Protein 3LP8 (pdb70)

Organism: Ehrlichia chaffeensis (strain ATCC CRL-10679 / Arkansas) (NCBI:txid205920)

InterPro domains:
  IPR000115 Phosphoribosylglycinamide synthetase [MF_00138] (1-421)
  IPR000115 Phosphoribosylglycinamide synthetase [PTHR43472] (1-420)
  IPR000115 Phosphoribosylglycinamide synthetase [TIGR00877] (1-419)
  IPR011054 Rudiment single hybrid motif [SSF51246] (326-420)
  IPR011761 ATP-grasp fold [PS50975] (107-313)
  IPR013815 ATP-grasp fold, subdomain 1 [G3DSA:3.30.1490.20] (119-188)
  IPR016185 Pre-ATP-grasp domain superfamily [SSF52440] (1-101)
  IPR020559 Phosphoribosylglycinamide synthetase, conserved site [PS00184] (287-294)
  IPR020560 Phosphoribosylglycinamide synthetase, C-domain [PF02843] (328-418)
  IPR020560 Phosphoribosylglycinamide synthetase, C-domain [SM01210] (327-421)
  IPR020561 Phosphoribosylglycinamide synthetase, ATP-grasp (A) domain [PF01071] (101-293)
  IPR020562 Phosphoribosylglycinamide synthetase, N-terminal [PF02844] (1-100)
  IPR037123 Phosphoribosylglycinamide synthetase, C-domain superfamily [G3DSA:3.90.600.10] (327-421)

Secondary structure (DSSP, 8-state):
--EEEEEEE-SHHHHHHHHHHTT-TTEEEEEEEE--GGGTTTSEE----TT-HHHHHHHHHHTT--EEEE-SHHHHHTTHHHHHHHTT-EEES--HHHHHHHH-HHHHHHHHHHHT--B--EEEESSHHHHHHHHHHS-SSEEEEESS--TTTSEEEESSHHHHHHHHIIIIIS-TTGGGGSSEEEEEPPPSEEEEEEEEEESS-EEEEEEEEE--EEEGGGEEEE-S-SEEEE-TTSS-HHHHHHHIIIIIHHHHHHHHHTT---EEEEEEEEEEETTEEEEEEEESS--TTHHHHHGGGB-S-HHHHHHHHHHT--SS----B-S-EEEEEEEEETTTTSS--SS-EEBSHHHHHT-SSEEEEESSEEEETTEEEE-SSEEEEEEEEESSHHHHHHHHHHHHTT-B-TTEE--S-TT--

CATH classification: 3.40.50.20 (+3 more: 3.30.1490.20, 3.30.470.20, 3.90.600.10)

Solvent-accessible surface area: 16940 Å² total; per-residue (Å²): 69,104,16,20,0,0,0,0,2,34,16,0,21,2,14,0,0,0,57,18,0,108,135,12,119,71,8,83,35,13,14,0,0,39,8,38,105,22,0,61,82,42,8,87,59,33,138,29,77,28,100,30,41,118,61,0,24,105,16,4,120,84,68,71,13,76,0,0,0,2,0,26,17,46,4,0,68,69,8,3,4,58,24,0,87,152,80,71,18,48,12,4,7,1,32,105,41,0,1,112,2,13,15,9,29,5,53,5,5,108,13,2,98,182,79,65,4,40,13,3,150,42,10,106,26,96,59,31,114,43,0,71,145,52,0,88,98,34,168,58,40,0,11,0,10,0,12,12,24,10,84,43,70,1,20,57,68,0,124,75,66,60,39,0,57,99,9,0,29,29,1,31,86,125,99,68,63,33,83,17,0,66,13,0,1,0,7,36,78,24,107,46,95,62,3,1,0,0,0,1,0,3,1,53,50,19,18,48,2,2,10,0,32,17,23,74,10,31,21,48,106,115,137,48,81,22,4,26,4,0,0,0,23,0,68,49,131,10,17,79,148,123,8,39,111,39,0,15,84,82,0,0,86,36,1,3,46,2,0,100,118,66,136,43,60,0,74,0,0,0,14,0,12,0,4,24,116,93,107,83,1,75,0,30,50,5,30,2,26,0,1,17,0,10,0,0,0,0,1,25,11,24,88,31,48,9,0,94,6,0,5,27,0,6,87,29,129,1,57,105,63,89,27,107,54,30,80,19,2,0,0,0,0,1,0,0,1,139,42,14,29,44,100,90,48,48,88,16,93,3,68,9,0,98,92,0,88,83,57,132,74,16,34,13,3,1,10,0,2,79,70,95,71,134,52,30,3,0,54,32,6,51,0,0,1,0,6,4,75,12,163,85,24,74,41,0,47,130,36,0,29,49,1,2,116,75,25,83,14,120,38,16,67,40,9,144,20,0,9,53,183

Foldseek 3Di:
DPAEEEEEDEFQLVLLVLVQLLPDPVYDAYEYVQYAPVSVVRHHHDDDDLLDLVVVVVVCVVVVHQEYEYADLPVQCVQSVVSCVVVVHQYFFFGNLLSLLAQFVVVVVVLCVVLVFFAFDKDKDQDLVVQLVCLVVDDDFKWKAQRGPQLFQLIDTRGDSVSSSVSLCCQRPVVVRPPSSSMIMMGDDDDAAKKKWKWAALQQDTATQFIKHWDFAQEPPNDHTGHSTFKMKGAPPPDDPVLVVLCCVRHVNSSQVVCSVVVRGQFHMWMFTWGADPRHIHTHGIGRHDGPPHSLHRSVFWPDRPVVSSSCRSVSHCVVHHTDGHRKMKMKGWKFFAQPVHDGDWFFFKPQPVVLCPDPFKDKGQRAWHDDPNTIIGGDGTGIMIMGIDNDLVVRLVSSVVSCVSIDGPRIGIYSCGSPD

Sequence (421 aa):
GSMNVLVIGSGGREHSMLHHIRKSTLLNKLFIAPGREGMSGLADIIDIDINSTIEVIQVCKKEKIELVVIGPETPLMNGLSDALTEEGILVFGPSKAAARLESSKGFTKELCMRYGIPTAKYGYFVDTNSAYKFIDKHKLPLVVKADGLAQQGKGTVICHTHEEAYNAVDAMLVHHKFGEAGCAIIIEEFLEGKEISFFTLVDGSNPVILGVAQDYKTIGDNNKGPNTGGMGSYSKPNIITQEMEHIIIQKIIYYPTIKAMFNMNIQFRGLLFAGIIIKKNEPKLLEYNVRFGDPETQSSILPRLNSDFLKLLSLTAKGKLGNESVELSKKAALCVVVASRGYPGEYKKNSIINGIENIEKLPNVQLLHAGTRREGNNWVSDSGRVINVVAQGENLASAKHQAYAALDLLDWPDGIYRYDIGSC

Structure (mmCIF, N/CA/C/O backbone):
data_3LP8
#
_entry.id   3LP8
#
_cell.length_a   49.850
_cell.length_b   74.160
_cell.length_c   107.290
_cell.angle_alpha   90.00
_cell.angle_beta   90.00
_cell.angle_gamma   90.00
#
_symmetry.space_group_name_H-M   'P 21 21 21'
#
loop_
_entity.id
_entity.type
_entity.pdbx_description
1 polymer 'Phosphoribosylamine-glycine ligase'
2 non-polymer 'PHOSPHATE ION'
3 non-polymer 'UNKNOWN ATOM OR ION'
4 water water
#
loop_
_atom_site.group_PDB
_atom_site.id
_atom_site.type_symbol
_atom_site.label_atom_id
_atom_site.label_alt_id
_atom_site.label_comp_id
_atom_site.label_asym_id
_atom_site.label_entity_id
_atom_site.label_seq_id
_atom_site.pdbx_PDB_ins_code
_atom_site.Cartn_x
_atom_site.Cartn_y
_atom_site.Cartn_z
_atom_site.occupancy
_atom_site.B_iso_or_equiv
_atom_site.auth_seq_id
_atom_site.auth_comp_id
_atom_site.auth_asym_id
_atom_site.auth_atom_id
_atom_site.pdbx_PDB_model_num
ATOM 1 N N . GLY A 1 20 ? -4.913 13.274 33.952 1.00 36.78 -1 GLY A N 1
ATOM 2 C CA . GLY A 1 20 ? -5.395 12.247 32.984 1.00 36.04 -1 GLY A CA 1
ATOM 3 C C . GLY A 1 20 ? -6.014 11.014 33.624 1.00 35.63 -1 GLY A C 1
ATOM 4 O O . GLY A 1 20 ? -5.703 10.693 34.766 1.00 36.36 -1 GLY A O 1
ATOM 5 N N . SER A 1 21 ? -6.887 10.325 32.889 1.00 34.70 0 SER A N 1
ATOM 6 C CA . SER A 1 21 ? -7.532 9.100 33.402 1.00 34.83 0 SER A CA 1
ATOM 7 C C . SER A 1 21 ? -7.217 7.825 32.607 1.00 32.69 0 SER A C 1
ATOM 8 O O . SER A 1 21 ? -7.623 6.735 33.020 1.00 32.95 0 SER A O 1
ATOM 11 N N . MET A 1 22 ? -6.461 7.949 31.511 1.00 30.19 1 MET A N 1
ATOM 12 C CA . MET A 1 22 ? -6.138 6.819 30.645 1.00 28.07 1 MET A CA 1
ATOM 13 C C . MET A 1 22 ? -4.902 6.049 31.118 1.00 26.49 1 MET A C 1
ATOM 14 O O . MET A 1 22 ? -3.800 6.599 31.210 1.00 26.24 1 MET A O 1
ATOM 19 N N . ASN A 1 23 ? -5.079 4.764 31.422 1.00 24.87 2 ASN A N 1
ATOM 20 C CA . ASN A 1 23 ? -3.936 3.914 31.735 1.00 23.23 2 ASN A CA 1
ATOM 21 C C . ASN A 1 23 ? -3.526 3.240 30.445 1.00 21.03 2 ASN A C 1
ATOM 22 O O . ASN A 1 23 ? -4.371 2.735 29.713 1.00 20.30 2 ASN A O 1
ATOM 27 N N . VAL A 1 24 ? -2.228 3.278 30.174 1.00 19.15 3 VAL A N 1
ATOM 28 C CA . VAL A 1 24 ? -1.679 2.858 28.921 1.00 18.17 3 VAL A CA 1
ATOM 29 C C . VAL A 1 24 ? -0.576 1.821 29.154 1.00 18.01 3 VAL A C 1
ATOM 30 O O . VAL A 1 24 ? 0.247 1.974 30.049 1.00 17.18 3 VAL A O 1
ATOM 34 N N . LEU A 1 25 ? -0.619 0.763 28.344 1.00 17.85 4 LEU A N 1
ATOM 35 C CA . LEU A 1 25 ? 0.348 -0.331 28.344 1.00 17.49 4 LEU A CA 1
ATOM 36 C C . LEU A 1 25 ? 0.996 -0.383 26.981 1.00 16.99 4 LEU A C 1
ATOM 37 O O . LEU A 1 25 ? 0.313 -0.660 25.990 1.00 16.92 4 LEU A O 1
ATOM 42 N N . VAL A 1 26 ? 2.306 -0.104 26.926 1.00 17.83 5 VAL A N 1
ATOM 43 C CA . VAL A 1 26 ? 3.121 -0.278 25.717 1.00 16.41 5 VAL A CA 1
ATOM 44 C C . VAL A 1 26 ? 3.748 -1.677 25.713 1.00 16.82 5 VAL A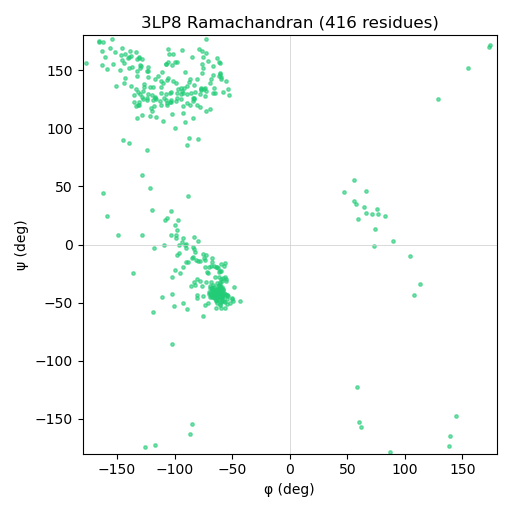 C 1
ATOM 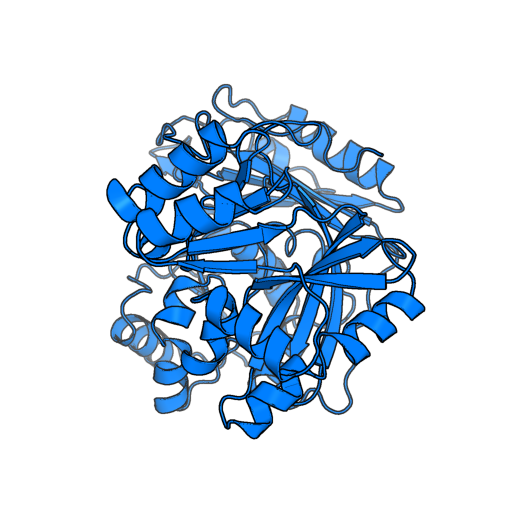45 O O . VAL A 1 26 ? 4.279 -2.142 26.742 1.00 17.97 5 VAL A O 1
ATOM 49 N N . ILE A 1 27 ? 3.677 -2.345 24.564 1.00 15.66 6 ILE A N 1
ATOM 50 C CA . ILE A 1 27 ? 4.257 -3.677 24.380 1.00 15.51 6 ILE A CA 1
ATOM 51 C C . ILE A 1 27 ? 5.569 -3.546 23.589 1.00 15.28 6 ILE A C 1
ATOM 52 O O . ILE A 1 27 ? 5.583 -2.980 22.475 1.00 14.61 6 ILE A O 1
ATOM 57 N N . GLY A 1 28 ? 6.664 -4.036 24.173 1.00 15.32 7 GLY A N 1
ATOM 58 C CA . GLY A 1 28 ? 7.962 -4.087 23.492 1.00 15.30 7 GLY A CA 1
ATOM 59 C C . GLY A 1 28 ? 9.097 -3.684 24.417 1.00 15.68 7 GLY A C 1
ATOM 60 O O . GLY A 1 28 ? 8.894 -3.452 25.610 1.00 16.04 7 GLY A O 1
ATOM 61 N N . SER A 1 29 ? 10.292 -3.561 23.868 1.00 15.65 8 SER A N 1
ATOM 62 C CA . SER A 1 29 ? 11.477 -3.375 24.728 1.00 15.91 8 SER A CA 1
ATOM 63 C C . SER A 1 29 ? 12.677 -2.761 24.058 1.00 15.58 8 SER A C 1
ATOM 64 O O . SER A 1 29 ? 13.803 -2.951 24.534 1.00 17.16 8 SER A O 1
ATOM 67 N N . GLY A 1 30 ? 12.462 -2.003 22.991 1.00 14.76 9 GLY A N 1
ATOM 68 C CA . GLY A 1 30 ? 13.564 -1.397 22.230 1.00 14.83 9 GLY A CA 1
ATOM 69 C C . GLY A 1 30 ? 13.568 0.115 22.243 1.00 15.13 9 GLY A C 1
ATOM 70 O O . GLY A 1 30 ? 12.787 0.748 22.943 1.00 15.93 9 GLY A O 1
ATOM 71 N N . GLY A 1 31 ? 14.446 0.718 21.454 1.00 15.35 10 GLY A N 1
ATOM 72 C CA . GLY A 1 31 ? 14.520 2.180 21.391 1.00 14.93 10 GLY A CA 1
ATOM 73 C C . GLY A 1 31 ? 13.245 2.869 20.932 1.00 14.66 10 GLY A C 1
ATOM 74 O O . GLY A 1 31 ? 12.900 3.934 21.433 1.00 15.26 10 GLY A O 1
ATOM 75 N N . ARG A 1 32 ? 12.549 2.279 19.967 1.00 14.01 11 ARG A N 1
ATOM 76 C CA . ARG A 1 32 ? 11.263 2.801 19.517 1.00 14.16 11 ARG A CA 1
ATOM 77 C C . ARG A 1 32 ? 10.292 2.955 20.701 1.00 13.91 11 ARG A C 1
ATOM 78 O O . ARG A 1 32 ? 9.662 3.977 20.863 1.00 12.68 11 ARG A O 1
ATOM 86 N N . GLU A 1 33 ? 10.196 1.929 21.532 1.00 13.88 12 GLU A N 1
ATOM 87 C CA . GLU A 1 33 ? 9.268 1.966 22.637 1.00 14.85 12 GLU A CA 1
ATOM 88 C C . GLU A 1 33 ? 9.695 2.970 23.694 1.00 15.14 12 GLU A C 1
ATOM 89 O O . GLU A 1 33 ? 8.844 3.615 24.307 1.00 16.25 12 GLU A O 1
ATOM 95 N N . HIS A 1 34 ? 10.995 3.093 23.942 1.00 15.03 13 HIS A N 1
ATOM 96 C CA . HIS A 1 34 ? 11.466 4.042 24.945 1.00 15.39 13 HIS A CA 1
ATOM 97 C C . HIS A 1 34 ? 11.083 5.442 24.485 1.00 15.35 13 HIS A C 1
ATOM 98 O O . HIS A 1 34 ? 10.635 6.283 25.300 1.00 15.93 13 HIS A O 1
ATOM 105 N N . SER A 1 35 ? 11.255 5.699 23.191 1.00 14.09 14 SER A N 1
ATOM 106 C CA . SER A 1 35 ? 10.822 6.960 22.615 1.00 15.38 14 SER A CA 1
ATOM 107 C C . SER A 1 35 ? 9.313 7.157 22.757 1.00 16.29 14 SER A C 1
ATOM 108 O O . SER A 1 35 ? 8.852 8.240 23.117 1.00 17.20 14 SER A O 1
ATOM 111 N N . MET A 1 36 ? 8.545 6.116 22.480 1.00 16.30 15 MET A N 1
ATOM 112 C CA . MET A 1 36 ? 7.093 6.208 22.633 1.00 17.32 15 MET A CA 1
ATOM 113 C C . MET A 1 36 ? 6.734 6.611 24.057 1.00 17.06 15 MET A C 1
ATOM 114 O O . MET A 1 36 ? 5.934 7.494 24.241 1.00 16.28 15 MET A O 1
ATOM 119 N N . LEU A 1 37 ? 7.321 5.935 25.050 1.00 17.08 16 LEU A N 1
ATOM 120 C CA . LEU A 1 37 ? 7.075 6.271 26.456 1.00 17.87 16 LEU A CA 1
ATOM 121 C C . LEU A 1 37 ? 7.358 7.735 26.724 1.00 18.23 16 LEU A C 1
ATOM 122 O O . LEU A 1 37 ? 6.548 8.440 27.318 1.00 18.79 16 LEU A O 1
ATOM 127 N N . HIS A 1 38 ? 8.535 8.188 26.314 1.00 18.92 17 HIS A N 1
ATOM 128 C CA . HIS A 1 38 ? 8.919 9.572 26.511 1.00 19.41 17 HIS A CA 1
ATOM 129 C C . HIS A 1 38 ? 7.800 10.489 25.998 1.00 19.20 17 HIS A C 1
ATOM 130 O O . HIS A 1 38 ? 7.368 11.415 26.707 1.00 19.65 17 HIS A O 1
ATOM 137 N N . HIS A 1 39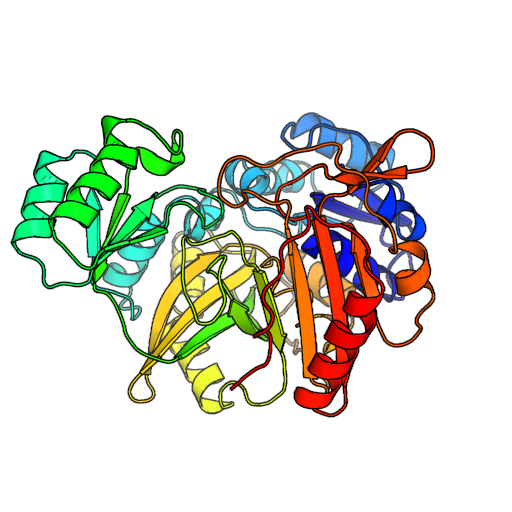 ? 7.270 10.204 24.810 1.00 17.54 18 HIS A N 1
ATOM 138 C CA . HIS A 1 39 ? 6.284 11.101 24.223 1.00 18.18 18 HIS A CA 1
ATOM 139 C C . HIS A 1 39 ? 4.855 10.903 24.707 1.00 18.56 18 HIS A C 1
ATOM 140 O O . HIS A 1 39 ? 4.089 11.859 24.746 1.00 18.58 18 HIS A O 1
ATOM 147 N N . ILE A 1 40 ? 4.484 9.666 25.038 1.00 18.49 19 ILE A N 1
ATOM 148 C CA . ILE A 1 40 ? 3.198 9.409 25.678 1.00 18.61 19 ILE A CA 1
ATOM 149 C C . ILE A 1 40 ? 3.126 10.124 27.040 1.00 20.71 19 ILE A C 1
ATOM 150 O O . ILE A 1 40 ? 2.087 10.663 27.403 1.00 20.37 19 ILE A O 1
ATOM 155 N N . ARG A 1 41 ? 4.251 10.154 27.757 1.00 21.71 20 ARG A N 1
ATOM 156 C CA . ARG A 1 41 ? 4.349 10.773 29.087 1.00 24.04 20 ARG A CA 1
ATOM 157 C C . ARG A 1 41 ? 4.010 12.281 29.071 1.00 24.19 20 ARG A C 1
ATOM 158 O O . ARG A 1 41 ? 3.616 12.828 30.083 1.00 25.38 20 ARG A O 1
ATOM 166 N N . LYS A 1 42 ? 4.131 12.933 27.918 1.00 23.65 21 LYS A N 1
ATOM 167 C CA . LYS A 1 42 ? 3.742 14.340 27.768 1.00 24.73 21 LYS A CA 1
ATOM 168 C C . LYS A 1 42 ? 2.209 14.617 27.724 1.00 24.34 21 LYS A C 1
ATOM 169 O O . LYS A 1 42 ? 1.796 15.759 27.832 1.00 24.58 21 LYS A O 1
ATOM 175 N N . SER A 1 43 ? 1.379 13.592 27.553 1.00 22.88 22 SER A N 1
ATOM 176 C CA . SER A 1 43 ? -0.064 13.814 27.349 1.00 22.54 22 SER A CA 1
ATOM 177 C C . SER A 1 43 ? -0.780 14.139 28.658 1.00 23.58 22 SER A C 1
ATOM 178 O O . SER A 1 43 ? -0.604 13.445 29.648 1.00 23.04 22 SER A O 1
ATOM 181 N N . THR A 1 44 ? -1.618 15.171 28.632 1.00 24.41 23 THR A N 1
ATOM 182 C CA . THR A 1 44 ? -2.546 15.418 29.734 1.00 25.61 23 THR A CA 1
ATOM 183 C C . THR A 1 44 ? -3.642 14.338 29.861 1.00 25.54 23 THR A C 1
ATOM 184 O O . THR A 1 44 ? -4.368 14.316 30.859 1.00 26.31 23 THR A O 1
ATOM 188 N N . LEU A 1 45 ? -3.788 13.463 28.863 1.00 24.42 24 LEU A N 1
ATOM 189 C CA . LEU A 1 45 ? -4.773 12.359 28.960 1.00 24.32 24 LEU A CA 1
ATOM 190 C C . LEU A 1 45 ? -4.289 11.158 29.763 1.00 24.11 24 LEU A C 1
ATOM 191 O O . LEU A 1 45 ? -5.102 10.287 30.110 1.00 25.03 24 LEU A O 1
ATOM 196 N N . LEU A 1 46 ? -2.988 11.090 30.044 1.00 23.33 25 LEU A N 1
ATOM 197 C CA . LEU A 1 46 ? -2.386 9.882 30.624 1.00 22.79 25 LEU A CA 1
ATOM 198 C C . LEU A 1 46 ? -2.552 9.839 32.118 1.00 23.81 25 LEU A C 1
ATOM 199 O O . LEU A 1 46 ? -2.334 10.840 32.754 1.00 23.85 25 LEU A O 1
ATOM 204 N N . ASN A 1 47 ? -2.899 8.674 32.674 1.00 24.41 26 ASN A N 1
ATOM 205 C CA . ASN A 1 47 ? -2.869 8.479 34.129 1.00 25.92 26 ASN A CA 1
ATOM 206 C C . ASN A 1 47 ? -1.606 7.689 34.476 1.00 25.90 26 ASN A C 1
ATOM 207 O O . ASN A 1 47 ? -0.572 8.298 34.726 1.00 26.65 26 ASN A O 1
ATOM 212 N N . LYS A 1 48 ? -1.675 6.357 34.408 1.00 24.96 27 LYS A N 1
ATOM 213 C CA . LYS A 1 48 ? -0.543 5.475 34.693 1.00 24.08 27 LYS A CA 1
ATOM 214 C C . LYS A 1 48 ? 0.025 4.886 33.406 1.00 21.75 27 LYS A C 1
ATOM 215 O O . LYS A 1 48 ? -0.723 4.559 32.485 1.00 20.55 27 LYS A O 1
ATOM 217 N N . LEU A 1 49 ? 1.347 4.737 33.351 1.00 20.86 28 LEU A N 1
ATOM 218 C CA . LEU A 1 49 ? 2.041 4.236 32.160 1.00 19.59 28 LEU A CA 1
ATOM 219 C C . LEU A 1 49 ? 2.874 3.013 32.482 1.00 19.40 28 LEU A C 1
ATOM 220 O O . LEU A 1 49 ? 3.719 3.046 33.400 1.00 20.22 28 LEU A O 1
ATOM 225 N N . PHE A 1 50 ? 2.685 1.969 31.666 1.00 18.32 29 PHE A N 1
ATOM 226 C CA . PHE A 1 50 ? 3.343 0.673 31.834 1.00 18.49 29 PHE A CA 1
ATOM 227 C C . PHE A 1 50 ? 4.008 0.221 30.527 1.00 17.48 29 PHE A C 1
ATOM 228 O O . PHE A 1 50 ? 3.564 0.599 29.435 1.00 17.72 29 PHE A O 1
ATOM 236 N N . ILE A 1 51 ? 5.046 -0.600 30.646 1.00 17.54 30 ILE A N 1
ATOM 237 C CA . ILE A 1 51 ? 5.644 -1.292 29.498 1.00 16.83 30 ILE A CA 1
ATOM 238 C C . ILE A 1 51 ? 5.974 -2.742 29.830 1.00 17.49 30 ILE A C 1
ATOM 239 O O . ILE A 1 51 ? 6.525 -3.049 30.893 1.00 17.84 30 ILE A O 1
ATOM 244 N N . ALA A 1 52 ? 5.641 -3.620 28.891 1.00 17.40 31 ALA A N 1
ATOM 245 C CA . ALA A 1 52 ? 5.947 -5.043 28.975 1.00 18.41 31 ALA A CA 1
ATOM 246 C C . ALA A 1 52 ? 6.661 -5.487 27.713 1.00 18.02 31 ALA A C 1
ATOM 247 O O . ALA A 1 52 ? 6.143 -5.264 26.622 1.00 17.00 31 ALA A O 1
ATOM 249 N N . PRO A 1 53 ? 7.845 -6.107 27.857 1.00 18.37 32 PRO A N 1
ATOM 250 C CA . PRO A 1 53 ? 8.551 -6.266 29.127 1.00 19.34 32 PRO A CA 1
ATOM 251 C C . PRO A 1 53 ? 9.387 -5.032 29.445 1.00 19.50 32 PRO A C 1
ATOM 252 O O . PRO A 1 53 ? 9.859 -4.886 30.556 1.00 21.04 32 PRO A O 1
ATOM 256 N N . GLY A 1 54 ? 9.554 -4.133 28.481 1.00 19.14 33 GLY A N 1
ATOM 257 C CA . GLY A 1 54 ? 10.372 -2.948 28.696 1.00 19.37 33 GLY A CA 1
ATOM 258 C C . GLY A 1 54 ? 11.820 -3.308 28.990 1.00 20.08 33 GLY A C 1
ATOM 259 O O . GLY A 1 54 ? 12.289 -4.390 28.621 1.00 20.16 33 GLY A O 1
ATOM 260 N N . ARG A 1 55 ? 12.507 -2.384 29.654 1.00 20.68 34 ARG A N 1
ATOM 261 C CA . ARG A 1 55 ? 13.892 -2.538 30.098 1.00 21.75 34 ARG A CA 1
ATOM 262 C C . ARG A 1 55 ? 14.068 -1.646 31.316 1.00 22.87 34 ARG A C 1
ATOM 263 O O . ARG A 1 55 ? 13.352 -0.641 31.473 1.00 22.35 34 ARG A O 1
ATOM 271 N N . GLU A 1 56 ? 15.033 -1.995 32.162 1.00 23.96 35 GLU A N 1
ATOM 272 C CA . GLU A 1 56 ? 15.244 -1.285 33.420 1.00 25.07 35 GLU A CA 1
ATOM 273 C C . GLU A 1 56 ? 15.557 0.196 33.139 1.00 24.31 35 GLU A C 1
ATOM 274 O O . GLU A 1 56 ? 15.039 1.090 33.819 1.00 24.47 35 GLU A O 1
ATOM 280 N N . GLY A 1 57 ? 16.366 0.459 32.123 1.00 23.35 36 GLY A N 1
ATOM 281 C CA . GLY A 1 57 ? 16.667 1.844 31.710 1.00 23.24 36 GLY A CA 1
ATOM 282 C C . GLY A 1 57 ? 15.469 2.732 31.356 1.00 22.88 36 GLY A C 1
ATOM 283 O O . GLY A 1 57 ? 15.597 3.966 31.328 1.00 22.43 36 GLY A O 1
ATOM 284 N N . MET A 1 58 ? 14.292 2.119 31.134 1.00 22.36 37 MET A N 1
ATOM 285 C CA . MET A 1 58 ? 13.070 2.870 30.871 1.00 21.70 37 MET A CA 1
ATOM 286 C C . MET A 1 58 ? 12.227 3.079 32.124 1.00 22.35 37 MET A C 1
ATOM 287 O O . MET A 1 58 ? 11.160 3.695 32.055 1.00 22.04 37 MET A O 1
ATOM 292 N N . SER A 1 59 ? 12.681 2.566 33.258 1.00 23.51 38 SER A N 1
ATOM 293 C CA . SER A 1 59 ? 11.851 2.543 34.453 1.00 24.61 38 SER A CA 1
ATOM 294 C C . SER A 1 59 ? 11.511 3.920 35.038 1.00 24.93 38 SER A C 1
ATOM 295 O O . SER A 1 59 ? 10.556 4.035 35.811 1.00 25.06 38 SER A O 1
ATOM 298 N N . GLY A 1 60 ? 12.273 4.952 34.663 1.00 24.60 39 GLY A N 1
ATOM 299 C CA . GLY A 1 60 ? 11.942 6.336 35.016 1.00 25.19 39 GLY A CA 1
ATOM 300 C C . GLY A 1 60 ? 10.596 6.809 34.455 1.00 25.20 39 GLY A C 1
ATOM 301 O O . GLY A 1 60 ? 9.925 7.673 35.067 1.00 25.52 39 GLY A O 1
ATOM 302 N N . LEU A 1 61 ? 10.192 6.228 33.320 1.00 23.82 40 LEU A N 1
ATOM 303 C CA . LEU A 1 61 ? 9.024 6.690 32.566 1.00 24.22 40 LEU A CA 1
ATOM 304 C C . LEU A 1 61 ? 7.786 5.836 32.832 1.00 24.55 40 LEU A C 1
ATOM 305 O O . LEU A 1 61 ? 6.666 6.271 32.625 1.00 24.73 40 LEU A O 1
ATOM 310 N N . ALA A 1 62 ? 7.990 4.611 33.299 1.00 24.83 41 ALA A N 1
ATOM 311 C CA . ALA A 1 62 ? 6.924 3.659 33.322 1.00 23.95 41 ALA A CA 1
ATOM 312 C C . ALA A 1 62 ? 7.238 2.503 34.235 1.00 24.18 41 ALA A C 1
ATOM 313 O O . ALA A 1 62 ? 8.387 2.202 34.487 1.00 24.35 41 ALA A O 1
ATOM 315 N N . ASP A 1 63 ? 6.192 1.862 34.742 1.00 24.70 42 ASP A N 1
ATOM 316 C CA . ASP A 1 63 ? 6.361 0.617 35.441 1.00 25.73 42 ASP A CA 1
ATOM 317 C C . ASP A 1 63 ? 6.663 -0.490 34.436 1.00 25.64 42 ASP A C 1
ATOM 318 O O . ASP A 1 63 ? 5.937 -0.669 33.446 1.00 23.79 42 ASP A O 1
ATOM 323 N N . ILE A 1 64 ? 7.751 -1.205 34.707 1.00 26.60 43 ILE A N 1
ATOM 324 C CA . ILE A 1 64 ? 8.208 -2.319 33.906 1.00 27.22 43 ILE A CA 1
ATOM 325 C C . ILE A 1 64 ? 7.454 -3.577 34.326 1.00 27.60 43 ILE A C 1
ATOM 326 O O . ILE A 1 64 ? 7.447 -3.903 35.504 1.00 27.95 43 ILE A O 1
ATOM 331 N N . ILE A 1 65 ? 6.819 -4.273 33.375 1.00 26.94 44 ILE A N 1
ATOM 332 C CA . ILE A 1 65 ? 6.100 -5.511 33.674 1.00 27.42 44 ILE A CA 1
ATOM 333 C C . ILE A 1 65 ? 6.813 -6.714 33.050 1.00 27.69 44 ILE A C 1
ATOM 334 O O . ILE A 1 65 ? 6.951 -6.813 31.829 1.00 26.06 44 ILE A O 1
ATOM 339 N N . ASP A 1 66 ? 7.227 -7.650 33.891 1.00 29.39 45 ASP A N 1
ATOM 340 C CA . ASP A 1 66 ? 7.936 -8.830 33.418 1.00 30.56 45 ASP A CA 1
ATOM 341 C C . ASP A 1 66 ? 6.944 -9.945 33.035 1.00 30.34 45 ASP A C 1
ATOM 342 O O . ASP A 1 66 ? 6.538 -10.754 33.871 1.00 31.40 45 ASP A O 1
ATOM 347 N N . ILE A 1 67 ? 6.555 -9.968 31.767 1.00 29.08 46 ILE A N 1
ATOM 348 C CA . ILE A 1 67 ? 5.726 -11.038 31.234 1.00 29.11 46 ILE A CA 1
ATOM 349 C C . ILE A 1 67 ? 6.234 -11.442 29.861 1.00 28.78 46 ILE A C 1
ATOM 350 O O . ILE A 1 67 ? 6.966 -10.698 29.199 1.00 28.83 46 ILE A O 1
ATOM 355 N N . ASP A 1 68 ? 5.823 -12.619 29.431 1.00 29.44 47 ASP A N 1
ATOM 356 C CA . ASP A 1 68 ? 6.079 -13.081 28.078 1.00 29.26 47 ASP A CA 1
ATOM 357 C C . ASP A 1 68 ? 4.993 -12.504 27.176 1.00 28.28 47 ASP A C 1
ATOM 358 O O . ASP A 1 68 ? 3.830 -12.924 27.243 1.00 28.67 47 ASP A O 1
ATOM 363 N N . ILE A 1 69 ? 5.374 -11.546 26.329 1.00 27.11 48 ILE A N 1
ATOM 364 C CA . ILE A 1 69 ? 4.401 -10.841 25.494 1.00 26.24 48 ILE A CA 1
ATOM 365 C C . ILE A 1 69 ? 3.900 -11.716 24.333 1.00 26.97 48 ILE A C 1
ATOM 366 O O . ILE A 1 69 ? 2.909 -11.373 23.674 1.00 26.42 48 ILE A O 1
ATOM 371 N N . ASN A 1 70 ? 4.567 -12.852 24.106 1.00 27.75 49 ASN A N 1
ATOM 372 C CA . ASN A 1 70 ? 4.074 -13.855 23.155 1.00 28.59 49 ASN A CA 1
ATOM 373 C C . ASN A 1 70 ? 2.901 -14.646 23.733 1.00 29.14 49 ASN A C 1
ATOM 374 O O . ASN A 1 70 ? 2.300 -15.445 23.020 1.00 30.08 49 ASN A O 1
ATOM 379 N N . SER A 1 71 ? 2.604 -14.447 25.018 1.00 28.80 50 SER A N 1
ATOM 380 C CA . SER A 1 71 ? 1.426 -15.033 25.621 1.00 29.39 50 SER A CA 1
ATOM 381 C C . SER A 1 71 ? 0.284 -14.015 25.708 1.00 29.47 50 SER A C 1
ATOM 382 O O . SER A 1 71 ? 0.247 -13.146 26.593 1.00 28.98 50 SER A O 1
ATOM 385 N N . THR A 1 72 ? -0.634 -14.131 24.754 1.00 29.16 51 THR A N 1
ATOM 386 C CA . THR A 1 72 ? -1.865 -13.384 24.760 1.00 29.37 51 THR A CA 1
ATOM 387 C C . THR A 1 72 ? -2.478 -13.361 26.144 1.00 28.83 51 THR A C 1
ATOM 388 O O . THR A 1 72 ? -2.850 -12.299 26.652 1.00 28.64 51 THR A O 1
ATOM 392 N N . ILE A 1 73 ? -2.572 -14.535 26.758 1.00 29.04 52 ILE A N 1
ATOM 393 C CA . ILE A 1 73 ? -3.218 -14.666 28.071 1.00 28.98 52 ILE A CA 1
ATOM 394 C C . ILE A 1 73 ? -2.498 -13.802 29.129 1.00 27.91 52 ILE A C 1
ATOM 395 O O . ILE A 1 73 ? -3.135 -13.106 29.901 1.00 27.51 52 ILE A O 1
ATOM 400 N N . GLU A 1 74 ? -1.170 -13.825 29.162 1.00 26.90 53 GLU A N 1
ATOM 401 C CA . GLU A 1 74 ? -0.458 -12.977 30.132 1.00 27.25 53 GLU A CA 1
ATOM 402 C C . GLU A 1 74 ? -0.691 -11.488 29.881 1.00 25.13 53 GLU A C 1
ATOM 403 O O . GLU A 1 74 ? -0.868 -10.729 30.811 1.00 24.29 53 GLU A O 1
ATOM 409 N N . VAL A 1 75 ? -0.726 -11.082 28.618 1.00 23.67 54 VAL A N 1
ATOM 410 C CA . VAL A 1 75 ? -0.964 -9.670 28.316 1.00 22.42 54 VAL A CA 1
ATOM 411 C C . VAL A 1 75 ? -2.363 -9.257 28.820 1.00 22.71 54 VAL A C 1
ATOM 412 O O . VAL A 1 75 ? -2.492 -8.275 29.550 1.00 22.84 54 VAL A O 1
ATOM 416 N N . ILE A 1 76 ? -3.384 -10.062 28.503 1.00 22.26 55 ILE A N 1
ATOM 417 C CA . ILE A 1 76 ? -4.754 -9.808 28.953 1.00 22.21 55 ILE A CA 1
ATOM 418 C C . ILE A 1 76 ? -4.856 -9.728 30.492 1.00 23.30 55 ILE A C 1
ATOM 419 O O . ILE A 1 76 ? -5.586 -8.889 31.025 1.00 22.47 55 ILE A O 1
ATOM 424 N N . GLN A 1 77 ? -4.121 -10.591 31.195 1.00 24.01 56 GLN A N 1
ATOM 425 C CA . GLN A 1 77 ? -4.123 -10.598 32.676 1.00 25.61 56 GLN A CA 1
ATOM 426 C C . GLN A 1 77 ? -3.540 -9.296 33.236 1.00 25.10 56 GLN A C 1
ATOM 427 O O . GLN A 1 77 ? -4.070 -8.726 34.181 1.00 25.63 56 GLN A O 1
ATOM 433 N N . VAL A 1 78 ? -2.447 -8.821 32.646 1.00 24.70 57 VAL A N 1
ATOM 434 C CA . VAL A 1 78 ? -1.914 -7.502 33.009 1.00 24.44 57 VAL A CA 1
ATOM 435 C C . VAL A 1 78 ? -2.928 -6.367 32.766 1.00 24.15 57 VAL A C 1
ATOM 436 O O . VAL A 1 78 ? -3.087 -5.481 33.604 1.00 23.92 57 VAL A O 1
ATOM 440 N N . CYS A 1 79 ? -3.639 -6.409 31.640 1.00 23.91 58 CYS A N 1
ATOM 441 C CA . CYS A 1 79 ? -4.650 -5.391 31.343 1.00 23.93 58 CYS A CA 1
ATOM 442 C C . CYS A 1 79 ? -5.796 -5.367 32.340 1.00 25.95 58 CYS A C 1
ATOM 443 O O . CYS A 1 79 ? -6.287 -4.301 32.696 1.00 26.37 58 CYS A O 1
ATOM 446 N N . LYS A 1 80 ? -6.244 -6.540 32.791 1.00 27.77 59 LYS A N 1
ATOM 447 C CA . LYS A 1 80 ? -7.312 -6.597 33.807 1.00 29.42 59 LYS A CA 1
ATOM 448 C C . LYS A 1 80 ? -6.779 -6.138 35.167 1.00 29.61 59 LYS A C 1
ATOM 449 O O . LYS A 1 80 ? -7.384 -5.285 35.809 1.00 30.01 59 LYS A O 1
ATOM 455 N N . LYS A 1 81 ? -5.648 -6.705 35.599 1.00 29.30 60 LYS A N 1
ATOM 456 C CA . LYS A 1 81 ? -5.017 -6.301 36.864 1.00 29.46 60 LYS A CA 1
ATOM 457 C C . LYS A 1 81 ? -4.816 -4.778 36.952 1.00 28.60 60 LYS A C 1
ATOM 458 O O . LYS A 1 81 ? -5.222 -4.153 37.924 1.00 29.04 60 LYS A O 1
ATOM 46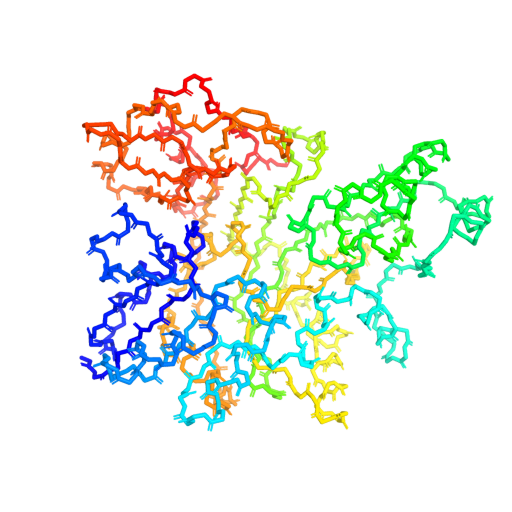0 N N . GLU A 1 82 ? -4.225 -4.178 35.922 1.00 27.09 61 GLU A N 1
ATOM 461 C CA . GLU A 1 82 ? -3.880 -2.750 35.965 1.00 26.65 61 GLU A CA 1
ATOM 462 C C . GLU A 1 82 ? -4.929 -1.778 35.399 1.00 26.07 61 GLU A C 1
ATOM 463 O O . GLU A 1 82 ? -4.657 -0.587 35.296 1.00 25.92 61 GLU A O 1
ATOM 469 N N . LYS A 1 83 ? -6.105 -2.263 35.012 1.00 26.45 62 LYS A N 1
ATOM 470 C CA . LYS A 1 83 ? -7.143 -1.379 34.468 1.00 26.33 62 LYS A CA 1
ATOM 471 C C . LYS A 1 83 ? -6.588 -0.599 33.278 1.00 25.30 62 LYS A C 1
ATOM 472 O O . LYS A 1 83 ? -6.590 0.638 33.271 1.00 26.11 62 LYS A O 1
ATOM 474 N N . ILE A 1 84 ? -6.070 -1.327 32.289 1.00 23.91 63 ILE A N 1
ATOM 475 C CA . ILE A 1 84 ? -5.471 -0.718 31.114 1.00 22.45 63 ILE A CA 1
ATOM 476 C C . ILE A 1 84 ? -6.562 -0.348 30.141 1.00 22.54 63 ILE A C 1
ATOM 477 O O . ILE A 1 84 ? -7.420 -1.163 29.860 1.00 22.81 63 ILE A O 1
ATOM 482 N N . GLU A 1 85 ? -6.552 0.873 29.626 1.00 22.35 64 GLU A N 1
ATOM 483 C CA . GLU A 1 85 ? -7.577 1.269 28.665 1.00 23.80 64 GLU A CA 1
ATOM 484 C C . GLU A 1 85 ? -7.082 1.260 27.213 1.00 22.24 64 GLU A C 1
ATOM 485 O O . GLU A 1 85 ? -7.872 1.050 26.280 1.00 23.48 64 GLU A O 1
ATOM 491 N N . LEU A 1 86 ? -5.791 1.480 27.009 1.00 20.20 65 LEU A N 1
ATOM 492 C CA . LEU A 1 86 ? -5.208 1.406 25.684 1.00 18.01 65 LEU A CA 1
ATOM 493 C C . LEU A 1 86 ? -3.892 0.627 25.700 1.00 16.53 65 LEU A C 1
ATOM 494 O O . LEU A 1 86 ? -2.986 0.941 26.477 1.00 16.16 65 LEU A O 1
ATOM 499 N N . VAL A 1 87 ? -3.789 -0.358 24.802 1.00 15.63 66 VAL A N 1
ATOM 500 C CA . VAL A 1 87 ? -2.553 -1.084 24.557 1.00 15.33 66 VAL A CA 1
ATOM 501 C C . VAL A 1 87 ? -1.931 -0.562 23.240 1.00 15.14 66 VAL A C 1
ATOM 502 O O . VAL A 1 87 ? -2.650 -0.405 22.242 1.00 16.22 66 VAL A O 1
ATOM 506 N N . VAL A 1 88 ? -0.637 -0.241 23.277 1.00 14.33 67 VAL A N 1
ATOM 507 C CA . VAL A 1 88 ? 0.126 0.261 22.139 1.00 13.96 67 VAL A CA 1
ATOM 508 C C . VAL A 1 88 ? 1.206 -0.783 21.817 1.00 14.16 67 VAL A C 1
ATOM 509 O O . VAL A 1 88 ? 2.127 -1.007 22.594 1.00 13.78 67 VAL A O 1
ATOM 513 N N . ILE A 1 89 ? 1.058 -1.477 20.700 1.00 14.24 68 ILE A N 1
ATOM 514 C CA . ILE A 1 89 ? 1.954 -2.568 20.380 1.00 14.98 68 ILE A CA 1
ATOM 515 C C . ILE A 1 89 ? 3.106 -2.032 19.532 1.00 15.11 68 ILE A C 1
ATOM 516 O O . ILE A 1 89 ? 2.880 -1.493 18.454 1.00 15.19 68 ILE A O 1
ATOM 521 N N . GLY A 1 90 ? 4.332 -2.169 20.046 1.00 15.52 69 GLY A N 1
ATOM 522 C CA . GLY A 1 90 ? 5.535 -1.685 19.371 1.00 14.78 69 GLY A CA 1
ATOM 523 C C . GLY A 1 90 ? 5.960 -2.554 18.203 1.00 14.81 69 GLY A C 1
ATOM 524 O O . GLY A 1 90 ? 6.019 -2.080 17.051 1.00 13.75 69 GLY A O 1
ATOM 525 N N . PRO A 1 91 ? 6.287 -3.832 18.486 1.00 15.48 70 PRO A N 1
ATOM 526 C CA . PRO A 1 91 ? 6.881 -4.704 17.465 1.00 15.49 70 PRO A CA 1
ATOM 527 C C . PRO A 1 91 ? 5.889 -5.563 16.682 1.00 15.44 70 PRO A C 1
ATOM 528 O O . PRO A 1 91 ? 4.756 -5.762 17.095 1.00 15.96 70 PRO A O 1
ATOM 532 N N . GLU A 1 92 ? 6.387 -6.142 15.594 1.00 15.45 71 GLU A N 1
ATOM 533 C CA . GLU A 1 92 ? 5.594 -6.867 14.621 1.00 15.14 71 GLU A CA 1
ATOM 534 C C . GLU A 1 92 ? 5.148 -8.283 15.037 1.00 15.81 71 GLU A C 1
ATOM 535 O O . GLU A 1 92 ? 4.048 -8.715 14.681 1.00 15.09 71 GLU A O 1
ATOM 541 N N . THR A 1 93 ? 5.982 -9.021 15.762 1.00 16.36 72 THR A N 1
ATOM 542 C CA . THR A 1 93 ? 5.658 -10.432 16.054 1.00 16.79 72 THR A CA 1
ATOM 543 C C . THR A 1 93 ? 4.323 -10.635 16.806 1.00 17.20 72 THR A C 1
ATOM 544 O O . THR A 1 93 ? 3.526 -11.498 16.419 1.00 17.01 72 THR A O 1
ATOM 548 N N . PRO A 1 94 ? 4.057 -9.843 17.862 1.00 16.48 73 PRO A N 1
ATOM 549 C CA . PRO A 1 94 ? 2.752 -10.031 18.506 1.00 16.91 73 PRO A CA 1
ATOM 550 C C . PRO A 1 94 ? 1.590 -9.662 17.569 1.00 16.73 73 PRO A C 1
ATOM 551 O O . PRO A 1 94 ? 0.498 -10.205 17.694 1.00 16.85 73 PRO A O 1
ATOM 555 N N . LEU A 1 95 ? 1.813 -8.754 16.636 1.00 16.57 74 LEU A N 1
ATOM 556 C CA . LEU A 1 95 ? 0.740 -8.426 15.686 1.00 17.38 74 LEU A CA 1
ATOM 557 C C . LEU A 1 95 ? 0.439 -9.640 14.795 1.00 18.44 74 LEU A C 1
ATOM 558 O O . LEU A 1 95 ? -0.725 -9.988 14.542 1.00 18.16 74 LEU A O 1
ATOM 563 N N . MET A 1 96 ? 1.515 -10.253 14.312 1.00 18.72 75 MET A N 1
ATOM 564 C CA . MET A 1 96 ? 1.441 -11.453 13.515 1.00 20.18 75 MET A CA 1
ATOM 565 C C . MET A 1 96 ? 0.779 -12.567 14.319 1.00 20.76 75 MET A C 1
ATOM 566 O O . MET A 1 96 ? 0.047 -13.383 13.752 1.00 20.85 75 MET A O 1
ATOM 571 N N . ASN A 1 97 ? 1.033 -12.617 15.624 1.00 20.41 76 ASN A N 1
ATOM 572 C CA . ASN A 1 97 ? 0.412 -13.639 16.467 1.00 21.92 76 ASN A CA 1
ATOM 573 C C . ASN A 1 97 ? -1.014 -13.301 16.937 1.00 21.34 76 ASN A C 1
ATOM 574 O O . ASN A 1 97 ? -1.587 -14.038 17.703 1.00 21.34 76 ASN A O 1
ATOM 579 N N . GLY A 1 98 ? -1.590 -12.210 16.447 1.00 19.76 77 GLY A N 1
ATOM 580 C CA . GLY A 1 98 ? -2.977 -11.891 16.761 1.00 19.79 77 GLY A CA 1
ATOM 581 C C . GLY A 1 98 ? -3.239 -11.314 18.148 1.00 18.98 77 GLY A C 1
ATOM 582 O O . GLY A 1 98 ? -4.357 -11.423 18.649 1.00 18.06 77 GLY A O 1
ATOM 583 N N . LEU A 1 99 ? -2.237 -10.657 18.745 1.00 18.41 78 LEU A N 1
ATOM 584 C CA . LEU A 1 99 ? -2.423 -10.040 20.065 1.00 18.62 78 LEU A CA 1
ATOM 585 C C . LEU A 1 99 ? -3.535 -8.992 20.003 1.00 19.34 78 LEU A C 1
ATOM 586 O O . LEU A 1 99 ? -4.369 -8.875 20.903 1.00 19.11 78 LEU A O 1
ATOM 591 N N . SER A 1 100 ? -3.572 -8.270 18.896 1.00 20.00 79 SER A N 1
ATOM 592 C CA . SER A 1 100 ? -4.552 -7.225 18.727 1.00 20.49 79 SER A CA 1
ATOM 593 C C . SER A 1 100 ? -5.971 -7.805 18.725 1.00 20.74 79 SER A C 1
ATOM 594 O O . SER A 1 100 ? -6.861 -7.284 19.410 1.00 20.43 79 SER A O 1
ATOM 597 N N . ASP A 1 101 ? -6.170 -8.895 17.986 1.00 21.14 80 ASP A N 1
ATOM 598 C CA . ASP A 1 101 ? -7.472 -9.593 17.966 1.00 21.75 80 ASP A CA 1
ATOM 599 C C . ASP A 1 101 ? -7.871 -10.098 19.339 1.00 21.50 80 ASP A C 1
ATOM 600 O O . ASP A 1 101 ? -9.026 -9.956 19.729 1.00 21.27 80 ASP A O 1
ATOM 605 N N . ALA A 1 102 ? -6.917 -10.665 20.081 1.00 21.03 81 ALA A N 1
ATOM 606 C CA . ALA A 1 102 ? -7.209 -11.205 21.421 1.00 21.26 81 ALA A CA 1
ATOM 607 C C . ALA A 1 102 ? -7.641 -10.098 22.400 1.00 21.08 81 ALA A C 1
ATOM 608 O O . ALA A 1 102 ? -8.534 -10.293 23.205 1.00 21.00 81 ALA A O 1
ATOM 610 N N . LEU A 1 103 ? -6.997 -8.938 22.324 1.00 21.10 82 LEU A N 1
ATOM 611 C CA . LEU A 1 103 ? -7.374 -7.779 23.135 1.00 21.53 82 LEU A CA 1
ATOM 612 C C . LEU A 1 103 ? -8.762 -7.214 22.785 1.00 22.19 82 LEU A C 1
ATOM 613 O O . LEU A 1 103 ? -9.557 -6.925 23.661 1.00 22.80 82 LEU A O 1
ATOM 618 N N . THR A 1 104 ? -9.021 -7.058 21.494 1.00 23.06 83 THR A N 1
ATOM 619 C CA . THR A 1 104 ? -10.312 -6.586 20.988 1.00 24.33 83 THR A CA 1
ATOM 620 C C . THR A 1 104 ? -11.447 -7.521 21.408 1.00 25.66 83 THR A C 1
ATOM 621 O O . THR A 1 104 ? -12.501 -7.068 21.858 1.00 25.75 83 THR A O 1
ATOM 625 N N . GLU A 1 105 ? -11.222 -8.826 21.284 1.00 26.40 84 GLU A N 1
ATOM 626 C CA . GLU A 1 105 ? -12.197 -9.794 21.782 1.00 27.96 84 GLU A CA 1
ATOM 627 C C . GLU A 1 105 ? -12.518 -9.614 23.268 1.00 27.60 84 GLU A C 1
ATOM 628 O O . GLU A 1 105 ? -13.563 -10.015 23.696 1.00 28.16 84 GLU A O 1
ATOM 634 N N . GLU A 1 106 ? -11.588 -9.086 24.055 1.00 27.22 85 GLU A N 1
ATOM 635 C CA . GLU A 1 106 ? -11.832 -8.817 25.474 1.00 27.68 85 GLU A CA 1
ATOM 636 C C . GLU A 1 106 ? -12.384 -7.420 25.742 1.00 26.69 85 GLU A C 1
ATOM 637 O O . GLU A 1 106 ? -12.615 -7.077 26.887 1.00 27.33 85 GLU A O 1
ATOM 643 N N . GLY A 1 107 ? -12.592 -6.616 24.703 1.00 25.43 86 GLY A N 1
ATOM 644 C CA . GLY A 1 107 ? -13.091 -5.260 24.880 1.00 25.33 86 GLY A CA 1
ATOM 645 C C . GLY A 1 107 ? -12.050 -4.285 25.398 1.00 24.79 86 GLY A C 1
ATOM 646 O O . GLY A 1 107 ? -12.382 -3.328 26.086 1.00 25.86 86 GLY A O 1
ATOM 647 N N . ILE A 1 108 ? -10.785 -4.525 25.051 1.00 23.74 87 ILE A N 1
ATOM 648 C CA . ILE A 1 108 ? -9.682 -3.659 25.412 1.00 22.70 87 ILE A CA 1
ATOM 649 C C . ILE A 1 108 ? -9.257 -2.943 24.139 1.00 21.75 87 ILE A C 1
ATOM 650 O O . ILE A 1 108 ? -8.943 -3.571 23.127 1.00 22.42 87 ILE A O 1
ATOM 655 N N . LEU A 1 109 ? -9.251 -1.628 24.183 1.00 21.22 88 LEU A N 1
ATOM 656 C CA . LEU A 1 109 ? -8.716 -0.809 23.084 1.00 20.36 88 LEU A CA 1
ATOM 657 C C . LEU A 1 109 ? -7.235 -1.116 22.764 1.00 18.67 88 LEU A C 1
ATOM 658 O O . LEU A 1 109 ? -6.390 -1.162 23.664 1.00 16.71 88 LEU A O 1
ATOM 663 N N . VAL A 1 110 ? -6.937 -1.322 21.487 1.00 17.53 89 VAL A N 1
ATOM 664 C CA . VAL A 1 110 ? -5.574 -1.637 21.062 1.00 17.82 89 VAL A CA 1
ATOM 665 C C . VAL A 1 110 ? -5.140 -0.769 19.890 1.00 17.19 89 VAL A C 1
ATOM 666 O O . VAL A 1 110 ? -5.877 -0.620 18.947 1.00 17.83 89 VAL A O 1
ATOM 670 N N . PHE A 1 111 ? -3.959 -0.170 19.968 1.00 17.17 90 PHE A N 1
ATOM 671 C CA . PHE A 1 111 ? -3.357 0.458 18.796 1.00 16.52 90 PHE A CA 1
ATOM 672 C C . PHE A 1 111 ? -2.476 -0.586 18.100 1.00 16.33 90 PHE A C 1
ATOM 673 O O . PHE A 1 111 ? -1.384 -0.893 18.561 1.00 15.69 90 PHE A O 1
ATOM 681 N N . GLY A 1 112 ? -2.958 -1.104 16.980 1.00 16.58 91 GLY A N 1
ATOM 682 C CA . GLY A 1 112 ? -2.201 -2.058 16.153 1.00 16.42 91 GLY A CA 1
ATOM 683 C C . GLY A 1 112 ? -3.184 -2.899 15.367 1.00 16.47 91 GLY A C 1
ATOM 684 O O . GLY A 1 112 ? -4.317 -3.112 15.816 1.00 16.11 91 GLY A O 1
ATOM 685 N N . PRO A 1 113 ? -2.772 -3.378 14.195 1.00 16.45 92 PRO A N 1
ATOM 686 C CA . PRO A 1 113 ? -3.727 -4.077 13.322 1.00 17.38 92 PRO A CA 1
ATOM 687 C C . PRO A 1 113 ? -4.100 -5.499 13.754 1.00 17.76 92 PRO A C 1
ATOM 688 O O . PRO A 1 113 ? -3.398 -6.132 14.545 1.00 18.49 92 PRO A O 1
ATOM 692 N N . SER A 1 114 ? -5.212 -5.976 13.213 1.00 17.55 93 SER A N 1
ATOM 693 C CA . SER A 1 114 ? -5.579 -7.370 13.283 1.00 18.10 93 SER A CA 1
ATOM 694 C C . SER A 1 114 ? -4.542 -8.231 12.552 1.00 18.40 93 SER A C 1
ATOM 695 O O . SER A 1 114 ? -3.761 -7.734 11.711 1.00 17.71 93 SER A O 1
ATOM 698 N N . LYS A 1 115 ? -4.534 -9.520 12.883 1.00 18.21 94 LYS A N 1
ATOM 699 C CA . LYS A 1 115 ? -3.605 -10.468 12.288 1.00 18.81 94 LYS A CA 1
ATOM 700 C C . LYS A 1 115 ? -3.724 -10.457 10.776 1.00 18.74 94 LYS A C 1
ATOM 701 O O . LYS A 1 115 ? -2.713 -10.466 10.049 1.00 18.56 94 LYS A O 1
ATOM 707 N N . ALA A 1 116 ? -4.977 -10.409 10.328 1.00 18.70 95 ALA A N 1
ATOM 708 C CA . ALA A 1 116 ? -5.318 -10.442 8.917 1.00 18.98 95 ALA A CA 1
ATOM 709 C C . ALA A 1 116 ? -4.782 -9.199 8.212 1.00 17.21 95 ALA A C 1
ATOM 710 O O . ALA A 1 116 ? -4.239 -9.283 7.114 1.00 17.28 95 ALA A O 1
ATOM 712 N N . ALA A 1 117 ? -4.896 -8.051 8.871 1.00 17.15 96 ALA A N 1
ATOM 713 C CA . ALA A 1 117 ? -4.360 -6.789 8.328 1.00 16.24 96 ALA A CA 1
ATOM 714 C C . ALA A 1 117 ? -2.831 -6.769 8.400 1.00 15.26 96 ALA A C 1
ATOM 715 O O . ALA A 1 117 ? -2.188 -6.219 7.520 1.00 15.95 96 ALA A O 1
ATOM 717 N N . ALA A 1 118 ? -2.265 -7.420 9.420 1.00 15.04 97 ALA A N 1
ATOM 718 C CA . ALA A 1 118 ? -0.817 -7.483 9.651 1.00 14.39 97 ALA A CA 1
ATOM 719 C C . ALA A 1 118 ? -0.095 -8.285 8.559 1.00 14.58 97 ALA A C 1
ATOM 720 O O . ALA A 1 118 ? 1.099 -8.179 8.434 1.00 14.11 97 ALA A O 1
ATOM 722 N N . ARG A 1 119 ? -0.836 -9.054 7.753 1.00 15.52 98 ARG A N 1
ATOM 723 C CA . ARG A 1 119 ? -0.247 -9.755 6.607 1.00 15.94 98 ARG A CA 1
ATOM 724 C C . ARG A 1 119 ? 0.446 -8.812 5.623 1.00 15.10 98 ARG A C 1
ATOM 725 O O . ARG A 1 119 ? 1.240 -9.250 4.829 1.00 15.93 98 ARG A O 1
ATOM 733 N N . LEU A 1 120 ? 0.151 -7.522 5.652 1.00 15.65 99 LEU A N 1
ATOM 734 C CA . LEU A 1 120 ? 0.853 -6.587 4.762 1.00 14.61 99 LEU A CA 1
ATOM 735 C C . LEU A 1 120 ? 2.340 -6.633 5.016 1.00 14.44 99 LEU A C 1
ATOM 736 O O . LEU A 1 120 ? 3.117 -6.400 4.096 1.00 14.20 99 LEU A O 1
ATOM 741 N N . GLU A 1 121 ? 2.721 -6.900 6.276 1.00 14.14 100 GLU A N 1
ATOM 742 C CA . GLU A 1 121 ? 4.106 -7.083 6.659 1.00 13.60 100 GLU A CA 1
ATOM 743 C C . GLU A 1 121 ? 4.459 -8.557 6.845 1.00 13.99 100 GLU A C 1
ATOM 744 O O . GLU A 1 121 ? 5.518 -8.967 6.405 1.00 13.98 100 GLU A O 1
ATOM 750 N N . SER A 1 122 ? 3.604 -9.363 7.487 1.00 14.10 101 SER A N 1
ATOM 751 C CA . SER A 1 122 ? 4.029 -10.756 7.801 1.00 14.62 101 SER A CA 1
ATOM 752 C C . SER A 1 122 ? 4.179 -11.628 6.556 1.00 14.60 101 SER A C 1
ATOM 753 O O . SER A 1 122 ? 4.882 -12.608 6.598 1.00 15.28 101 SER A O 1
ATOM 756 N N . SER A 1 123 ? 3.588 -11.218 5.437 1.00 15.55 102 SER A N 1
ATOM 757 C CA . SER A 1 123 ? 3.917 -11.795 4.128 1.00 16.39 102 SER A CA 1
ATOM 758 C C . SER A 1 123 ? 4.156 -10.684 3.085 1.00 16.51 102 SER A C 1
ATOM 759 O O . SER A 1 123 ? 3.219 -10.034 2.615 1.00 15.28 102 SER A O 1
ATOM 762 N N . LYS A 1 124 ? 5.412 -10.511 2.694 1.00 15.97 103 LYS A N 1
ATOM 763 C CA . LYS A 1 124 ? 5.749 -9.531 1.690 1.00 16.46 103 LYS A CA 1
ATOM 764 C C . LYS A 1 124 ? 5.059 -9.875 0.380 1.00 16.95 103 LYS A C 1
ATOM 765 O O . LYS A 1 124 ? 4.668 -8.993 -0.341 1.00 17.91 103 LYS A O 1
ATOM 771 N N . GLY A 1 125 ? 4.909 -11.159 0.080 1.00 17.57 104 GLY A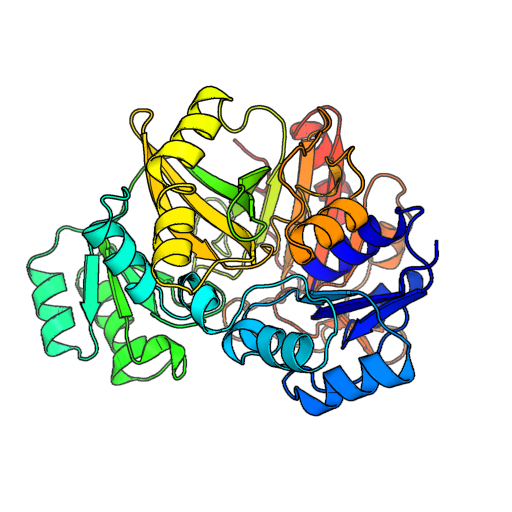 N 1
ATOM 772 C CA . GLY A 1 125 ? 4.121 -11.600 -1.065 1.00 18.11 104 GLY A CA 1
ATOM 773 C C . GLY A 1 125 ? 2.653 -11.207 -1.042 1.00 18.65 104 GLY A C 1
ATOM 774 O O . GLY A 1 125 ? 2.067 -10.967 -2.100 1.00 19.27 104 GLY A O 1
ATOM 775 N N . PHE A 1 126 ? 2.048 -11.157 0.153 1.00 18.28 105 PHE A N 1
ATOM 776 C CA . PHE A 1 126 ? 0.677 -10.649 0.311 1.00 18.01 105 PHE A CA 1
ATOM 777 C C . PHE A 1 126 ? 0.609 -9.227 -0.249 1.00 17.48 105 PHE A C 1
ATOM 778 O O . PHE A 1 126 ? -0.241 -8.901 -1.051 1.00 18.08 105 PHE A O 1
ATOM 786 N N . THR A 1 127 ? 1.539 -8.388 0.160 1.00 16.88 106 THR A N 1
ATOM 787 C CA . THR A 1 127 ? 1.542 -7.016 -0.280 1.00 16.29 106 THR A CA 1
ATOM 788 C C . THR A 1 127 ? 1.758 -6.940 -1.785 1.00 17.82 106 THR A C 1
ATOM 789 O O . THR A 1 127 ? 1.049 -6.202 -2.449 1.00 17.65 106 THR A O 1
ATOM 793 N N . LYS A 1 128 ? 2.686 -7.736 -2.326 1.00 19.45 107 LYS A N 1
ATOM 794 C CA . LYS A 1 128 ? 3.002 -7.648 -3.765 1.00 20.80 107 LYS A CA 1
ATOM 795 C C . LYS A 1 128 ? 1.783 -7.994 -4.617 1.00 22.59 107 LYS A C 1
ATOM 796 O O . LYS A 1 128 ? 1.475 -7.288 -5.565 1.00 23.10 107 LYS A O 1
ATOM 802 N N . GLU A 1 129 ? 1.063 -9.051 -4.246 1.00 23.75 108 GLU A N 1
ATOM 803 C CA . GLU A 1 129 ? -0.168 -9.436 -4.948 1.00 25.51 108 GLU A CA 1
ATOM 804 C C . GLU A 1 129 ? -1.218 -8.354 -4.908 1.00 25.61 108 GLU A C 1
ATOM 805 O O . GLU A 1 129 ? -1.856 -8.054 -5.917 1.00 27.16 108 GLU A O 1
ATOM 811 N N . LEU A 1 130 ? -1.404 -7.763 -3.736 1.00 25.16 109 LEU A N 1
ATOM 812 C CA . LEU A 1 130 ? -2.354 -6.661 -3.577 1.00 25.20 109 LEU A CA 1
ATOM 813 C C . LEU A 1 130 ? -1.979 -5.517 -4.513 1.00 25.32 109 LEU A C 1
ATOM 814 O O . LEU A 1 130 ? -2.850 -4.929 -5.182 1.00 25.34 109 LEU A O 1
ATOM 819 N N . CYS A 1 131 ? -0.677 -5.215 -4.579 1.00 24.45 110 CYS A N 1
ATOM 820 C CA . CYS A 1 131 ? -0.197 -4.156 -5.467 1.00 24.81 110 CYS A CA 1
ATOM 821 C C . CYS A 1 131 ? -0.514 -4.473 -6.946 1.00 26.58 110 CYS A C 1
ATOM 822 O O . CYS A 1 131 ? -0.992 -3.607 -7.714 1.00 26.76 110 CYS A O 1
ATOM 825 N N . MET A 1 132 ? -0.290 -5.719 -7.325 1.00 27.89 111 MET A N 1
ATOM 826 C CA . MET A 1 132 ? -0.555 -6.144 -8.687 1.00 30.73 111 MET A CA 1
ATOM 827 C C . MET A 1 132 ? -2.066 -6.026 -8.991 1.00 31.85 111 MET A C 1
ATOM 828 O O . MET A 1 132 ? -2.453 -5.447 -9.994 1.00 32.42 111 MET A O 1
ATOM 833 N N . ARG A 1 133 ? -2.900 -6.540 -8.091 1.00 32.03 112 ARG A N 1
ATOM 834 C CA . ARG A 1 133 ? -4.338 -6.583 -8.301 1.00 32.61 112 ARG A CA 1
ATOM 835 C C . ARG A 1 133 ? -4.968 -5.204 -8.298 1.00 31.70 112 ARG A C 1
ATOM 836 O O . ARG A 1 133 ? -5.899 -4.967 -9.070 1.00 32.63 112 ARG A O 1
ATOM 844 N N . TYR A 1 134 ? -4.477 -4.299 -7.439 1.00 29.09 113 TYR A N 1
ATOM 845 C CA . TYR A 1 134 ? -5.086 -2.977 -7.278 1.00 27.59 113 TYR A CA 1
ATOM 846 C C . TYR A 1 134 ? -4.317 -1.864 -7.966 1.00 26.99 113 TYR A C 1
ATOM 847 O O . TYR A 1 134 ? -4.633 -0.715 -7.758 1.00 27.71 113 TYR A O 1
ATOM 856 N N . GLY A 1 135 ? -3.303 -2.192 -8.766 1.00 26.41 114 GLY A N 1
ATOM 857 C CA . GLY A 1 135 ? -2.529 -1.195 -9.525 1.00 25.99 114 GLY A CA 1
ATOM 858 C C . GLY A 1 135 ? -1.697 -0.219 -8.690 1.00 25.37 114 GLY A C 1
ATOM 859 O O . GLY A 1 135 ? -1.723 0.994 -8.939 1.00 25.19 114 GLY A O 1
ATOM 860 N N . ILE A 1 136 ? -0.965 -0.738 -7.695 1.00 24.10 115 ILE A N 1
ATOM 861 C CA . ILE A 1 136 ? -0.175 0.096 -6.797 1.00 22.69 115 ILE A CA 1
ATOM 862 C C . ILE A 1 136 ? 1.294 -0.027 -7.242 1.00 22.97 115 ILE A C 1
ATOM 863 O O . ILE A 1 136 ? 1.821 -1.143 -7.331 1.00 21.92 115 ILE A O 1
ATOM 868 N N . PRO A 1 137 ? 1.959 1.110 -7.534 1.00 22.81 116 PRO A N 1
ATOM 869 C CA . PRO A 1 137 ? 3.318 1.023 -8.076 1.00 22.76 116 PRO A CA 1
ATOM 870 C C . PRO A 1 137 ? 4.320 0.424 -7.076 1.00 21.12 116 PRO A C 1
ATOM 871 O O . PRO A 1 137 ? 4.358 0.834 -5.916 1.00 20.30 116 PRO A O 1
ATOM 875 N N . THR A 1 138 ? 5.088 -0.555 -7.540 1.00 20.45 117 THR A N 1
ATOM 876 C CA . THR A 1 138 ? 6.035 -1.322 -6.728 1.00 19.20 117 THR A CA 1
ATOM 877 C C . THR A 1 138 ? 7.031 -2.028 -7.660 1.00 19.32 117 THR A C 1
ATOM 878 O O . THR A 1 138 ? 6.881 -1.973 -8.889 1.00 19.28 117 THR A O 1
ATOM 882 N N . ALA A 1 139 ? 8.042 -2.691 -7.098 1.00 18.64 118 ALA A N 1
ATOM 883 C CA . ALA A 1 139 ? 9.035 -3.423 -7.917 1.00 19.55 118 ALA A CA 1
ATOM 884 C C . ALA A 1 139 ? 8.432 -4.665 -8.581 1.00 20.17 118 ALA A C 1
ATOM 885 O O . ALA A 1 139 ? 7.668 -5.401 -7.953 1.00 20.15 118 ALA A O 1
ATOM 887 N N . LYS A 1 140 ? 8.778 -4.918 -9.838 1.00 21.25 119 LYS A N 1
ATOM 888 C CA . LYS A 1 140 ? 8.416 -6.199 -10.450 1.00 22.88 119 LYS A CA 1
ATOM 889 C C . LYS A 1 140 ? 9.090 -7.259 -9.614 1.00 21.71 119 LYS A C 1
ATOM 890 O O . LYS A 1 140 ? 10.167 -7.024 -9.062 1.00 20.15 119 LYS A O 1
ATOM 896 N N . TYR A 1 141 ? 8.445 -8.411 -9.522 1.00 21.61 120 TYR A N 1
ATOM 897 C CA . TYR A 1 141 ? 8.844 -9.424 -8.576 1.00 21.62 120 TYR A CA 1
ATOM 898 C C . TYR A 1 141 ? 8.409 -10.832 -8.997 1.00 23.02 120 TYR A C 1
ATOM 899 O O . TYR A 1 141 ? 7.615 -11.020 -9.942 1.00 23.26 120 TYR A O 1
ATOM 908 N N . GLY A 1 142 ? 8.941 -11.812 -8.276 1.00 22.98 121 GLY A N 1
ATOM 909 C CA . GLY A 1 142 ? 8.386 -13.153 -8.257 1.00 23.79 121 GLY A CA 1
ATOM 910 C C . GLY A 1 142 ? 8.374 -13.672 -6.836 1.00 23.26 121 GLY A C 1
ATOM 911 O O . GLY A 1 142 ? 9.188 -13.260 -6.006 1.00 21.51 121 GLY A O 1
ATOM 912 N N . TYR A 1 143 ? 7.444 -14.579 -6.569 1.00 24.46 122 TYR A N 1
ATOM 913 C CA . TYR A 1 143 ? 7.302 -15.250 -5.263 1.00 25.01 122 TYR A CA 1
ATOM 914 C C . TYR A 1 143 ? 7.671 -16.736 -5.405 1.00 26.02 122 TYR A C 1
ATOM 915 O O . TYR A 1 143 ? 7.180 -17.400 -6.301 1.00 25.44 122 TYR A O 1
ATOM 924 N N . PHE A 1 144 ? 8.538 -17.247 -4.525 1.00 27.26 123 PHE A N 1
ATOM 925 C CA . PHE A 1 144 ? 9.022 -18.638 -4.629 1.00 28.69 123 PHE A CA 1
ATOM 926 C C . PHE A 1 144 ? 9.141 -19.401 -3.303 1.00 29.55 123 PHE A C 1
ATOM 927 O O . PHE A 1 144 ? 9.381 -18.824 -2.242 1.00 29.20 123 PHE A O 1
ATOM 935 N N . VAL A 1 145 ? 8.988 -20.722 -3.416 1.00 31.41 124 VAL A N 1
ATOM 936 C CA . VAL A 1 145 ? 9.089 -21.669 -2.311 1.00 31.56 124 VAL A CA 1
ATOM 937 C C . VAL A 1 145 ? 10.065 -22.830 -2.616 1.00 33.05 124 VAL A C 1
ATOM 938 O O . VAL A 1 145 ? 10.135 -23.778 -1.842 1.00 34.53 124 VAL A O 1
ATOM 942 N N . ASP A 1 146 ? 10.814 -22.764 -3.723 1.00 33.05 125 ASP A N 1
ATOM 943 C CA . ASP A 1 146 ? 11.822 -23.783 -4.050 1.00 33.72 125 ASP A CA 1
ATOM 944 C C . ASP A 1 146 ? 12.855 -23.232 -5.024 1.00 32.91 125 ASP A C 1
ATOM 945 O O . ASP A 1 146 ? 12.518 -22.390 -5.881 1.00 32.06 125 ASP A O 1
ATOM 950 N N . THR A 1 147 ? 14.083 -23.765 -4.952 1.00 32.04 126 THR A N 1
ATOM 951 C CA . THR A 1 147 ? 15.208 -23.153 -5.667 1.00 31.13 126 THR A CA 1
ATOM 952 C C . THR A 1 147 ? 15.166 -23.376 -7.163 1.00 31.52 126 THR A C 1
ATOM 953 O O . THR A 1 147 ? 15.830 -22.657 -7.908 1.00 31.17 126 THR A O 1
ATOM 957 N N . ASN A 1 148 ? 14.406 -24.367 -7.607 1.00 32.23 127 ASN A N 1
ATOM 958 C CA . ASN A 1 148 ? 14.265 -24.619 -9.046 1.00 33.44 127 ASN A CA 1
ATOM 959 C C . ASN A 1 148 ? 13.583 -23.442 -9.764 1.00 32.28 127 ASN A C 1
ATOM 960 O O . ASN A 1 148 ? 14.109 -22.917 -10.742 1.00 31.95 127 ASN A O 1
ATOM 965 N N . SER A 1 149 ? 12.404 -23.068 -9.271 1.00 31.46 128 SER A N 1
ATOM 966 C CA . SER A 1 149 ? 11.661 -21.891 -9.746 1.00 31.18 128 SER A CA 1
ATOM 967 C C . SER A 1 149 ? 12.429 -20.587 -9.499 1.00 29.34 128 SER A C 1
ATOM 968 O O . SER A 1 149 ? 12.502 -19.727 -10.379 1.00 29.35 128 SER A O 1
ATOM 971 N N . ALA A 1 150 ? 13.015 -20.455 -8.312 1.00 28.06 129 ALA A N 1
ATOM 972 C CA . ALA A 1 150 ? 13.800 -19.258 -7.986 1.00 27.19 129 ALA A CA 1
ATOM 973 C C . ALA A 1 150 ? 14.987 -19.038 -8.955 1.00 27.48 129 ALA A C 1
ATOM 974 O O . ALA A 1 150 ? 15.152 -17.921 -9.468 1.00 26.46 129 ALA A O 1
ATOM 976 N N . TYR A 1 151 ? 15.773 -20.096 -9.219 1.00 27.76 130 TYR A N 1
ATOM 977 C CA . TYR A 1 151 ? 16.954 -20.030 -10.115 1.00 28.02 130 TYR A CA 1
ATOM 978 C C . TYR A 1 151 ? 16.558 -19.694 -11.547 1.00 29.06 130 TYR A C 1
ATOM 979 O O . TYR A 1 151 ? 17.271 -18.972 -12.239 1.00 28.80 130 TYR A O 1
ATOM 988 N N . LYS A 1 152 ? 15.447 -20.265 -12.003 1.00 30.24 131 LYS A N 1
ATOM 989 C CA . LYS A 1 152 ? 14.951 -20.004 -13.356 1.00 31.87 131 LYS A CA 1
ATOM 990 C C . LYS A 1 152 ? 14.491 -18.535 -13.508 1.00 30.39 131 LYS A C 1
ATOM 991 O O . LYS A 1 152 ? 14.677 -17.938 -14.544 1.00 30.64 131 LYS A O 1
ATOM 997 N N . PHE A 1 153 ? 13.932 -17.956 -12.454 1.00 29.11 132 PHE A N 1
ATOM 998 C CA . PHE A 1 153 ? 13.623 -16.511 -12.421 1.00 28.30 132 PHE A CA 1
ATOM 999 C C . PHE A 1 153 ? 14.895 -15.658 -12.414 1.00 27.22 132 PHE A C 1
ATOM 1000 O O . PHE A 1 153 ? 15.016 -14.683 -13.166 1.00 27.18 132 PHE A O 1
ATOM 1008 N N . ILE A 1 154 ? 15.850 -16.053 -11.583 1.00 25.84 133 ILE A N 1
ATOM 1009 C CA . ILE A 1 154 ? 17.137 -15.371 -11.510 1.00 25.52 133 ILE A CA 1
ATOM 1010 C C . ILE A 1 154 ? 17.800 -15.326 -12.888 1.00 26.61 133 ILE A C 1
ATOM 1011 O O . ILE A 1 154 ? 18.291 -14.296 -13.313 1.00 25.58 133 ILE A O 1
ATOM 1016 N N . ASP A 1 155 ? 17.764 -16.440 -13.598 1.00 28.39 134 ASP A N 1
ATOM 1017 C CA . ASP A 1 155 ? 18.446 -16.559 -14.869 1.00 30.94 134 ASP A CA 1
ATOM 1018 C C . ASP A 1 155 ? 17.809 -15.765 -16.030 1.00 32.27 134 ASP A C 1
ATOM 1019 O O . ASP A 1 155 ? 18.492 -15.403 -16.989 1.00 32.70 134 ASP A O 1
ATOM 1024 N N . LYS A 1 156 ? 16.522 -15.464 -15.938 1.00 33.58 135 LYS A N 1
ATOM 1025 C CA . LYS A 1 156 ? 15.869 -14.642 -16.966 1.00 35.48 135 LYS A CA 1
ATOM 1026 C C . LYS A 1 156 ? 15.956 -13.151 -16.598 1.00 36.01 135 LYS A C 1
ATOM 1027 O O . LYS A 1 156 ? 15.775 -12.275 -17.451 1.00 36.38 135 LYS A O 1
ATOM 1029 N N . HIS A 1 157 ? 16.286 -12.882 -15.334 1.00 36.16 136 HIS A N 1
ATOM 1030 C CA . HIS A 1 157 ? 16.146 -11.562 -14.733 1.00 36.51 136 HIS A CA 1
ATOM 1031 C C . HIS A 1 157 ? 17.404 -10.746 -14.899 1.00 35.83 136 HIS A C 1
ATOM 1032 O O . HIS A 1 157 ? 18.514 -11.268 -14.902 1.00 36.03 136 HIS A O 1
ATOM 1039 N N . LYS A 1 158 ? 17.196 -9.444 -15.012 1.00 34.71 137 LYS A N 1
ATOM 1040 C CA . LYS A 1 158 ? 18.246 -8.461 -15.091 1.00 34.29 137 LYS A CA 1
ATOM 1041 C C . LYS A 1 158 ? 18.858 -8.258 -13.704 1.00 33.30 137 LYS A C 1
ATOM 1042 O O . LYS A 1 158 ? 18.189 -8.435 -12.688 1.00 33.34 137 LYS A O 1
ATOM 1048 N N . LEU A 1 159 ? 20.121 -7.869 -13.653 1.00 32.85 138 LEU A N 1
ATOM 1049 C CA . LEU A 1 159 ? 20.785 -7.592 -12.393 1.00 31.91 138 LEU A CA 1
ATOM 1050 C C . LEU A 1 159 ? 20.993 -6.083 -12.238 1.00 31.59 138 LEU A C 1
ATOM 1051 O O . LEU A 1 159 ? 21.075 -5.368 -13.222 1.00 32.69 138 LEU A O 1
ATOM 1056 N N . PRO A 1 160 ? 21.110 -5.593 -10.992 1.00 30.54 139 PRO A N 1
ATOM 1057 C CA . PRO A 1 160 ? 20.983 -6.369 -9.761 1.00 29.30 139 PRO A CA 1
ATOM 1058 C C . PRO A 1 160 ? 19.534 -6.690 -9.442 1.00 28.27 139 PRO A C 1
ATOM 1059 O O . PRO A 1 160 ? 18.615 -6.150 -10.063 1.00 27.79 139 PRO A O 1
ATOM 1063 N N . LEU A 1 161 ? 19.361 -7.616 -8.507 1.00 27.29 140 LEU A N 1
ATOM 1064 C CA . LEU A 1 161 ? 18.055 -7.961 -7.981 1.00 27.01 140 LEU A CA 1
ATOM 1065 C C . LEU A 1 161 ? 18.128 -8.174 -6.470 1.00 25.18 140 LEU A C 1
ATOM 1066 O O . LEU A 1 161 ? 19.207 -8.397 -5.907 1.00 25.27 140 LEU A O 1
ATOM 1071 N N . VAL A 1 162 ? 16.969 -8.108 -5.837 1.00 23.09 141 VAL A N 1
ATOM 1072 C CA . VAL A 1 162 ? 16.871 -8.126 -4.403 1.00 21.61 141 VAL A CA 1
ATOM 1073 C C . VAL A 1 162 ? 16.128 -9.378 -3.974 1.00 21.10 141 VAL A C 1
ATOM 1074 O O . VAL A 1 162 ? 15.013 -9.628 -4.422 1.00 20.44 141 VAL A O 1
ATOM 1078 N N . VAL A 1 163 ? 16.757 -10.147 -3.091 1.00 20.81 142 VAL A N 1
ATOM 1079 C CA . VAL A 1 163 ? 16.168 -11.361 -2.537 1.00 20.76 142 VAL A CA 1
ATOM 1080 C C . VAL A 1 163 ? 15.714 -11.025 -1.129 1.00 20.28 142 VAL A C 1
ATOM 1081 O O . VAL A 1 163 ? 16.474 -10.464 -0.337 1.00 19.91 142 VAL A O 1
ATOM 1085 N N . LYS A 1 164 ? 14.472 -11.362 -0.814 1.00 20.43 143 LYS A N 1
ATOM 1086 C CA . LYS A 1 164 ? 13.910 -11.067 0.504 1.00 20.29 143 LYS A CA 1
ATOM 1087 C C . LYS A 1 164 ? 13.189 -12.298 1.080 1.00 20.24 143 LYS A C 1
ATOM 1088 O O . LYS A 1 164 ? 12.386 -12.927 0.381 1.00 19.79 143 LYS A O 1
ATOM 1094 N N . ALA A 1 165 ? 13.446 -12.598 2.357 1.00 19.38 144 ALA A N 1
ATOM 1095 C CA . ALA A 1 165 ? 12.555 -13.477 3.126 1.00 20.24 144 ALA A CA 1
ATOM 1096 C C . ALA A 1 165 ? 11.113 -12.948 3.067 1.00 19.78 144 ALA A C 1
ATOM 1097 O O . ALA A 1 165 ? 10.862 -11.735 3.207 1.00 19.34 144 ALA A O 1
ATOM 1099 N N . ASP A 1 166 ? 10.179 -13.840 2.820 1.00 19.77 145 ASP A N 1
ATOM 1100 C CA . ASP A 1 166 ? 8.784 -13.451 2.809 1.00 20.92 145 ASP A CA 1
ATOM 1101 C C . ASP A 1 166 ? 8.263 -13.036 4.201 1.00 20.87 145 ASP A C 1
ATOM 1102 O O . ASP A 1 166 ? 7.480 -12.110 4.288 1.00 21.16 145 ASP A O 1
ATOM 1107 N N . GLY A 1 167 ? 8.703 -13.721 5.257 1.00 21.62 146 GLY A N 1
ATOM 1108 C CA . GLY A 1 167 ? 8.243 -13.484 6.634 1.00 21.74 146 GLY A CA 1
ATOM 1109 C C . GLY A 1 167 ? 8.980 -12.398 7.420 1.00 21.23 146 GLY A C 1
ATOM 1110 O O . GLY A 1 167 ? 9.695 -11.583 6.853 1.00 21.41 146 GLY A O 1
ATOM 1111 N N . LEU A 1 168 ? 8.822 -12.414 8.744 1.00 20.84 147 LEU A N 1
ATOM 1112 C CA . LEU A 1 168 ? 9.400 -11.402 9.630 1.00 20.51 147 LEU A CA 1
ATOM 1113 C C . LEU A 1 168 ? 10.897 -11.659 9.908 1.00 21.38 147 LEU A C 1
ATOM 1114 O O . LEU A 1 168 ? 11.254 -12.372 10.844 1.00 23.63 147 LEU A O 1
ATOM 1119 N N . ALA A 1 169 ? 11.776 -11.101 9.092 1.00 21.23 148 ALA A N 1
ATOM 1120 C CA . ALA A 1 169 ? 13.209 -11.362 9.241 1.00 22.13 148 ALA A CA 1
ATOM 1121 C C . ALA A 1 169 ? 13.947 -10.148 9.821 1.00 22.04 148 ALA A C 1
ATOM 1122 O O . ALA A 1 169 ? 15.146 -9.986 9.596 1.00 21.76 148 ALA A O 1
ATOM 1124 N N . GLN A 1 170 ? 13.199 -9.291 10.515 1.00 22.01 149 GLN A N 1
ATOM 1125 C CA A GLN A 1 170 ? 13.711 -8.136 11.243 0.50 22.61 149 GLN A CA 1
ATOM 1126 C CA B GLN A 1 170 ? 13.798 -8.167 11.257 0.50 22.54 149 GLN A CA 1
ATOM 1127 C C . GLN A 1 170 ? 14.576 -7.211 10.343 1.00 22.71 149 GLN A C 1
ATOM 1128 O O . GLN A 1 170 ? 15.519 -6.557 10.787 1.00 22.31 149 GLN A O 1
ATOM 1139 N N . GLY A 1 171 ? 14.201 -7.140 9.061 1.00 22.99 150 GLY A N 1
ATOM 1140 C CA . GLY A 1 171 ? 14.963 -6.370 8.072 1.00 23.84 150 GLY A CA 1
ATOM 1141 C C . GLY A 1 171 ? 16.290 -6.981 7.647 1.00 24.06 150 GLY A C 1
ATOM 1142 O O . GLY A 1 171 ? 16.974 -6.435 6.789 1.00 24.81 150 GLY A O 1
ATOM 1143 N N . LYS A 1 172 ? 16.653 -8.128 8.207 1.00 25.15 151 LYS A N 1
ATOM 1144 C CA . LYS A 1 172 ? 17.966 -8.739 7.923 1.00 26.01 151 LYS A CA 1
ATOM 1145 C C . LYS A 1 172 ? 17.896 -9.740 6.776 1.00 26.65 151 LYS A C 1
ATOM 1146 O O . LYS A 1 172 ? 18.914 -10.088 6.170 1.00 26.70 151 LYS A O 1
ATOM 1152 N N . GLY A 1 173 ? 16.691 -10.213 6.478 1.00 26.83 152 GLY A N 1
ATOM 1153 C CA . GLY A 1 173 ? 16.509 -11.177 5.409 1.00 27.42 152 GLY A CA 1
ATOM 1154 C C . GLY A 1 173 ? 16.291 -10.477 4.077 1.00 27.22 152 GLY A C 1
ATOM 1155 O O . GLY A 1 173 ? 15.443 -10.901 3.304 1.00 28.14 152 GLY A O 1
ATOM 1156 N N . THR A 1 174 ? 17.055 -9.416 3.811 1.00 26.53 153 THR A N 1
ATOM 1157 C CA . THR A 1 174 ? 16.983 -8.670 2.555 1.00 25.81 153 THR A CA 1
ATOM 1158 C C . THR A 1 174 ? 18.409 -8.481 2.044 1.00 25.87 153 THR A C 1
ATOM 1159 O O . THR A 1 174 ? 19.266 -7.918 2.759 1.00 25.48 153 THR A O 1
ATOM 1163 N N . VAL A 1 175 ? 18.666 -9.010 0.838 1.00 25.66 154 VAL A N 1
ATOM 1164 C CA . VAL A 1 175 ? 20.013 -9.064 0.240 1.00 25.30 154 VAL A CA 1
ATOM 1165 C C . VAL A 1 175 ? 19.989 -8.544 -1.202 1.00 25.55 154 VAL A C 1
ATOM 1166 O O . VAL A 1 175 ? 19.244 -9.051 -2.054 1.00 25.66 154 VAL A O 1
ATOM 1170 N N . ILE A 1 176 ? 20.791 -7.515 -1.477 1.00 24.94 155 ILE A N 1
ATOM 1171 C CA . ILE A 1 176 ? 20.939 -6.989 -2.823 1.00 25.18 155 ILE A CA 1
ATOM 1172 C C . ILE A 1 176 ? 21.974 -7.854 -3.510 1.00 24.81 155 ILE A C 1
ATOM 1173 O O . ILE A 1 176 ? 23.062 -8.015 -2.993 1.00 25.49 155 ILE A O 1
ATOM 1178 N N . CYS A 1 177 ? 21.652 -8.402 -4.666 1.00 24.88 156 CYS A N 1
ATOM 1179 C CA . CYS A 1 177 ? 22.554 -9.339 -5.333 1.00 25.81 156 CYS A CA 1
ATOM 1180 C C . CYS A 1 177 ? 22.973 -8.750 -6.667 1.00 26.95 156 CYS A C 1
ATOM 1181 O O . CYS A 1 177 ? 22.123 -8.480 -7.525 1.00 27.35 156 CYS A O 1
ATOM 1184 N N . HIS A 1 178 ? 24.281 -8.540 -6.821 1.00 27.55 157 HIS A N 1
ATOM 1185 C CA . HIS A 1 178 ? 24.854 -7.940 -8.022 1.00 28.48 157 HIS A CA 1
ATOM 1186 C C . HIS A 1 178 ? 25.397 -8.979 -8.990 1.00 28.92 157 HIS A C 1
ATOM 1187 O O . HIS A 1 178 ? 25.807 -8.623 -10.096 1.00 30.12 157 HIS A O 1
ATOM 1194 N N . THR A 1 179 ? 25.457 -10.243 -8.564 1.00 28.68 158 THR A N 1
ATOM 1195 C CA . THR A 1 179 ? 25.785 -11.384 -9.456 1.00 29.10 158 THR A CA 1
ATOM 1196 C C . THR A 1 179 ? 24.754 -12.499 -9.302 1.00 29.44 158 THR A C 1
ATOM 1197 O O . THR A 1 179 ? 24.107 -12.623 -8.266 1.00 28.46 158 THR A O 1
ATOM 1201 N N . HIS A 1 180 ? 24.596 -13.311 -10.337 1.00 30.47 159 HIS A N 1
ATOM 1202 C CA . HIS A 1 180 ? 23.667 -14.430 -10.263 1.00 30.92 159 HIS A CA 1
ATOM 1203 C C . HIS A 1 180 ? 24.094 -15.372 -9.121 1.00 30.06 159 HIS A C 1
ATOM 1204 O O . HIS A 1 180 ? 23.240 -15.889 -8.399 1.00 29.36 159 HIS A O 1
ATOM 1211 N N . GLU A 1 181 ? 25.404 -15.557 -8.937 1.00 29.73 160 GLU A N 1
ATOM 1212 C CA . GLU A 1 181 ? 25.921 -16.452 -7.890 1.00 29.43 160 GLU A CA 1
ATOM 1213 C C . GLU A 1 181 ? 25.554 -15.964 -6.492 1.00 27.73 160 GLU A C 1
ATOM 1214 O O . GLU A 1 181 ? 25.153 -16.754 -5.656 1.00 28.06 160 GLU A O 1
ATOM 1216 N N . GLU A 1 182 ? 25.646 -14.660 -6.247 1.00 26.27 161 GLU A N 1
ATOM 1217 C CA . GLU A 1 182 ? 25.170 -14.091 -4.992 1.00 24.91 161 GLU A CA 1
ATOM 1218 C C . GLU A 1 182 ? 23.648 -14.346 -4.791 1.00 23.47 161 GLU A C 1
ATOM 1219 O O . GLU A 1 182 ? 23.200 -14.643 -3.685 1.00 21.55 161 GLU A O 1
ATOM 1221 N N . ALA A 1 183 ? 22.874 -14.284 -5.869 1.00 22.87 162 ALA A N 1
ATOM 1222 C CA . ALA A 1 183 ? 21.429 -14.562 -5.781 1.00 22.91 162 ALA A CA 1
ATOM 1223 C C . ALA A 1 183 ? 21.149 -16.052 -5.421 1.00 23.12 162 ALA A C 1
ATOM 1224 O O . ALA A 1 183 ? 20.267 -16.367 -4.607 1.00 22.08 162 ALA A O 1
ATOM 1226 N N . TYR A 1 184 ? 21.918 -16.961 -6.013 1.00 23.84 163 TYR A N 1
ATOM 1227 C CA . TYR A 1 184 ? 21.746 -18.390 -5.720 1.00 24.39 163 TYR A CA 1
ATOM 1228 C C . TYR A 1 184 ? 22.020 -18.653 -4.248 1.00 23.88 163 TYR A C 1
ATOM 1229 O O . TYR A 1 184 ? 21.270 -19.361 -3.602 1.00 23.00 163 TYR A O 1
ATOM 1238 N N . ASN A 1 185 ? 23.102 -18.066 -3.742 1.00 24.18 164 ASN A N 1
ATOM 1239 C CA . ASN A 1 185 ? 23.454 -18.153 -2.331 1.00 24.68 164 ASN A CA 1
ATOM 1240 C C . ASN A 1 185 ? 22.396 -17.562 -1.448 1.00 23.85 164 ASN A C 1
ATOM 1241 O O . ASN A 1 185 ? 22.071 -18.149 -0.442 1.00 25.47 164 ASN A O 1
ATOM 1246 N N . ALA A 1 186 ? 21.833 -16.412 -1.804 1.00 23.00 165 ALA A N 1
ATOM 1247 C CA . ALA A 1 186 ? 20.793 -15.830 -0.950 1.00 22.17 165 ALA A CA 1
ATOM 1248 C C . ALA A 1 186 ? 19.542 -16.722 -0.919 1.00 22.14 165 ALA A C 1
ATOM 1249 O O . ALA A 1 186 ? 18.941 -16.946 0.146 1.00 21.10 165 ALA A O 1
ATOM 1251 N N . VAL A 1 187 ? 19.154 -17.232 -2.082 1.00 22.47 166 VAL A N 1
ATOM 1252 C CA . VAL A 1 187 ? 17.996 -18.099 -2.157 1.00 23.68 166 VAL A CA 1
ATOM 1253 C C . VAL A 1 187 ? 18.223 -19.452 -1.441 1.00 24.13 166 VAL A C 1
ATOM 1254 O O . VAL A 1 187 ? 17.315 -19.932 -0.774 1.00 24.39 166 VAL A O 1
ATOM 1258 N N . ASP A 1 188 ? 19.427 -20.027 -1.522 1.00 24.79 167 ASP A N 1
ATOM 1259 C CA . ASP A 1 188 ? 19.711 -21.281 -0.797 1.00 25.33 167 ASP A CA 1
ATOM 1260 C C . ASP A 1 188 ? 19.601 -21.040 0.710 1.00 25.35 167 ASP A C 1
ATOM 1261 O O . ASP A 1 188 ? 18.901 -21.768 1.417 1.00 24.90 167 ASP A O 1
ATOM 1266 N N . ALA A 1 189 ? 20.273 -19.995 1.183 1.00 25.74 168 ALA A N 1
ATOM 1267 C CA . ALA A 1 189 ? 20.276 -19.639 2.605 1.00 26.82 168 ALA A CA 1
ATOM 1268 C C . ALA A 1 189 ? 18.872 -19.598 3.218 1.00 27.59 168 ALA A C 1
ATOM 1269 O O . ALA A 1 189 ? 18.694 -19.958 4.366 1.00 27.91 168 ALA A O 1
ATOM 1271 N N . MET A 1 190 ? 17.889 -19.143 2.448 1.00 28.68 169 MET A N 1
ATOM 1272 C CA . MET A 1 190 ? 16.521 -19.019 2.929 1.00 29.68 169 MET A CA 1
ATOM 1273 C C . MET A 1 190 ? 15.696 -20.287 2.708 1.00 30.97 169 MET A C 1
ATOM 1274 O O . MET A 1 190 ? 15.114 -20.824 3.642 1.00 32.46 169 MET A O 1
ATOM 1279 N N . LEU A 1 191 ? 15.631 -20.752 1.468 1.00 31.97 170 LEU A N 1
ATOM 1280 C CA . LEU A 1 191 ? 14.729 -21.841 1.110 1.00 32.94 170 LEU A CA 1
ATOM 1281 C C . LEU A 1 191 ? 15.279 -23.230 1.434 1.00 34.39 170 LEU A C 1
ATOM 1282 O O . LEU A 1 191 ? 14.511 -24.129 1.782 1.00 35.31 170 LEU A O 1
ATOM 1287 N N . VAL A 1 192 ? 16.589 -23.409 1.294 1.00 34.87 171 VAL A N 1
ATOM 1288 C CA . VAL A 1 192 ? 17.199 -24.721 1.426 1.00 36.18 171 VAL A CA 1
ATOM 1289 C C . VAL A 1 192 ? 17.844 -24.874 2.806 1.00 37.43 171 VAL A C 1
ATOM 1290 O O . VAL A 1 192 ? 17.545 -25.828 3.504 1.00 38.41 171 VAL A O 1
ATOM 1294 N N . HIS A 1 193 ? 18.712 -23.939 3.196 1.00 37.62 172 HIS A N 1
ATOM 1295 C CA . HIS A 1 193 ? 19.452 -24.038 4.458 1.00 38.66 172 HIS A CA 1
ATOM 1296 C C . HIS A 1 193 ? 18.750 -23.377 5.648 1.00 39.37 172 HIS A C 1
ATOM 1297 O O . HIS A 1 193 ? 19.299 -23.370 6.754 1.00 39.02 172 HIS A O 1
ATOM 1304 N N . HIS A 1 194 ? 17.574 -22.778 5.419 1.00 40.46 173 HIS A N 1
ATOM 1305 C CA . HIS A 1 194 ? 16.698 -22.363 6.511 1.00 41.02 173 HIS A CA 1
ATOM 1306 C C . HIS A 1 194 ? 17.409 -21.404 7.472 1.00 40.53 173 HIS A C 1
ATOM 1307 O O . HIS A 1 194 ? 17.153 -21.431 8.672 1.00 40.86 173 HIS A O 1
ATOM 1314 N N . LYS A 1 195 ? 18.287 -20.546 6.949 1.00 40.30 174 LYS A N 1
ATOM 1315 C CA . LYS A 1 195 ? 19.076 -19.629 7.787 1.00 39.92 174 LYS A CA 1
ATOM 1316 C C . LYS A 1 195 ? 18.247 -18.585 8.546 1.00 39.38 174 LYS A C 1
ATOM 1317 O O . LYS A 1 195 ? 18.742 -18.000 9.512 1.00 39.41 174 LYS A O 1
ATOM 1319 N N . PHE A 1 196 ? 17.013 -18.338 8.102 1.00 39.02 175 PHE A N 1
ATOM 1320 C CA . PHE A 1 196 ? 16.137 -17.321 8.720 1.00 38.73 175 PHE A CA 1
ATOM 1321 C C . PHE A 1 196 ? 14.843 -17.913 9.281 1.00 38.67 175 PHE A C 1
ATOM 1322 O O . PHE A 1 196 ? 13.822 -17.230 9.327 1.00 39.01 175 PHE A O 1
ATOM 1330 N N . GLY A 1 197 ? 14.888 -19.171 9.714 1.00 39.11 176 GLY A N 1
ATOM 1331 C CA . GLY A 1 197 ? 13.712 -19.843 10.266 1.00 38.99 176 GLY A CA 1
ATOM 1332 C C . GLY A 1 197 ? 12.577 -19.913 9.266 1.00 38.30 176 GLY A C 1
ATOM 1333 O O . GLY A 1 197 ? 12.818 -19.906 8.063 1.00 38.88 176 GLY A O 1
ATOM 1334 N N . GLU A 1 198 ? 11.343 -19.964 9.768 1.00 37.50 177 GLU A N 1
ATOM 1335 C CA . GLU A 1 198 ? 10.132 -19.975 8.919 1.00 36.80 177 GLU A CA 1
ATOM 1336 C C . GLU A 1 198 ? 10.000 -18.738 8.016 1.00 34.80 177 GLU A C 1
ATOM 1337 O O . GLU A 1 198 ? 9.426 -18.825 6.930 1.00 34.20 177 GLU A O 1
ATOM 1339 N N . ALA A 1 199 ? 10.536 -17.600 8.464 1.00 33.20 178 ALA A N 1
ATOM 1340 C CA . ALA A 1 199 ? 10.455 -16.366 7.690 1.00 31.60 178 ALA A CA 1
ATOM 1341 C C . ALA A 1 199 ? 11.029 -16.555 6.275 1.00 31.10 178 ALA A C 1
ATOM 1342 O O . ALA A 1 199 ? 10.541 -15.928 5.340 1.00 29.31 178 ALA A O 1
ATOM 1344 N N . GLY A 1 200 ? 12.038 -17.436 6.136 1.00 31.05 179 GLY A N 1
ATOM 1345 C CA . GLY A 1 200 ? 12.669 -17.764 4.833 1.00 31.19 179 GLY A CA 1
ATOM 1346 C C . GLY A 1 200 ? 12.074 -18.925 4.041 1.00 31.50 179 GLY A C 1
ATOM 1347 O O . GLY A 1 200 ? 12.508 -19.232 2.935 1.00 31.90 179 GLY A O 1
ATOM 1348 N N . CYS A 1 201 ? 11.081 -19.593 4.599 1.00 31.85 180 CYS A N 1
ATOM 1349 C CA . CYS A 1 201 ? 10.389 -20.691 3.888 1.00 32.58 180 CYS A CA 1
ATOM 1350 C C . CYS A 1 201 ? 9.717 -20.287 2.578 1.00 29.96 180 CYS A C 1
ATOM 1351 O O . CYS A 1 201 ? 9.371 -21.131 1.770 1.00 30.56 180 CYS A O 1
ATOM 1354 N N . ALA A 1 202 ? 9.511 -18.994 2.381 1.00 26.68 181 ALA A N 1
ATOM 1355 C CA . ALA A 1 202 ? 9.169 -18.466 1.074 1.00 25.18 181 ALA A CA 1
ATOM 1356 C C . ALA A 1 202 ? 9.928 -17.153 0.911 1.00 23.41 181 ALA A C 1
ATOM 1357 O O . ALA A 1 202 ? 10.399 -16.556 1.900 1.00 21.60 181 ALA A O 1
ATOM 1359 N N . ILE A 1 203 ? 10.070 -16.729 -0.337 1.00 22.76 182 ILE A N 1
ATOM 1360 C CA . ILE A 1 203 ? 10.862 -15.538 -0.653 1.00 22.25 182 ILE A CA 1
ATOM 1361 C C . ILE A 1 203 ? 10.193 -14.790 -1.789 1.00 21.73 182 ILE A C 1
ATOM 1362 O O . ILE A 1 203 ? 9.317 -15.330 -2.472 1.00 22.95 182 ILE A O 1
ATOM 1367 N N . ILE A 1 204 ? 10.587 -13.539 -1.963 1.00 20.44 183 ILE A N 1
ATOM 1368 C CA . ILE A 1 204 ? 10.260 -12.813 -3.164 1.00 20.50 183 ILE A CA 1
ATOM 1369 C C . ILE A 1 204 ? 11.593 -12.343 -3.719 1.00 20.06 183 ILE A C 1
ATOM 1370 O O . ILE A 1 204 ? 12.565 -12.145 -2.971 1.00 18.15 183 ILE A O 1
ATOM 1375 N N . ILE A 1 205 ? 11.657 -12.225 -5.037 1.00 20.51 184 ILE A N 1
ATOM 1376 C CA . ILE A 1 205 ? 12.847 -11.701 -5.708 1.00 20.87 184 ILE A CA 1
ATOM 1377 C C . ILE A 1 205 ? 12.352 -10.547 -6.532 1.00 21.52 184 ILE A C 1
ATOM 1378 O O . ILE A 1 205 ? 11.417 -10.703 -7.311 1.00 22.88 184 ILE A O 1
ATOM 1383 N N . GLU A 1 206 ? 12.935 -9.378 -6.334 1.00 21.70 185 GLU A N 1
ATOM 1384 C CA . GLU A 1 206 ? 12.411 -8.158 -6.944 1.00 22.52 185 GLU A CA 1
ATOM 1385 C C . GLU A 1 206 ? 13.489 -7.497 -7.785 1.00 22.40 185 GLU A C 1
ATOM 1386 O O . GLU A 1 206 ? 14.683 -7.609 -7.482 1.00 21.66 185 GLU A O 1
ATOM 1392 N N . GLU A 1 207 ? 13.046 -6.764 -8.794 1.00 22.53 186 GLU A N 1
ATOM 1393 C CA . GLU A 1 207 ? 13.908 -5.859 -9.525 1.00 23.79 186 GLU A CA 1
ATOM 1394 C C . GLU A 1 207 ? 14.480 -4.823 -8.546 1.00 22.94 186 GLU A C 1
ATOM 1395 O O . GLU A 1 207 ? 13.821 -4.430 -7.573 1.00 22.17 186 GLU A O 1
ATOM 1401 N N . PHE A 1 208 ? 15.727 -4.435 -8.788 1.00 23.89 187 PHE A N 1
ATOM 1402 C CA . PHE A 1 208 ? 16.417 -3.414 -7.991 1.00 24.18 187 PHE A CA 1
ATOM 1403 C C . PHE A 1 208 ? 15.949 -2.045 -8.497 1.00 24.25 187 PHE A C 1
ATOM 1404 O O . PHE A 1 208 ? 16.104 -1.737 -9.663 1.00 24.47 187 PHE A O 1
ATOM 1412 N N . LEU A 1 209 ? 15.339 -1.244 -7.632 1.00 23.68 188 LEU A N 1
ATOM 1413 C CA . LEU A 1 209 ? 14.911 0.086 -8.011 1.00 23.89 188 LEU A CA 1
ATOM 1414 C C . LEU A 1 209 ? 15.914 1.124 -7.550 1.00 24.37 188 LEU A C 1
ATOM 1415 O O . LEU A 1 209 ? 16.407 1.061 -6.425 1.00 23.41 188 LEU A O 1
ATOM 1420 N N . GLU A 1 210 ? 16.177 2.108 -8.400 1.00 26.15 189 GLU A N 1
ATOM 1421 C CA . GLU A 1 210 ? 16.971 3.265 -8.012 1.00 27.46 189 GLU A CA 1
ATOM 1422 C C . GLU A 1 210 ? 16.089 4.458 -7.630 1.00 26.56 189 GLU A C 1
ATOM 1423 O O . GLU A 1 210 ? 14.919 4.569 -8.050 1.00 26.45 189 GLU A O 1
ATOM 1429 N N . GLY A 1 211 ? 16.674 5.344 -6.831 1.00 25.65 190 GLY A N 1
ATOM 1430 C CA . GLY A 1 211 ? 16.064 6.605 -6.451 1.00 25.32 190 GLY A CA 1
ATOM 1431 C C . GLY A 1 211 ? 16.281 6.961 -4.996 1.00 24.14 190 GLY A C 1
ATOM 1432 O O . GLY A 1 211 ? 17.110 6.372 -4.321 1.00 22.56 190 GLY A O 1
ATOM 1433 N N . LYS A 1 212 ? 15.498 7.917 -4.517 1.00 24.24 191 LYS A N 1
ATOM 1434 C CA . LYS A 1 212 ? 15.550 8.361 -3.124 1.00 24.36 191 LYS A CA 1
ATOM 1435 C C . LYS A 1 212 ? 14.589 7.515 -2.257 1.00 22.78 191 LYS A C 1
ATOM 1436 O O . LYS A 1 212 ? 13.368 7.458 -2.517 1.00 21.50 191 LYS A O 1
ATOM 1442 N N . GLU A 1 213 ? 15.157 6.871 -1.232 1.00 22.04 192 GLU A N 1
ATOM 1443 C CA . GLU A 1 213 ? 14.402 6.009 -0.328 1.00 21.79 192 GLU A CA 1
ATOM 1444 C C . GLU A 1 213 ? 14.058 6.783 0.908 1.00 20.49 192 GLU A C 1
ATOM 1445 O O . GLU A 1 213 ? 14.939 7.386 1.526 1.00 20.91 192 GLU A O 1
ATOM 1451 N N . ILE A 1 214 ? 12.782 6.731 1.278 1.00 19.16 193 ILE A N 1
ATOM 1452 C CA . ILE A 1 214 ? 12.307 7.383 2.493 1.00 18.27 193 ILE A CA 1
ATOM 1453 C C . ILE A 1 214 ? 11.399 6.422 3.279 1.00 17.42 193 ILE A C 1
ATOM 1454 O O . ILE A 1 214 ? 10.977 5.367 2.768 1.00 17.16 193 ILE A O 1
ATOM 1459 N N . SER A 1 215 ? 11.147 6.776 4.530 1.00 16.14 194 SER A N 1
ATOM 1460 C CA . SER A 1 215 ? 10.205 6.078 5.381 1.00 15.42 194 SER A CA 1
ATOM 1461 C C . SER A 1 215 ? 9.024 6.974 5.572 1.00 14.62 194 SER A C 1
ATOM 1462 O O . SER A 1 215 ? 9.170 8.104 6.003 1.00 15.60 194 SER A O 1
ATOM 1465 N N . PHE A 1 216 ? 7.841 6.462 5.272 1.00 14.38 195 PHE A N 1
ATOM 1466 C CA . PHE A 1 216 ? 6.640 7.268 5.231 1.00 13.85 195 PHE A CA 1
ATOM 1467 C C . PHE A 1 216 ? 5.616 6.691 6.223 1.00 13.65 195 PHE A C 1
ATOM 1468 O O . PHE A 1 216 ? 5.071 5.593 5.982 1.00 12.68 195 PHE A O 1
ATOM 1476 N N . PHE A 1 217 ? 5.357 7.437 7.315 1.00 13.46 196 PHE A N 1
ATOM 1477 C CA . PHE A 1 217 ? 4.457 7.010 8.414 1.00 13.53 196 PHE A CA 1
ATOM 1478 C C . PHE A 1 217 ? 3.060 7.633 8.274 1.00 14.09 196 PHE A C 1
ATOM 1479 O O . PHE A 1 217 ? 2.932 8.880 8.241 1.00 13.30 196 PHE A O 1
ATOM 1487 N N . THR A 1 218 ? 2.029 6.788 8.230 1.00 14.36 197 THR A N 1
ATOM 1488 C CA . THR A 1 218 ? 0.617 7.217 8.160 1.00 14.55 197 THR A CA 1
ATOM 1489 C C . THR A 1 218 ? -0.171 6.522 9.264 1.00 14.91 197 THR A C 1
ATOM 1490 O O . THR A 1 218 ? -0.141 5.285 9.394 1.00 14.84 197 THR A O 1
ATOM 1494 N N . LEU A 1 219 ? -0.880 7.300 10.062 1.00 14.75 198 LEU A N 1
ATOM 1495 C CA . LEU A 1 219 ? -1.887 6.765 10.963 1.00 15.05 198 LEU A CA 1
ATOM 1496 C C . LEU A 1 219 ? -3.137 6.420 10.171 1.00 15.50 198 LEU A C 1
ATOM 1497 O O . LEU A 1 219 ? -3.570 7.204 9.331 1.00 16.44 198 LEU A O 1
ATOM 1502 N N . VAL A 1 220 ? -3.708 5.246 10.425 1.00 15.86 199 VAL A N 1
ATOM 1503 C CA . VAL A 1 220 ? -4.858 4.771 9.686 1.00 16.53 199 VAL A CA 1
ATOM 1504 C C . VAL A 1 220 ? -5.866 4.192 10.679 1.00 18.08 199 VAL A C 1
ATOM 1505 O O . VAL A 1 220 ? -5.515 3.322 11.456 1.00 17.90 199 VAL A O 1
ATOM 1509 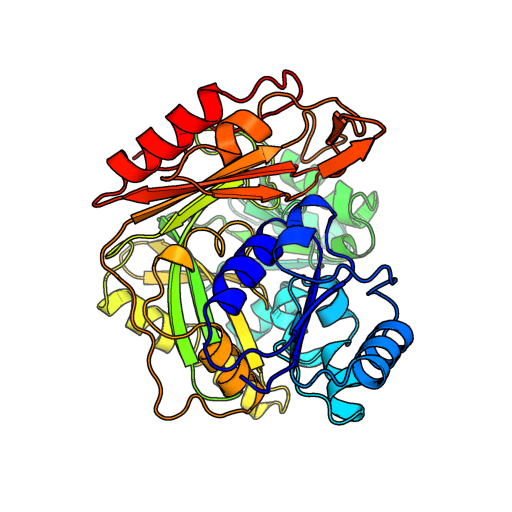N N . ASP A 1 221 ? -7.091 4.727 10.680 1.00 19.96 200 ASP A N 1
ATOM 1510 C CA . ASP A 1 221 ? -8.111 4.342 11.644 1.00 21.42 200 ASP A CA 1
ATOM 1511 C C . ASP A 1 221 ? -9.083 3.287 11.076 1.00 22.33 200 ASP A C 1
ATOM 1512 O O . ASP A 1 221 ? -10.200 3.135 11.577 1.00 22.99 200 ASP A O 1
ATOM 1517 N N . GLY A 1 222 ? -8.660 2.568 10.039 1.00 22.56 201 GLY A N 1
ATOM 1518 C CA . GLY A 1 222 ? -9.564 1.666 9.333 1.00 22.93 201 GLY A CA 1
ATOM 1519 C C . GLY A 1 222 ? -9.938 2.190 7.970 1.00 23.01 201 GLY A C 1
ATOM 1520 O O . GLY A 1 222 ? -9.966 1.427 7.028 1.00 24.04 201 GLY A O 1
ATOM 1521 N N . SER A 1 223 ? -10.243 3.483 7.851 1.00 23.46 202 SER A N 1
ATOM 1522 C CA . SER A 1 223 ? -10.586 4.067 6.544 1.00 23.89 202 SER A CA 1
ATOM 1523 C C . SER A 1 223 ? -9.955 5.428 6.217 1.00 23.91 202 SER A C 1
ATOM 1524 O O . SER A 1 223 ? -9.844 5.770 5.034 1.00 24.39 202 SER A O 1
ATOM 1527 N N . ASN A 1 224 ? -9.580 6.206 7.234 1.00 22.19 203 ASN A N 1
ATOM 1528 C CA . ASN A 1 224 ? -9.016 7.532 7.012 1.00 22.12 203 ASN A CA 1
ATOM 1529 C C . ASN A 1 224 ? -7.515 7.504 7.293 1.00 20.32 203 ASN A C 1
ATOM 1530 O O . ASN A 1 224 ? -7.111 7.134 8.403 1.00 18.72 203 ASN A O 1
ATOM 1535 N N . PRO A 1 225 ? -6.695 7.858 6.289 1.00 19.93 204 PRO A N 1
ATOM 1536 C CA . PRO A 1 225 ? -5.245 7.994 6.481 1.00 19.01 204 PRO A CA 1
ATOM 1537 C C . PRO A 1 225 ? -4.890 9.394 6.912 1.00 19.32 204 PRO A C 1
ATOM 1538 O O . PRO A 1 225 ? -5.433 10.350 6.370 1.00 20.52 204 PRO A O 1
ATOM 1542 N N . VAL A 1 226 ? -4.007 9.512 7.890 1.00 18.36 205 VAL A N 1
ATOM 1543 C CA . VAL A 1 226 ? -3.503 10.809 8.322 1.00 18.58 205 VAL A CA 1
ATOM 1544 C C . VAL A 1 226 ? -1.975 10.701 8.381 1.00 17.93 205 VAL A C 1
ATOM 1545 O O . VAL A 1 226 ? -1.448 9.851 9.092 1.00 17.15 205 VAL A O 1
ATOM 1549 N N . ILE A 1 227 ? -1.273 11.533 7.608 1.00 18.04 206 ILE A N 1
ATOM 1550 C CA . ILE A 1 227 ? 0.188 11.464 7.553 1.00 17.81 206 ILE A CA 1
ATOM 1551 C C . ILE A 1 227 ? 0.727 11.882 8.925 1.00 17.63 206 ILE A C 1
ATOM 1552 O O . ILE A 1 227 ? 0.296 12.895 9.493 1.00 17.98 206 ILE A O 1
ATOM 1557 N N . LEU A 1 228 ? 1.630 11.079 9.474 1.00 16.79 207 LEU A N 1
ATOM 1558 C CA . LEU A 1 228 ? 2.337 11.430 10.705 1.00 16.44 207 LEU A CA 1
ATOM 1559 C C . LEU A 1 228 ? 3.665 12.141 10.417 1.00 16.45 207 LEU A C 1
ATOM 1560 O O . LEU A 1 228 ? 3.971 13.191 10.987 1.00 17.38 207 LEU A O 1
ATOM 1565 N N . GLY A 1 229 ? 4.472 11.563 9.543 1.00 16.25 208 GLY A N 1
ATOM 1566 C CA . GLY A 1 229 ? 5.741 12.167 9.204 1.00 16.37 208 GLY A CA 1
ATOM 1567 C C . GLY A 1 229 ? 6.609 11.303 8.334 1.00 15.67 208 GLY A C 1
ATOM 1568 O O . GLY A 1 229 ? 6.301 10.148 8.103 1.00 15.55 208 GLY A O 1
ATOM 1569 N N . VAL A 1 230 ? 7.684 11.914 7.847 1.00 15.44 209 VAL A N 1
ATOM 1570 C CA . VAL A 1 230 ? 8.638 11.307 6.935 1.00 15.07 209 VAL A CA 1
ATOM 1571 C C . VAL A 1 230 ? 10.025 11.363 7.545 1.00 14.96 209 VAL A C 1
ATOM 1572 O O . VAL A 1 230 ? 10.368 12.316 8.244 1.00 14.83 209 VAL A O 1
ATOM 1576 N N . ALA A 1 231 ? 10.807 10.329 7.297 1.00 14.74 210 ALA A N 1
ATOM 1577 C CA . ALA A 1 231 ? 12.150 10.202 7.855 1.00 15.19 210 ALA A CA 1
ATOM 1578 C C . ALA A 1 231 ? 13.023 9.547 6.825 1.00 15.91 210 ALA A C 1
ATOM 1579 O O . ALA A 1 231 ? 12.539 8.825 5.955 1.00 16.40 210 ALA A O 1
ATOM 1581 N N . GLN A 1 232 ? 14.312 9.792 6.951 1.00 17.10 211 GLN A N 1
ATOM 1582 C CA . GLN A 1 232 ? 15.321 9.109 6.177 1.00 17.98 211 GLN A CA 1
ATOM 1583 C C . GLN A 1 232 ? 15.835 7.989 7.049 1.00 17.42 211 GLN A C 1
ATOM 1584 O O . GLN A 1 232 ? 16.115 8.196 8.238 1.00 17.07 211 GLN A O 1
ATOM 1590 N N . ASP A 1 233 ? 15.950 6.803 6.466 1.00 17.31 212 ASP A N 1
ATOM 1591 C CA . ASP A 1 233 ? 16.478 5.634 7.165 1.00 17.97 212 ASP A CA 1
ATOM 1592 C C . ASP A 1 233 ? 17.881 5.267 6.727 1.00 17.38 212 ASP A C 1
ATOM 1593 O O . ASP A 1 233 ? 18.367 5.785 5.741 1.00 16.81 212 ASP A O 1
ATOM 1598 N N . TYR A 1 234 ? 18.505 4.371 7.506 1.00 17.60 213 TYR A N 1
ATOM 1599 C CA . TYR A 1 234 ? 19.868 3.893 7.317 1.00 18.34 213 TYR A CA 1
ATOM 1600 C C . TYR A 1 234 ? 19.947 2.387 7.599 1.00 18.68 213 TYR A C 1
ATOM 1601 O O . TYR A 1 234 ? 20.235 1.969 8.718 1.00 20.03 213 TYR A O 1
ATOM 1610 N N . LYS A 1 235 ? 19.693 1.585 6.575 1.00 18.54 214 LYS A N 1
ATOM 1611 C CA . LYS A 1 235 ? 19.495 0.145 6.728 1.00 18.73 214 LYS A CA 1
ATOM 1612 C C . LYS A 1 235 ? 20.779 -0.647 6.972 1.00 18.51 214 LYS A C 1
ATOM 1613 O O . LYS A 1 235 ? 20.812 -1.516 7.838 1.00 19.12 214 LYS A O 1
ATOM 1619 N N . THR A 1 236 ? 21.832 -0.339 6.222 1.00 18.68 215 THR A N 1
ATOM 1620 C CA . THR A 1 236 ? 23.064 -1.140 6.247 1.00 18.93 215 THR A CA 1
ATOM 1621 C C . THR A 1 236 ? 23.874 -0.861 7.505 1.00 18.60 215 THR A C 1
ATOM 1622 O O . THR A 1 236 ? 23.745 0.201 8.106 1.00 18.52 215 THR A O 1
ATOM 1626 N N . ILE A 1 237 ? 24.691 -1.840 7.893 1.00 19.22 216 ILE A N 1
ATOM 1627 C CA . ILE A 1 237 ? 25.515 -1.774 9.102 1.00 19.27 216 ILE A CA 1
ATOM 1628 C C . ILE A 1 237 ? 26.620 -0.736 8.946 1.00 20.44 216 ILE A C 1
ATOM 1629 O O . ILE A 1 237 ? 26.983 -0.033 9.915 1.00 20.23 216 ILE A O 1
ATOM 1634 N N . GLY A 1 238 ? 27.137 -0.627 7.722 1.00 20.86 217 GLY A N 1
ATOM 1635 C CA . GLY A 1 238 ? 28.269 0.250 7.443 1.00 22.18 217 GLY A CA 1
ATOM 1636 C C . GLY A 1 238 ? 27.876 1.589 6.833 1.00 22.08 217 GLY A C 1
ATOM 1637 O O . GLY A 1 238 ? 26.829 1.713 6.194 1.00 20.95 217 GLY A O 1
ATOM 1638 N N . ASP A 1 239 ? 28.757 2.567 7.002 1.00 23.31 218 ASP A N 1
ATOM 1639 C CA . ASP A 1 239 ? 28.605 3.894 6.400 1.00 25.05 218 ASP A CA 1
ATOM 1640 C C . ASP A 1 239 ? 28.565 3.787 4.889 1.00 25.59 218 ASP A C 1
ATOM 1641 O O . ASP A 1 239 ? 29.090 2.817 4.302 1.00 25.61 218 ASP A O 1
ATOM 1646 N N . ASN A 1 240 ? 27.953 4.795 4.275 1.00 25.75 219 ASN A N 1
ATOM 1647 C CA . ASN A 1 240 ? 27.840 4.883 2.836 1.00 27.02 219 ASN A CA 1
ATOM 1648 C C . ASN A 1 240 ? 27.186 3.642 2.258 1.00 26.73 219 ASN A C 1
ATOM 1649 O O . ASN A 1 240 ? 27.567 3.172 1.194 1.00 25.40 219 ASN A O 1
ATOM 1654 N N . ASN A 1 241 ? 26.205 3.105 2.972 1.00 26.81 220 ASN A N 1
ATOM 1655 C CA . ASN A 1 241 ? 25.380 2.037 2.414 1.00 27.37 220 ASN A CA 1
ATOM 1656 C C . ASN A 1 241 ? 26.170 0.758 2.140 1.00 27.01 220 ASN A C 1
ATOM 1657 O O . ASN A 1 241 ? 25.867 0.019 1.222 1.00 27.22 220 ASN A O 1
ATOM 1662 N N . LYS A 1 242 ? 27.185 0.479 2.947 1.00 27.27 221 LYS A N 1
ATOM 1663 C CA . LYS A 1 242 ? 27.943 -0.764 2.790 1.00 27.73 221 LYS A CA 1
ATOM 1664 C C . LYS A 1 242 ? 27.527 -1.772 3.841 1.00 25.83 221 LYS A C 1
ATOM 1665 O O . LYS A 1 242 ? 27.134 -1.396 4.948 1.00 25.15 221 LYS A O 1
ATOM 1671 N N . GLY A 1 243 ? 27.719 -3.042 3.493 1.00 24.87 222 GLY A N 1
ATOM 1672 C CA . GLY A 1 243 ? 27.566 -4.171 4.390 1.00 23.93 222 GLY A CA 1
ATOM 1673 C C . GLY A 1 243 ? 26.142 -4.680 4.425 1.00 22.85 222 GLY A C 1
ATOM 1674 O O . GLY A 1 243 ? 25.257 -4.143 3.738 1.00 22.33 222 GLY A O 1
ATOM 1675 N N . PRO A 1 244 ? 25.896 -5.713 5.248 1.00 22.17 223 PRO A N 1
ATOM 1676 C CA . PRO A 1 244 ? 24.573 -6.305 5.288 1.00 21.45 223 PRO A CA 1
ATOM 1677 C C . PRO A 1 244 ? 23.501 -5.366 5.856 1.00 20.74 223 PRO A C 1
ATOM 1678 O O . PRO A 1 244 ? 23.805 -4.491 6.649 1.00 20.08 223 PRO A O 1
ATOM 1682 N N . ASN A 1 245 ? 22.264 -5.596 5.435 1.00 20.51 224 ASN A N 1
ATOM 1683 C CA . ASN A 1 245 ? 21.097 -4.929 5.962 1.00 20.49 224 ASN A CA 1
ATOM 1684 C C . ASN A 1 245 ? 20.810 -5.283 7.412 1.00 19.43 224 ASN A C 1
ATOM 1685 O O . ASN A 1 245 ? 21.041 -6.405 7.852 1.00 19.00 224 ASN A O 1
ATOM 1690 N N . THR A 1 246 ? 20.299 -4.299 8.153 1.00 18.63 225 THR A N 1
ATOM 1691 C CA . THR A 1 246 ? 20.041 -4.453 9.593 1.00 17.28 225 THR A CA 1
ATOM 1692 C C . THR A 1 246 ? 18.608 -4.097 9.861 1.00 17.04 225 THR A C 1
ATOM 1693 O O . THR A 1 246 ? 17.881 -3.817 8.944 1.00 17.46 225 THR A O 1
ATOM 1697 N N . GLY A 1 247 ? 18.196 -4.058 11.120 1.00 17.26 226 GLY A N 1
ATOM 1698 C CA . GLY A 1 247 ? 16.875 -3.516 11.451 1.00 16.18 226 GLY A CA 1
ATOM 1699 C C . GLY A 1 247 ? 16.787 -2.008 11.330 1.00 15.71 226 GLY A C 1
ATOM 1700 O O . GLY A 1 247 ? 15.686 -1.422 11.411 1.00 16.22 226 GLY A O 1
ATOM 1701 N N . GLY A 1 248 ? 17.931 -1.361 11.136 1.00 14.97 227 GLY A N 1
ATOM 1702 C CA . GLY A 1 248 ? 17.990 0.073 11.038 1.00 14.22 227 GLY A CA 1
ATOM 1703 C C . GLY A 1 248 ? 19.037 0.667 11.990 1.00 14.18 227 GLY A C 1
ATOM 1704 O O . GLY A 1 248 ? 18.980 0.422 13.184 1.00 14.22 227 GLY A O 1
ATOM 1705 N N . MET A 1 249 ? 19.977 1.457 11.451 1.00 14.04 228 MET A N 1
ATOM 1706 C CA . MET A 1 249 ? 21.132 1.936 12.214 1.00 14.95 228 MET A CA 1
ATOM 1707 C C . MET A 1 249 ? 21.094 3.441 12.534 1.00 15.19 228 MET A C 1
ATOM 1708 O O . MET A 1 249 ? 21.962 3.954 13.211 1.00 15.43 228 MET A O 1
ATOM 1713 N N . GLY A 1 250 ? 20.040 4.127 12.091 1.00 15.18 229 GLY A N 1
ATOM 1714 C CA . GLY A 1 250 ? 19.880 5.537 12.321 1.00 15.39 229 GLY A CA 1
ATOM 1715 C C . GLY A 1 250 ? 18.667 6.091 11.573 1.00 15.22 229 GLY A C 1
ATOM 1716 O O . GLY A 1 250 ? 18.025 5.397 10.768 1.00 14.42 229 GLY A O 1
ATOM 1717 N N . SER A 1 251 ? 18.347 7.346 11.860 1.00 14.87 230 SER A N 1
ATOM 1718 C CA . SER A 1 251 ? 17.296 8.032 11.174 1.00 14.81 230 SER A CA 1
ATOM 1719 C C . SER A 1 251 ? 17.430 9.533 11.326 1.00 15.35 230 SER A C 1
ATOM 1720 O O . SER A 1 251 ? 18.137 10.004 12.210 1.00 15.97 230 SER A O 1
ATOM 1723 N N . TYR A 1 252 ? 16.766 10.274 10.450 1.00 15.15 231 TYR A N 1
ATOM 1724 C CA . TYR A 1 252 ? 16.422 11.660 10.744 1.00 16.37 231 TYR A CA 1
ATOM 1725 C C . TYR A 1 252 ? 15.084 12.075 10.121 1.00 15.83 231 TYR A C 1
ATOM 1726 O O . TYR A 1 252 ? 14.579 11.429 9.201 1.00 14.87 231 TYR A O 1
ATOM 1735 N N . SER A 1 253 ? 14.551 13.182 10.631 1.00 16.18 232 SER A N 1
ATOM 1736 C CA . SER A 1 253 ? 13.299 13.767 10.140 1.00 16.05 232 SER A CA 1
ATOM 1737 C C . SER A 1 253 ? 13.436 15.279 10.220 1.00 17.71 232 SER A C 1
ATOM 1738 O O . SER A 1 253 ? 14.018 15.821 11.170 1.00 17.36 232 SER A O 1
ATOM 1741 N N . LYS A 1 254 ? 12.944 15.947 9.190 1.00 18.77 233 LYS A N 1
ATOM 1742 C CA . LYS A 1 254 ? 12.958 17.409 9.126 1.00 21.05 233 LYS A CA 1
ATOM 1743 C C . LYS A 1 254 ? 11.963 17.806 8.059 1.00 21.22 233 LYS A C 1
ATOM 1744 O O . LYS A 1 254 ? 11.553 16.946 7.268 1.00 20.65 233 LYS A O 1
ATOM 1750 N N . PRO A 1 255 ? 11.595 19.097 8.010 1.00 22.56 234 PRO A N 1
ATOM 1751 C CA . PRO A 1 255 ? 10.697 19.515 6.942 1.00 23.43 234 PRO A CA 1
ATOM 1752 C C . PRO A 1 255 ? 11.296 19.304 5.547 1.00 23.81 234 PRO A C 1
ATOM 1753 O O . PRO A 1 255 ? 12.505 19.467 5.345 1.00 23.56 234 PRO A O 1
ATOM 1757 N N . ASN A 1 256 ? 10.431 18.950 4.601 1.00 24.47 235 ASN A N 1
ATOM 1758 C CA . ASN A 1 256 ? 10.755 19.005 3.176 1.00 25.60 235 ASN A CA 1
ATOM 1759 C C . ASN A 1 256 ? 11.753 17.924 2.701 1.00 24.99 235 ASN A C 1
ATOM 1760 O O . ASN A 1 256 ? 12.439 18.087 1.699 1.00 25.97 235 ASN A O 1
ATOM 1765 N N . ILE A 1 257 ? 11.794 16.798 3.391 1.00 22.83 236 ILE A N 1
ATOM 1766 C CA . ILE A 1 257 ? 12.473 15.626 2.847 1.00 22.25 236 ILE A CA 1
ATOM 1767 C C . ILE A 1 257 ? 11.849 15.308 1.483 1.00 22.06 236 ILE A C 1
ATOM 1768 O O . ILE A 1 257 ? 12.542 14.977 0.544 1.00 21.75 236 ILE A O 1
ATOM 1773 N N . ILE A 1 258 ? 10.519 15.386 1.409 1.00 22.42 237 ILE A N 1
ATOM 1774 C CA . ILE A 1 258 ? 9.791 15.392 0.141 1.00 21.92 237 ILE A CA 1
ATOM 1775 C C . ILE A 1 258 ? 8.797 16.556 0.189 1.00 23.05 237 ILE A C 1
ATOM 1776 O O . ILE A 1 258 ? 8.480 17.074 1.276 1.00 22.23 237 ILE A O 1
ATOM 1781 N N . THR A 1 259 ? 8.316 16.969 -0.981 1.00 23.43 238 THR A N 1
ATOM 1782 C CA . THR A 1 259 ? 7.380 18.056 -1.077 1.00 24.44 238 THR A CA 1
ATOM 1783 C C . THR A 1 259 ? 6.013 17.608 -0.583 1.00 25.26 238 THR A C 1
ATOM 1784 O O . THR A 1 259 ? 5.724 16.425 -0.448 1.00 23.07 238 THR A O 1
ATOM 1788 N N . GLN A 1 260 ? 5.161 18.595 -0.338 1.00 27.30 239 GLN A N 1
ATOM 1789 C CA . GLN A 1 260 ? 3.790 18.349 0.017 1.00 27.76 239 GLN A CA 1
ATOM 1790 C C . GLN A 1 260 ? 3.052 17.650 -1.129 1.00 27.19 239 GLN A C 1
ATOM 1791 O O . GLN A 1 260 ? 2.144 16.854 -0.893 1.00 25.68 239 GLN A O 1
ATOM 1797 N N . GLU A 1 261 ? 3.434 17.968 -2.361 1.00 27.63 240 GLU A N 1
ATOM 1798 C CA . GLU A 1 261 ? 2.827 17.335 -3.531 1.00 28.21 240 GLU A CA 1
ATOM 1799 C C . GLU A 1 261 ? 3.108 15.846 -3.554 1.00 26.32 240 GLU A C 1
ATOM 1800 O O . GLU A 1 261 ? 2.223 15.037 -3.847 1.00 26.16 240 GLU A O 1
ATOM 1806 N N . MET A 1 262 ? 4.363 15.495 -3.294 1.00 25.04 241 MET A N 1
ATOM 1807 C CA . MET A 1 262 ? 4.768 14.093 -3.269 1.00 23.18 241 MET A CA 1
ATOM 1808 C C . MET A 1 262 ? 4.056 13.329 -2.141 1.00 21.37 241 MET A C 1
ATOM 1809 O O . MET A 1 262 ? 3.635 12.194 -2.335 1.00 18.85 241 MET A O 1
ATOM 1814 N N . GLU A 1 263 ? 3.948 13.956 -0.978 1.00 20.53 242 GLU A N 1
ATOM 1815 C CA . GLU A 1 263 ? 3.140 13.406 0.107 1.00 21.16 242 GLU A CA 1
ATOM 1816 C C . GLU A 1 263 ? 1.763 13.027 -0.393 1.00 21.34 242 GLU A C 1
ATOM 1817 O O . GLU A 1 263 ? 1.296 11.943 -0.108 1.00 20.07 242 GLU A O 1
ATOM 1823 N N . HIS A 1 264 ? 1.136 13.926 -1.157 1.00 22.64 243 HIS A N 1
ATOM 1824 C CA . HIS A 1 264 ? -0.216 13.707 -1.694 1.00 24.30 243 HIS A CA 1
ATOM 1825 C C . HIS A 1 264 ? -0.253 12.535 -2.703 1.00 24.39 243 HIS A C 1
ATOM 1826 O O . HIS A 1 264 ? -1.158 11.688 -2.644 1.00 23.82 243 HIS A O 1
ATOM 1833 N N . ILE A 1 265 ? 0.745 12.465 -3.586 1.00 24.27 244 ILE A N 1
ATOM 1834 C CA . ILE A 1 265 ? 0.823 11.407 -4.587 1.00 24.50 244 ILE A CA 1
ATOM 1835 C C . ILE A 1 265 ? 0.993 10.047 -3.904 1.00 23.02 244 ILE A C 1
ATOM 1836 O O . ILE A 1 265 ? 0.404 9.042 -4.320 1.00 22.69 244 ILE A O 1
ATOM 1841 N N . ILE A 1 266 ? 1.802 10.025 -2.856 1.00 21.29 245 ILE A N 1
ATOM 1842 C CA . ILE A 1 266 ? 2.011 8.803 -2.116 1.00 19.79 245 ILE A CA 1
ATOM 1843 C C . ILE A 1 266 ? 0.684 8.328 -1.493 1.00 19.87 245 ILE A C 1
ATOM 1844 O O . ILE A 1 266 ? 0.353 7.157 -1.612 1.00 20.09 245 ILE A O 1
ATOM 1849 N N . ILE A 1 267 ? -0.061 9.222 -0.844 1.00 20.28 246 ILE A N 1
ATOM 1850 C CA . ILE A 1 267 ? -1.376 8.880 -0.299 1.00 20.65 246 ILE A CA 1
ATOM 1851 C C . ILE A 1 267 ? -2.345 8.397 -1.414 1.00 21.60 246 ILE A C 1
ATOM 1852 O O . ILE A 1 267 ? -2.973 7.342 -1.290 1.00 21.80 246 ILE A O 1
ATOM 1857 N N . GLN A 1 268 ? -2.450 9.144 -2.515 1.00 22.58 247 GLN A N 1
ATOM 1858 C CA . GLN A 1 268 ? -3.409 8.796 -3.582 1.00 23.65 247 GLN A CA 1
ATOM 1859 C C . GLN A 1 268 ? -3.105 7.507 -4.346 1.00 22.21 247 GLN A C 1
ATOM 1860 O O . GLN A 1 268 ? -4.009 6.743 -4.676 1.00 22.17 247 GLN A O 1
ATOM 1866 N N . LYS A 1 269 ? -1.840 7.265 -4.621 1.00 21.37 248 LYS A N 1
ATOM 1867 C CA . LYS A 1 269 ? -1.447 6.157 -5.462 1.00 21.24 248 LYS A CA 1
ATOM 1868 C C . LYS A 1 269 ? -1.066 4.898 -4.681 1.00 19.71 248 LYS A C 1
ATOM 1869 O O . LYS A 1 269 ? -1.141 3.794 -5.213 1.00 19.38 248 LYS A O 1
ATOM 1875 N N . ILE A 1 270 ? -0.643 5.056 -3.432 1.00 18.00 249 ILE A N 1
ATOM 1876 C CA . ILE A 1 270 ? -0.133 3.921 -2.677 1.00 16.96 249 ILE A CA 1
ATOM 1877 C C . ILE A 1 270 ? -0.948 3.642 -1.436 1.00 16.78 249 ILE A C 1
ATOM 1878 O O . ILE A 1 270 ? -1.524 2.546 -1.290 1.00 16.16 249 ILE A O 1
ATOM 1883 N N . ILE A 1 271 ? -1.059 4.632 -0.557 1.00 17.43 250 ILE A N 1
ATOM 1884 C CA . ILE A 1 271 ? -1.682 4.388 0.754 1.00 17.16 250 ILE A CA 1
ATOM 1885 C C . ILE A 1 271 ? -3.185 4.231 0.707 1.00 17.59 250 ILE A C 1
ATOM 1886 O O . ILE A 1 271 ? -3.723 3.250 1.259 1.00 16.88 250 ILE A O 1
ATOM 1891 N N . TYR A 1 272 ? -3.910 5.173 0.091 1.00 18.88 251 TYR A N 1
ATOM 1892 C CA A TYR A 1 272 ? -5.386 5.076 0.016 0.50 19.21 251 TYR A CA 1
ATOM 1893 C CA B TYR A 1 272 ? -5.383 5.039 0.064 0.50 19.42 251 TYR A CA 1
ATOM 1894 C C . TYR A 1 272 ? -5.844 3.804 -0.700 1.00 19.39 251 TYR A C 1
ATOM 1895 O O . TYR A 1 272 ? -6.773 3.109 -0.242 1.00 19.44 251 TYR A O 1
ATOM 1912 N N . PRO A 1 273 ? -5.229 3.508 -1.855 1.00 19.39 252 PRO A N 1
ATOM 1913 C CA . PRO A 1 273 ? -5.675 2.260 -2.513 1.00 19.90 252 PRO A CA 1
ATOM 1914 C C . PRO A 1 273 ? -5.409 1.034 -1.660 1.00 19.24 252 PRO A C 1
ATOM 1915 O O . PRO A 1 273 ? -6.228 0.113 -1.659 1.00 19.28 252 PRO A O 1
ATOM 1919 N N . THR A 1 274 ? -4.294 1.019 -0.923 1.00 18.33 253 THR A N 1
ATOM 1920 C CA . THR A 1 274 ? -4.072 -0.051 0.058 1.00 18.09 253 THR A CA 1
ATOM 1921 C C . THR A 1 274 ? -5.183 -0.088 1.120 1.00 18.59 253 THR A C 1
ATOM 1922 O O . THR A 1 274 ? -5.811 -1.102 1.289 1.00 19.13 253 THR A O 1
ATOM 1926 N N . ILE A 1 275 ? -5.439 1.025 1.797 1.00 19.62 254 ILE A N 1
ATOM 1927 C CA . ILE A 1 275 ? -6.485 1.108 2.834 1.00 20.72 254 ILE A CA 1
ATOM 1928 C C . ILE A 1 275 ? -7.863 0.672 2.326 1.00 21.49 254 ILE A C 1
ATOM 1929 O O . ILE A 1 275 ? -8.590 -0.046 3.028 1.00 20.70 254 ILE A O 1
ATOM 1934 N N . LYS A 1 276 ? -8.220 1.118 1.121 1.00 22.37 255 LYS A N 1
ATOM 1935 C CA . LYS A 1 276 ? -9.529 0.828 0.565 1.00 23.65 255 LYS A CA 1
ATOM 1936 C C . LYS A 1 276 ? -9.645 -0.646 0.201 1.00 24.11 255 LYS A C 1
ATOM 1937 O O . LYS A 1 276 ? -10.685 -1.269 0.460 1.00 25.25 255 LYS A O 1
ATOM 1939 N N . ALA A 1 277 ? -8.600 -1.211 -0.395 1.00 23.71 256 ALA A N 1
ATOM 1940 C CA . ALA A 1 277 ? -8.602 -2.645 -0.727 1.00 23.76 256 ALA A CA 1
ATOM 1941 C C . ALA A 1 277 ? -8.798 -3.514 0.536 1.00 23.28 256 ALA A C 1
ATOM 1942 O O . ALA A 1 277 ? -9.667 -4.387 0.583 1.00 23.50 256 ALA A O 1
ATOM 1944 N N . MET A 1 278 ? -8.021 -3.230 1.577 1.00 22.14 257 MET A N 1
ATOM 1945 C CA . MET A 1 278 ? -8.138 -3.977 2.820 1.00 21.66 257 MET A CA 1
ATOM 1946 C C . MET A 1 278 ? -9.556 -3.831 3.428 1.00 22.60 257 MET A C 1
ATOM 1947 O O . MET A 1 278 ? -10.147 -4.793 3.941 1.00 21.24 257 MET A O 1
ATOM 1952 N N . PHE A 1 279 ? -10.086 -2.613 3.360 1.00 23.41 258 PHE A N 1
ATOM 1953 C CA . PHE A 1 279 ? -11.385 -2.301 3.944 1.00 24.40 258 PHE A CA 1
ATOM 1954 C C . PHE A 1 279 ? -12.451 -3.082 3.229 1.00 25.17 258 PHE A C 1
ATOM 1955 O O . PHE A 1 279 ? -13.307 -3.659 3.871 1.00 26.13 258 PHE A O 1
ATOM 1963 N N . ASN A 1 280 ? -12.382 -3.103 1.901 1.00 26.14 259 ASN A N 1
ATOM 1964 C CA . ASN A 1 280 ? -13.371 -3.794 1.083 1.00 27.67 259 ASN A CA 1
ATOM 1965 C C . ASN A 1 280 ? -13.323 -5.316 1.174 1.00 27.66 259 ASN A C 1
ATOM 1966 O O . ASN A 1 280 ? -14.300 -5.967 0.849 1.00 28.93 259 ASN A O 1
ATOM 1971 N N . MET A 1 281 ? -12.205 -5.884 1.623 1.00 27.22 260 MET A N 1
ATOM 1972 C CA . MET A 1 281 ? -12.088 -7.348 1.801 1.00 27.15 260 MET A CA 1
ATOM 1973 C C . MET A 1 281 ? -12.337 -7.709 3.251 1.00 26.86 260 MET A C 1
ATOM 1974 O O . MET A 1 281 ? -12.024 -8.822 3.701 1.00 26.83 260 MET A O 1
ATOM 1979 N N . ASN A 1 282 ? -12.849 -6.729 3.990 1.00 26.26 261 ASN A N 1
ATOM 1980 C CA . ASN A 1 282 ? -13.230 -6.896 5.366 1.00 26.48 261 ASN A CA 1
ATOM 1981 C C . ASN A 1 282 ? -12.088 -7.173 6.319 1.00 24.58 261 ASN A C 1
ATOM 1982 O O . ASN A 1 282 ? -12.290 -7.745 7.378 1.00 24.16 261 ASN A O 1
ATOM 1987 N N . ILE A 1 283 ? -10.898 -6.711 5.965 1.00 23.39 262 ILE A N 1
ATOM 1988 C CA . ILE A 1 283 ? -9.734 -6.857 6.818 1.00 22.96 262 ILE A CA 1
ATOM 1989 C C . ILE A 1 283 ? -9.100 -5.486 6.964 1.00 22.21 262 ILE A C 1
ATOM 1990 O O . ILE A 1 283 ? -7.939 -5.265 6.616 1.00 20.79 262 ILE A O 1
ATOM 1995 N N . GLN A 1 284 ? -9.883 -4.554 7.503 1.00 22.39 263 GLN A N 1
ATOM 1996 C CA . GLN A 1 284 ? -9.427 -3.179 7.575 1.00 22.25 263 GLN A CA 1
ATOM 1997 C C . GLN A 1 284 ? -8.145 -3.043 8.401 1.00 21.05 263 GLN A C 1
ATOM 1998 O O . GLN A 1 284 ? -7.923 -3.789 9.370 1.00 20.74 263 GLN A O 1
ATOM 2004 N N . PHE A 1 285 ? -7.306 -2.089 7.985 1.00 20.04 264 PHE A N 1
ATOM 2005 C CA . PHE A 1 285 ? -6.065 -1.770 8.671 1.00 18.16 264 PHE A CA 1
ATOM 2006 C C . PHE A 1 285 ? -6.263 -0.635 9.651 1.00 17.74 264 PHE A C 1
ATOM 2007 O O . PHE A 1 285 ? -6.723 0.455 9.277 1.00 17.87 264 PHE A O 1
ATOM 2015 N N . ARG A 1 286 ? -5.898 -0.881 10.899 1.00 16.86 265 ARG A N 1
ATOM 2016 C CA . ARG A 1 286 ? -5.972 0.137 11.932 1.00 16.84 265 ARG A CA 1
ATOM 2017 C C . ARG A 1 286 ? -4.684 0.182 12.758 1.00 16.00 265 ARG A C 1
ATOM 2018 O O . ARG A 1 286 ? -4.272 -0.813 13.349 1.00 16.23 265 ARG A O 1
ATOM 2026 N N . GLY A 1 287 ? -4.016 1.329 12.745 1.00 14.75 266 GLY A N 1
ATOM 2027 C CA . GLY A 1 287 ? -2.752 1.471 13.427 1.00 14.01 266 GLY A CA 1
ATOM 2028 C C . GLY A 1 287 ? -1.789 2.380 12.686 1.00 13.16 266 GLY A C 1
ATOM 2029 O O . GLY A 1 287 ? -2.222 3.350 12.046 1.00 13.76 266 GLY A O 1
ATOM 2030 N N . LEU A 1 288 ? -0.499 2.089 12.804 1.00 12.39 267 LEU A N 1
ATOM 2031 C CA . LEU A 1 288 ? 0.547 2.836 12.074 1.00 12.35 267 LEU A CA 1
ATOM 2032 C C . LEU A 1 288 ? 1.001 2.007 10.874 1.00 12.95 267 LEU A C 1
ATOM 2033 O O . LEU A 1 288 ? 1.574 0.920 11.039 1.00 12.96 267 LEU A O 1
ATOM 2038 N N . LEU A 1 289 ? 0.675 2.508 9.686 1.00 13.29 268 LEU A N 1
ATOM 2039 C CA . LEU A 1 289 ? 1.154 1.963 8.413 1.00 13.51 268 LEU A CA 1
ATOM 2040 C C . LEU A 1 289 ? 2.419 2.672 7.974 1.00 13.48 268 LEU A C 1
ATOM 2041 O O . LEU A 1 289 ? 2.409 3.868 7.680 1.00 12.52 268 LEU A O 1
ATOM 2046 N N . PHE A 1 290 ? 3.515 1.923 7.967 1.00 13.38 269 PHE A N 1
ATOM 2047 C CA . PHE A 1 290 ? 4.815 2.460 7.675 1.00 14.13 269 PHE A CA 1
ATOM 2048 C C . PHE A 1 290 ? 5.238 1.903 6.304 1.00 14.17 269 PHE A C 1
ATOM 2049 O O . PHE A 1 290 ? 5.559 0.731 6.172 1.00 15.19 269 PHE A O 1
ATOM 2057 N N . ALA A 1 291 ? 5.198 2.761 5.291 1.00 13.65 270 ALA A N 1
ATOM 2058 C CA . ALA A 1 291 ? 5.646 2.431 3.950 1.00 13.90 270 ALA A CA 1
ATOM 2059 C C . ALA A 1 291 ? 7.117 2.809 3.745 1.00 13.39 270 ALA A C 1
ATOM 2060 O O . ALA A 1 291 ? 7.531 3.933 4.036 1.00 13.39 270 ALA A O 1
ATOM 2062 N N . GLY A 1 292 ? 7.893 1.862 3.228 1.00 13.39 271 GLY A N 1
ATOM 2063 C CA . GLY A 1 292 ? 9.158 2.165 2.590 1.00 12.79 271 GLY A CA 1
ATOM 2064 C C . GLY A 1 292 ? 8.821 2.555 1.164 1.00 13.07 271 GLY A C 1
ATOM 2065 O O . GLY A 1 292 ? 8.157 1.789 0.450 1.00 12.73 271 GLY A O 1
ATOM 2066 N N . ILE A 1 293 ? 9.270 3.741 0.765 1.00 13.17 272 ILE A N 1
ATOM 2067 C CA . ILE A 1 293 ? 8.973 4.338 -0.530 1.00 15.15 272 ILE A CA 1
ATOM 2068 C C . ILE A 1 293 ? 10.267 4.744 -1.249 1.00 15.79 272 ILE A C 1
ATOM 2069 O O . ILE A 1 293 ? 11.196 5.278 -0.633 1.00 17.35 272 ILE A O 1
ATOM 2074 N N . ILE A 1 294 ? 10.333 4.480 -2.547 1.00 16.81 273 ILE A N 1
ATOM 2075 C CA . ILE A 1 294 ? 11.433 4.946 -3.364 1.00 16.90 273 ILE A CA 1
ATOM 2076 C C . ILE A 1 294 ? 10.874 5.861 -4.445 1.00 18.12 273 ILE A C 1
ATOM 2077 O O . ILE A 1 294 ? 9.853 5.546 -5.068 1.00 19.06 273 ILE A O 1
ATOM 2082 N N . ILE A 1 295 ? 11.558 6.984 -4.651 1.00 18.78 274 ILE A N 1
ATOM 2083 C CA . ILE A 1 295 ? 11.159 8.025 -5.568 1.00 20.55 274 ILE A CA 1
ATOM 2084 C C . ILE A 1 295 ? 12.206 8.231 -6.682 1.00 22.82 274 ILE A C 1
ATOM 2085 O O . ILE A 1 295 ? 13.397 8.488 -6.420 1.00 22.93 274 ILE A O 1
ATOM 2090 N N . LYS A 1 296 ? 11.742 8.121 -7.924 1.00 24.51 275 LYS A N 1
ATOM 2091 C CA . LYS A 1 296 ? 12.569 8.349 -9.099 1.00 26.39 275 LYS A CA 1
ATOM 2092 C C . LYS A 1 296 ? 11.720 9.038 -10.150 1.00 27.50 275 LYS A C 1
ATOM 2093 O O . LYS A 1 296 ? 10.533 8.732 -10.287 1.00 27.51 275 LYS A O 1
ATOM 2099 N N . LYS A 1 297 ? 12.326 9.963 -10.895 1.00 29.49 276 LYS A N 1
ATOM 2100 C CA . LYS A 1 297 ? 11.605 10.741 -11.920 1.00 30.82 276 LYS A CA 1
ATOM 2101 C C . LYS A 1 297 ? 10.286 11.271 -11.347 1.00 30.91 276 LYS A C 1
ATOM 2102 O O . LYS A 1 297 ? 9.223 11.163 -11.972 1.00 32.02 276 LYS A O 1
ATOM 2104 N N . ASN A 1 298 ? 10.357 11.802 -10.133 1.00 30.33 277 ASN A N 1
ATOM 2105 C CA . ASN A 1 298 ? 9.185 12.354 -9.463 1.00 30.87 277 ASN A CA 1
ATOM 2106 C C . ASN A 1 298 ? 8.012 11.382 -9.229 1.00 29.72 277 ASN A C 1
ATOM 2107 O O . ASN A 1 298 ? 6.866 11.819 -9.044 1.00 30.12 277 ASN A O 1
ATOM 2112 N N . GLU A 1 299 ? 8.278 10.074 -9.217 1.00 28.58 278 GLU A N 1
ATOM 2113 C CA . GLU A 1 299 ? 7.212 9.086 -9.037 1.00 27.54 278 GLU A CA 1
ATOM 2114 C C . GLU A 1 299 ? 7.578 8.073 -7.935 1.00 25.80 278 GLU A C 1
ATOM 2115 O O . GLU A 1 299 ? 8.667 7.481 -7.967 1.00 24.61 278 GLU A O 1
ATOM 2121 N N . PRO A 1 300 ? 6.654 7.856 -6.973 1.00 24.42 279 PRO A N 1
ATOM 2122 C CA . PRO A 1 300 ? 6.894 6.944 -5.858 1.00 23.08 279 PRO A CA 1
ATOM 2123 C C . PRO A 1 300 ? 6.521 5.488 -6.168 1.00 22.20 279 PRO A C 1
ATOM 2124 O O . PRO A 1 300 ? 5.493 5.226 -6.808 1.00 21.87 279 PRO A O 1
ATOM 2128 N N . LYS A 1 301 ? 7.358 4.557 -5.704 1.00 20.84 280 LYS A N 1
ATOM 2129 C CA . LYS A 1 301 ? 7.014 3.135 -5.720 1.00 19.97 280 LYS A CA 1
ATOM 2130 C C . LYS A 1 301 ? 7.116 2.604 -4.310 1.00 18.49 280 LYS A C 1
ATOM 2131 O O . LYS A 1 301 ? 7.938 3.087 -3.531 1.00 17.52 280 LYS A O 1
ATOM 2137 N N . LEU A 1 302 ? 6.302 1.603 -3.986 1.00 17.87 281 LEU A N 1
ATOM 2138 C CA . LEU A 1 302 ? 6.309 1.007 -2.652 1.00 16.97 281 LEU A CA 1
ATOM 2139 C C . LEU A 1 302 ? 7.410 -0.069 -2.551 1.00 17.43 281 LEU A C 1
ATOM 2140 O O . LEU A 1 302 ? 7.432 -1.023 -3.329 1.00 18.41 281 LEU A O 1
ATOM 2145 N N . LEU A 1 303 ? 8.309 0.078 -1.591 1.00 17.05 282 LEU A N 1
ATOM 2146 C CA . LEU A 1 303 ? 9.339 -0.938 -1.357 1.00 17.35 282 LEU A CA 1
ATOM 2147 C C . LEU A 1 303 ? 8.774 -2.087 -0.557 1.00 16.97 282 LEU A C 1
ATOM 2148 O O . LEU A 1 303 ? 9.030 -3.223 -0.896 1.00 16.78 282 LEU A O 1
ATOM 2153 N N . GLU A 1 304 ? 7.997 -1.758 0.484 1.00 16.56 283 GLU A N 1
ATOM 2154 C CA . GLU A 1 304 ? 7.573 -2.692 1.519 1.00 17.07 283 GLU A CA 1
ATOM 2155 C C . GLU A 1 304 ? 6.639 -1.999 2.510 1.00 15.50 283 GLU A C 1
ATOM 2156 O O . GLU A 1 304 ? 6.773 -0.805 2.739 1.00 15.44 283 GLU A O 1
ATOM 2162 N N . TYR A 1 305 ? 5.815 -2.785 3.192 1.00 14.27 284 TYR A N 1
ATOM 2163 C CA . TYR A 1 305 ? 5.032 -2.296 4.302 1.00 14.33 284 TYR A CA 1
ATOM 2164 C C . TYR A 1 305 ? 5.488 -2.893 5.637 1.00 14.45 284 TYR A C 1
ATOM 2165 O O . TYR A 1 305 ? 5.729 -4.093 5.761 1.00 15.24 284 TYR A O 1
ATOM 2174 N N . ASN A 1 306 ? 5.588 -2.034 6.637 1.00 14.36 285 ASN A N 1
ATOM 2175 C CA . ASN A 1 306 ? 5.619 -2.459 8.029 1.00 14.71 285 ASN A CA 1
ATOM 2176 C C . ASN A 1 306 ? 4.316 -1.987 8.683 1.00 13.53 285 ASN A C 1
ATOM 2177 O O . ASN A 1 306 ? 3.817 -0.894 8.394 1.00 13.23 285 ASN A O 1
ATOM 2182 N N . VAL A 1 307 ? 3.750 -2.813 9.548 1.00 13.16 286 VAL A N 1
ATOM 2183 C CA . VAL A 1 307 ? 2.385 -2.568 10.050 1.00 12.77 286 VAL A CA 1
ATOM 2184 C C . VAL A 1 307 ? 2.391 -1.994 11.459 1.00 12.64 286 VAL A C 1
ATOM 2185 O O . VAL A 1 307 ? 1.447 -2.149 12.234 1.00 12.85 286 VAL A O 1
ATOM 2189 N N . ARG A 1 308 ? 3.454 -1.273 11.760 1.00 12.73 287 ARG A N 1
ATOM 2190 C CA . ARG A 1 308 ? 3.674 -0.745 13.109 1.00 12.99 287 ARG A CA 1
ATOM 2191 C C . ARG A 1 308 ? 4.770 0.321 13.002 1.00 12.44 287 ARG A C 1
ATOM 2192 O O . ARG A 1 308 ? 5.325 0.523 11.925 1.00 12.81 287 ARG A O 1
ATOM 2200 N N . PHE A 1 309 ? 5.040 1.012 14.097 1.00 11.92 288 PHE A N 1
ATOM 2201 C CA . PHE A 1 309 ? 6.075 2.043 14.119 1.00 12.38 288 PHE A CA 1
ATOM 2202 C C . PHE A 1 309 ? 7.441 1.435 13.761 1.00 12.62 288 PHE A C 1
ATOM 2203 O O . PHE A 1 309 ? 7.730 0.287 14.101 1.00 12.97 288 PHE A O 1
ATOM 2211 N N . GLY A 1 310 ? 8.240 2.191 13.021 1.00 12.15 289 GLY A N 1
ATOM 2212 C CA . GLY A 1 310 ? 9.588 1.791 12.663 1.00 12.91 289 GLY A CA 1
ATOM 2213 C C . GLY A 1 310 ? 10.625 2.170 13.697 1.00 13.08 289 GLY A C 1
ATOM 2214 O O . GLY A 1 310 ? 10.532 3.205 14.296 1.00 14.54 289 GLY A O 1
ATOM 2215 N N . ASP A 1 311 ? 11.608 1.305 13.900 1.00 13.02 290 ASP A N 1
ATOM 2216 C CA . ASP A 1 311 ? 12.701 1.544 14.810 1.00 13.07 290 ASP A CA 1
ATOM 2217 C C . ASP A 1 311 ? 13.926 1.458 13.905 1.00 13.47 290 ASP A C 1
ATOM 2218 O O . ASP A 1 311 ? 14.214 0.383 13.387 1.00 13.48 290 ASP A O 1
ATOM 2223 N N . PRO A 1 312 ? 14.683 2.552 13.769 1.00 13.68 291 PRO A N 1
ATOM 2224 C CA . PRO A 1 312 ? 14.706 3.748 14.599 1.00 13.79 291 PRO A CA 1
ATOM 2225 C C . PRO A 1 312 ? 14.120 5.033 14.016 1.00 14.44 291 PRO A C 1
ATOM 2226 O O . PRO A 1 312 ? 14.413 6.133 14.537 1.00 15.37 291 PRO A O 1
ATOM 2230 N N . GLU A 1 313 ? 13.268 4.926 13.007 1.00 13.74 292 GLU A N 1
ATOM 2231 C CA . GLU A 1 313 ? 12.654 6.114 12.400 1.00 13.44 292 GLU A CA 1
ATOM 2232 C C . GLU A 1 313 ? 11.725 6.829 13.377 1.00 13.67 292 GLU A C 1
ATOM 2233 O O . GLU A 1 313 ? 11.665 8.038 13.385 1.00 12.78 292 GLU A O 1
ATOM 2239 N N . THR A 1 314 ? 11.011 6.076 14.213 1.00 13.83 293 THR A N 1
ATOM 2240 C CA . THR A 1 314 ? 10.109 6.671 15.187 1.00 13.34 293 THR A CA 1
ATOM 2241 C C . THR A 1 314 ? 10.820 7.718 16.051 1.00 14.45 293 THR A C 1
ATOM 2242 O O . THR A 1 314 ? 10.299 8.833 16.269 1.00 15.64 293 THR A O 1
ATOM 2246 N N . GLN A 1 315 ? 12.012 7.365 16.492 1.00 13.60 294 GLN A N 1
ATOM 2247 C CA . GLN A 1 315 ? 12.846 8.183 17.379 1.00 14.20 294 GLN A CA 1
ATOM 2248 C C . GLN A 1 315 ? 13.114 9.569 16.825 1.00 14.94 294 GLN A C 1
ATOM 2249 O O . GLN A 1 315 ? 13.308 10.502 17.590 1.00 15.72 294 GLN A O 1
ATOM 2255 N N . SER A 1 316 ? 13.142 9.723 15.501 1.00 15.35 295 SER A N 1
ATOM 2256 C CA A SER A 1 316 ? 13.398 11.049 14.921 0.50 15.99 295 SER A CA 1
ATOM 2257 C CA B SER A 1 316 ? 13.393 11.031 14.870 0.50 15.51 295 SER A CA 1
ATOM 2258 C C . SER A 1 316 ? 12.121 11.789 14.549 1.00 15.75 295 SER A C 1
ATOM 2259 O O . SER A 1 316 ? 12.127 13.014 14.515 1.00 17.56 295 SER A O 1
ATOM 2264 N N . ILE A 1 317 ? 11.032 11.064 14.321 1.00 14.97 296 ILE A N 1
ATOM 2265 C CA . ILE A 1 317 ? 9.760 11.698 13.943 1.00 15.76 296 ILE A CA 1
ATOM 2266 C C . ILE A 1 317 ? 9.031 12.246 15.157 1.00 15.32 296 ILE A C 1
ATOM 2267 O O . ILE A 1 317 ? 8.598 13.371 15.130 1.00 15.77 296 ILE A O 1
ATOM 2272 N N . LEU A 1 318 ? 8.942 11.478 16.236 1.00 15.26 297 LEU A N 1
ATOM 2273 C CA . LEU A 1 318 ? 8.185 11.919 17.413 1.00 16.43 297 LEU A CA 1
ATOM 2274 C C . LEU A 1 318 ? 8.654 13.241 18.052 1.00 17.71 297 LEU A C 1
ATOM 2275 O O . LEU A 1 318 ? 7.803 13.996 18.523 1.00 19.49 297 LEU A O 1
ATOM 2280 N N . PRO A 1 319 ? 9.982 13.522 18.083 1.00 18.19 298 PRO A N 1
ATOM 2281 C CA . PRO A 1 319 ? 10.397 14.807 18.613 1.00 19.41 298 PRO A CA 1
ATOM 2282 C C . PRO A 1 319 ? 9.779 15.983 17.880 1.00 19.02 298 PRO A C 1
ATOM 2283 O O . PRO A 1 319 ? 9.537 16.978 18.492 1.00 19.42 298 PRO A O 1
ATOM 2287 N N . ARG A 1 320 ? 9.469 15.833 16.602 1.00 19.07 299 ARG A N 1
ATOM 2288 C CA . ARG A 1 320 ? 8.917 16.926 15.810 1.00 19.46 299 ARG A CA 1
ATOM 2289 C C . ARG A 1 320 ? 7.408 17.119 15.985 1.00 19.77 299 ARG A C 1
ATOM 2290 O O . ARG A 1 320 ? 6.845 18.077 15.465 1.00 19.97 299 ARG A O 1
ATOM 2298 N N . LEU A 1 321 ? 6.750 16.224 16.718 1.00 19.59 300 LEU A N 1
ATOM 2299 C CA . LEU A 1 321 ? 5.273 16.255 16.814 1.00 20.27 300 LEU A CA 1
ATOM 2300 C C . LEU A 1 321 ? 4.812 17.348 17.768 1.00 21.06 300 LEU A C 1
ATOM 2301 O O . LEU A 1 321 ? 5.170 17.337 18.941 1.00 21.02 300 LEU A O 1
ATOM 2306 N N . ASN A 1 322 ? 4.045 18.316 17.255 1.00 21.09 301 ASN A N 1
ATOM 2307 C CA . ASN A 1 322 ? 3.406 19.300 18.093 1.00 21.20 301 ASN A CA 1
ATOM 2308 C C . ASN A 1 322 ? 2.065 18.796 18.625 1.00 20.65 301 ASN A C 1
ATOM 2309 O O . ASN A 1 322 ? 1.704 19.089 19.762 1.00 20.38 301 ASN A O 1
ATOM 2314 N N . SER A 1 323 ? 1.335 18.037 17.813 1.00 19.74 302 SER A N 1
ATOM 2315 C CA . SER A 1 323 ? 0.099 17.397 18.266 1.00 19.69 302 SER A CA 1
ATOM 2316 C C . SER A 1 323 ? 0.365 16.407 19.414 1.00 19.18 302 SER A C 1
ATOM 2317 O O . SER A 1 323 ? 1.477 15.919 19.585 1.00 18.93 302 SER A O 1
ATOM 2320 N N . ASP A 1 324 ? -0.670 16.130 20.198 1.00 19.05 303 ASP A N 1
ATOM 2321 C CA . ASP A 1 324 ? -0.597 15.189 21.328 1.00 19.35 303 ASP A CA 1
ATOM 2322 C C . ASP A 1 324 ? -0.518 13.738 20.812 1.00 17.66 303 ASP A C 1
ATOM 2323 O O . ASP A 1 324 ? -1.470 13.242 20.232 1.00 17.44 303 ASP A O 1
ATOM 2328 N N . PHE A 1 325 ? 0.601 13.066 21.060 1.00 17.02 304 PHE A N 1
ATOM 2329 C CA . PHE A 1 325 ? 0.857 11.703 20.543 1.00 16.04 304 PHE A CA 1
ATOM 2330 C C . PHE A 1 325 ? -0.128 10.687 21.099 1.00 15.86 304 PHE A C 1
ATOM 2331 O O . PHE A 1 325 ? -0.687 9.909 20.340 1.00 16.21 304 PHE A O 1
ATOM 2339 N N . LEU A 1 326 ? -0.341 10.672 22.413 1.00 15.80 305 LEU A N 1
ATOM 2340 C CA . LEU A 1 326 ? -1.285 9.704 23.016 1.00 15.47 305 LEU A CA 1
ATOM 2341 C C . LEU A 1 326 ? -2.724 9.890 22.463 1.00 16.13 305 LEU A C 1
ATOM 2342 O O . LEU A 1 326 ? -3.404 8.916 22.132 1.00 16.05 305 LEU A O 1
ATOM 2347 N N . LYS A 1 327 ? -3.163 11.135 22.323 1.00 17.09 306 LYS A N 1
ATOM 2348 C CA . LYS A 1 327 ? -4.486 11.406 21.754 1.00 17.91 306 LYS A CA 1
ATOM 2349 C C . LYS A 1 327 ? -4.594 10.822 20.357 1.00 17.24 306 LYS A C 1
ATOM 2350 O O . LYS A 1 327 ? -5.581 10.206 20.025 1.00 16.86 306 LYS A O 1
ATOM 2356 N N . LEU A 1 328 ? -3.566 11.022 19.546 1.00 17.56 307 LEU A N 1
ATOM 2357 C CA . LEU A 1 328 ? -3.547 10.479 18.205 1.00 17.39 307 LEU A CA 1
ATOM 2358 C C . LEU A 1 328 ? -3.626 8.975 18.209 1.00 16.53 307 LEU A C 1
ATOM 2359 O O . LEU A 1 328 ? -4.382 8.419 17.435 1.00 16.44 307 LEU A O 1
ATOM 2364 N N . LEU A 1 329 ? -2.850 8.311 19.068 1.00 16.60 308 LEU A N 1
ATOM 2365 C CA . LEU A 1 329 ? -2.928 6.838 19.187 1.00 16.22 308 LEU A CA 1
ATOM 2366 C C . LEU A 1 329 ? -4.327 6.366 19.590 1.00 16.92 308 LEU A C 1
ATOM 2367 O O . LEU A 1 329 ? -4.832 5.361 19.065 1.00 16.67 308 LEU A O 1
ATOM 2372 N N . SER A 1 330 ? -4.942 7.076 20.531 1.00 17.08 309 SER A N 1
ATOM 2373 C CA . SER A 1 330 ? -6.247 6.671 21.044 1.00 17.62 309 SER A CA 1
ATOM 2374 C C . SER A 1 330 ? -7.296 6.850 19.938 1.00 17.45 309 SER A C 1
ATOM 2375 O O . SER A 1 330 ? -8.123 5.970 19.698 1.00 16.90 309 SER A O 1
ATOM 2378 N N . LEU A 1 331 ? -7.246 7.979 19.246 1.00 17.07 310 LEU A N 1
ATOM 2379 C CA . LEU A 1 331 ? -8.240 8.258 18.206 1.00 17.76 310 LEU A CA 1
ATOM 2380 C C . LEU A 1 331 ? -8.133 7.242 17.066 1.00 17.65 310 LEU A C 1
ATOM 2381 O O . LEU A 1 331 ? -9.149 6.809 16.514 1.00 18.06 310 LEU A O 1
ATOM 2386 N N . THR A 1 332 ? -6.903 6.860 16.729 1.00 16.97 311 THR A N 1
ATOM 2387 C CA . THR A 1 332 ? -6.681 5.861 15.713 1.00 16.83 311 THR A CA 1
ATOM 2388 C C . THR A 1 332 ? -7.333 4.560 16.133 1.00 17.32 311 THR A C 1
ATOM 2389 O O . THR A 1 332 ? -8.106 3.971 15.385 1.00 18.21 311 THR A O 1
ATOM 2393 N N . ALA A 1 333 ? -7.034 4.133 17.347 1.00 17.63 312 ALA A N 1
ATOM 2394 C CA . ALA A 1 333 ? -7.500 2.864 17.862 1.00 17.98 312 ALA A CA 1
ATOM 2395 C C . ALA A 1 333 ? -9.033 2.856 17.893 1.00 19.49 312 ALA A C 1
ATOM 2396 O O . ALA A 1 333 ? -9.645 1.803 17.732 1.00 19.78 312 ALA A O 1
ATOM 2398 N N . LYS A 1 334 ? -9.636 4.026 18.118 1.00 20.23 313 LYS A N 1
ATOM 2399 C CA . LYS A 1 334 ? -11.081 4.142 18.237 1.00 21.90 313 LYS A CA 1
ATOM 2400 C C . LYS A 1 334 ? -11.781 4.258 16.891 1.00 23.32 313 LYS A C 1
ATOM 2401 O O . LYS A 1 334 ? -12.986 4.207 16.856 1.00 23.59 313 LYS A O 1
ATOM 2407 N N . GLY A 1 335 ? -11.041 4.456 15.795 1.00 24.35 314 GLY A N 1
ATOM 2408 C CA . GLY A 1 335 ? -11.680 4.662 14.477 1.00 25.27 314 GLY A CA 1
ATOM 2409 C C . GLY A 1 335 ? -12.121 6.112 14.241 1.00 26.70 314 GLY A C 1
ATOM 2410 O O . GLY A 1 335 ? -13.025 6.380 13.416 1.00 26.67 314 GLY A O 1
ATOM 2411 N N . LYS A 1 336 ? -11.455 7.045 14.937 1.00 26.49 315 LYS A N 1
ATOM 2412 C CA . LYS A 1 336 ? -11.883 8.444 15.000 1.00 27.52 315 LYS A CA 1
ATOM 2413 C C . LYS A 1 336 ? -10.823 9.447 14.498 1.00 27.18 315 LYS A C 1
ATOM 2414 O O . LYS A 1 336 ? -10.560 10.444 15.166 1.00 26.80 315 LYS A O 1
ATOM 2420 N N . LEU A 1 337 ? -10.236 9.190 13.326 1.00 26.98 316 LEU A N 1
ATOM 2421 C CA . LEU A 1 337 ? -9.286 10.131 12.703 1.00 27.48 316 LEU A CA 1
ATOM 2422 C C . LEU A 1 337 ? -9.943 10.995 11.627 1.00 29.31 316 LEU A C 1
ATOM 2423 O O . LEU A 1 337 ? -9.257 11.779 10.934 1.00 29.60 316 LEU A O 1
ATOM 2428 N N . GLY A 1 338 ? -11.259 10.861 11.486 1.00 31.28 317 GLY A N 1
ATOM 2429 C CA . GLY A 1 338 ? -11.997 11.500 10.396 1.00 33.36 317 GLY A CA 1
ATOM 2430 C C . GLY A 1 338 ? -11.747 12.984 10.170 1.00 35.10 317 GLY A C 1
ATOM 2431 O O . GLY A 1 338 ? -11.522 13.420 9.033 1.00 36.14 317 GLY A O 1
ATOM 2432 N N . ASN A 1 339 ? -11.792 13.774 11.232 1.00 36.69 318 ASN A N 1
ATOM 2433 C CA . ASN A 1 339 ? -11.604 15.224 11.091 1.00 38.61 318 ASN A CA 1
ATOM 2434 C C . ASN A 1 339 ? -10.127 15.634 11.185 1.00 38.78 318 ASN A C 1
ATOM 2435 O O . ASN A 1 339 ? -9.741 16.699 10.745 1.00 40.52 318 ASN A O 1
ATOM 2437 N N . GLU A 1 340 ? -9.291 14.735 11.669 1.00 37.94 319 GLU A N 1
ATOM 2438 C CA . GLU A 1 340 ? -8.063 15.106 12.342 1.00 37.32 319 GLU A CA 1
ATOM 2439 C C . GLU A 1 340 ? -6.835 15.366 11.463 1.00 36.62 319 GLU A C 1
ATOM 2440 O O . GLU A 1 340 ? -6.753 14.958 10.305 1.00 36.54 319 GLU A O 1
ATOM 2446 N N . SER A 1 341 ? -5.868 16.053 12.050 1.00 35.68 320 SER A N 1
ATOM 2447 C CA . SER A 1 341 ? -4.636 16.360 11.355 1.00 35.46 320 SER A CA 1
ATOM 2448 C C . SER A 1 341 ? -3.464 16.343 12.326 1.00 33.38 320 SER A C 1
ATOM 2449 O O . SER A 1 341 ? -3.655 16.429 13.538 1.00 33.96 320 SER A O 1
ATOM 2452 N N . VAL A 1 342 ? -2.263 16.170 11.782 1.00 31.26 321 VAL A N 1
ATOM 2453 C CA . VAL A 1 342 ? -1.047 16.169 12.577 1.00 29.01 321 VAL A CA 1
ATOM 2454 C C . VAL A 1 342 ? -0.306 17.468 12.332 1.00 28.52 321 VAL A C 1
ATOM 2455 O O . VAL A 1 342 ? -0.309 17.988 11.221 1.00 28.64 321 VAL A O 1
ATOM 2459 N N . GLU A 1 343 ? 0.289 18.015 13.389 1.00 27.68 322 GLU A N 1
ATOM 2460 C CA . GLU A 1 343 ? 1.109 19.208 13.265 1.00 28.16 322 GLU A CA 1
ATOM 2461 C C . GLU A 1 343 ? 2.552 18.880 13.668 1.00 26.28 322 GLU A C 1
ATOM 2462 O O . GLU A 1 343 ? 2.799 18.342 14.734 1.00 24.88 322 GLU A O 1
ATOM 2468 N N . LEU A 1 344 ? 3.492 19.184 12.783 1.00 25.88 323 LEU A N 1
ATOM 2469 C CA . LEU A 1 344 ? 4.902 18.918 13.021 1.00 25.51 323 LEU A CA 1
ATOM 2470 C C . LEU A 1 344 ? 5.617 20.236 13.113 1.00 26.00 323 LEU A C 1
ATOM 2471 O O . LEU A 1 344 ? 5.258 21.161 12.403 1.00 27.24 323 LEU A O 1
ATOM 2476 N N . SER A 1 345 ? 6.635 20.319 13.967 1.00 25.44 324 SER A N 1
ATOM 2477 C CA . SER A 1 345 ? 7.476 21.502 14.051 1.00 25.92 324 SER A CA 1
ATOM 2478 C C . SER A 1 345 ? 8.399 21.595 12.842 1.00 26.02 324 SER A C 1
ATOM 2479 O O . SER A 1 345 ? 8.460 20.688 11.988 1.00 25.93 324 SER A O 1
ATOM 2482 N N . LYS A 1 346 ? 9.157 22.677 12.810 1.00 26.41 325 LYS A N 1
ATOM 2483 C CA . LYS A 1 346 ? 10.142 22.928 11.765 1.00 26.66 325 LYS A CA 1
ATOM 2484 C C . LYS A 1 346 ? 11.558 22.448 12.147 1.00 26.10 325 LYS A C 1
ATOM 2485 O O . LYS A 1 346 ? 12.499 22.600 11.371 1.00 26.13 325 LYS A O 1
ATOM 2487 N N . LYS A 1 347 ? 11.702 21.839 13.324 1.00 25.99 326 LYS A N 1
ATOM 2488 C CA . LYS A 1 347 ? 12.997 21.306 13.766 1.00 25.46 326 LYS A CA 1
ATOM 2489 C C . LYS A 1 347 ? 13.414 20.067 12.968 1.00 24.30 326 LYS A C 1
ATOM 2490 O O . LYS A 1 347 ? 12.588 19.409 12.347 1.00 23.84 326 LYS A O 1
ATOM 2492 N N . ALA A 1 348 ? 14.717 19.798 12.965 1.00 23.86 327 ALA A N 1
ATOM 2493 C CA . ALA A 1 348 ? 15.283 18.572 12.469 1.00 23.28 327 ALA A CA 1
ATOM 2494 C C . ALA A 1 348 ? 15.582 17.733 13.699 1.00 22.78 327 ALA A C 1
ATOM 2495 O O . ALA A 1 348 ? 16.030 18.268 14.712 1.00 24.09 327 ALA A O 1
ATOM 2497 N N . ALA A 1 349 ? 15.334 16.430 13.618 1.00 21.40 328 ALA A N 1
ATOM 2498 C CA . ALA A 1 349 ? 15.659 15.507 14.710 1.00 20.26 328 ALA A CA 1
ATOM 2499 C C . ALA A 1 349 ? 16.427 14.342 14.111 1.00 19.71 328 ALA A C 1
ATOM 2500 O O . ALA A 1 349 ? 16.248 14.010 12.935 1.00 19.60 328 ALA A O 1
ATOM 2502 N N . LEU A 1 350 ? 17.287 13.711 14.903 1.00 19.50 329 LEU A N 1
ATOM 2503 C CA . LEU A 1 350 ? 18.223 12.754 14.351 1.00 19.15 329 LEU A CA 1
ATOM 2504 C C . LEU A 1 350 ? 18.541 11.730 15.414 1.00 18.95 329 LEU A C 1
ATOM 2505 O O . LEU A 1 350 ? 18.709 12.098 16.582 1.00 19.77 329 LEU A O 1
ATOM 2510 N N . CYS A 1 351 ? 18.568 10.448 15.026 1.00 17.36 330 CYS A N 1
ATOM 2511 C CA . CYS A 1 351 ? 18.832 9.349 15.954 1.00 16.76 330 CYS A CA 1
ATOM 2512 C C . CYS A 1 351 ? 20.019 8.502 15.466 1.00 16.11 330 CYS A C 1
ATOM 2513 O O . CYS A 1 351 ? 20.033 8.074 14.333 1.00 15.16 330 CYS A O 1
ATOM 2516 N N . VAL A 1 352 ? 21.027 8.297 16.315 1.00 16.72 331 VAL A N 1
ATOM 2517 C CA . VAL A 1 352 ? 22.112 7.364 16.000 1.00 16.60 331 VAL A CA 1
ATOM 2518 C C . VAL A 1 352 ? 21.975 6.102 16.858 1.00 16.64 331 VAL A C 1
ATOM 2519 O O . VAL A 1 352 ? 21.821 6.177 18.090 1.00 16.42 331 VAL A O 1
ATOM 2523 N N . VAL A 1 353 ? 22.020 4.950 16.206 1.00 16.07 332 VAL A N 1
ATOM 2524 C CA . VAL A 1 353 ? 21.989 3.687 16.908 1.00 16.12 332 VAL A CA 1
ATOM 2525 C C . VAL A 1 353 ? 23.422 3.190 17.147 1.00 16.45 332 VAL A C 1
ATOM 2526 O O . VAL A 1 353 ? 24.246 3.229 16.226 1.00 15.81 332 VAL A O 1
ATOM 2530 N N . VAL A 1 354 ? 23.688 2.731 18.375 1.00 16.33 333 VAL A N 1
ATOM 2531 C CA . VAL A 1 354 ? 24.916 2.001 18.716 1.00 17.01 333 VAL A CA 1
ATOM 2532 C C . VAL A 1 354 ? 24.578 0.526 18.920 1.00 17.62 333 VAL A C 1
ATOM 2533 O O . VAL A 1 354 ? 23.767 0.159 19.788 1.00 18.67 333 VAL A O 1
ATOM 2537 N N . ALA A 1 355 ? 25.204 -0.307 18.097 1.00 17.86 334 ALA A N 1
ATOM 2538 C CA . ALA A 1 355 ? 24.968 -1.716 18.048 1.00 18.37 334 ALA A CA 1
ATOM 2539 C C . ALA A 1 355 ? 26.131 -2.443 18.690 1.00 20.25 334 ALA A C 1
ATOM 2540 O O . ALA A 1 355 ? 27.217 -1.897 18.791 1.00 21.23 334 ALA A O 1
ATOM 2542 N N . SER A 1 356 ? 25.876 -3.666 19.151 1.00 21.77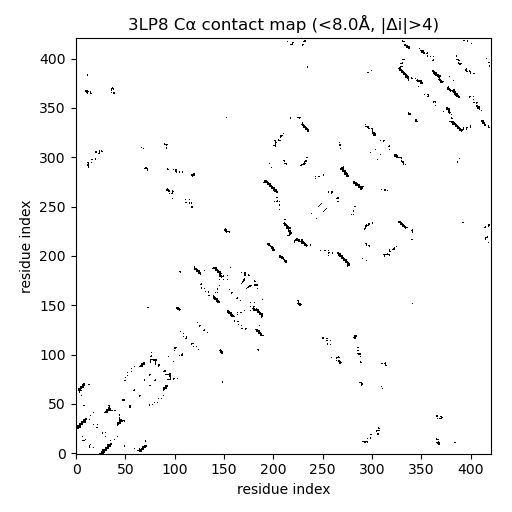 335 SER A N 1
ATOM 2543 C CA . SER A 1 356 ? 26.922 -4.571 19.628 1.00 23.61 335 SER A CA 1
ATOM 2544 C C . SER A 1 356 ? 27.696 -5.117 18.454 1.00 24.06 335 SER A C 1
ATOM 2545 O O . SER A 1 356 ? 27.098 -5.574 17.466 1.00 23.44 335 SER A O 1
ATOM 2548 N N . ARG A 1 357 ? 29.019 -5.108 18.587 1.00 25.47 336 ARG A N 1
ATOM 2549 C CA . ARG A 1 357 ? 29.929 -5.557 17.538 1.00 26.56 336 ARG A CA 1
ATOM 2550 C C . ARG A 1 357 ? 29.545 -6.950 17.078 1.00 25.59 336 ARG A C 1
ATOM 2551 O O . ARG A 1 357 ? 29.365 -7.850 17.895 1.00 25.43 336 ARG A O 1
ATOM 2559 N N . GLY A 1 358 ? 29.399 -7.108 15.765 1.00 24.87 337 GLY A N 1
ATOM 2560 C CA . GLY A 1 358 ? 28.994 -8.384 15.166 1.00 24.44 337 GLY A CA 1
ATOM 2561 C C . GLY A 1 358 ? 27.622 -8.285 14.541 1.00 23.40 337 GLY A C 1
ATOM 2562 O O . GLY A 1 358 ? 27.361 -8.936 13.520 1.00 23.49 337 GLY A O 1
ATOM 2563 N N . TYR A 1 359 ? 26.740 -7.483 15.154 1.00 21.67 338 TYR A N 1
ATOM 2564 C CA . TYR A 1 359 ? 25.419 -7.228 14.619 1.00 21.04 338 TYR A CA 1
ATOM 2565 C C . TYR A 1 359 ? 25.532 -6.697 13.185 1.00 20.64 338 TYR A C 1
ATOM 2566 O O . TYR A 1 359 ? 26.396 -5.874 12.924 1.00 19.34 338 TYR A O 1
ATOM 2575 N N . PRO A 1 360 ? 24.635 -7.112 12.263 1.00 20.68 339 PRO A N 1
ATOM 2576 C CA . PRO A 1 360 ? 23.426 -7.941 12.371 1.00 21.46 339 PRO A CA 1
ATOM 2577 C C . PRO A 1 360 ? 23.668 -9.443 12.444 1.00 22.36 339 PRO A C 1
ATOM 2578 O O . PRO A 1 360 ? 22.700 -10.215 12.483 1.00 22.74 339 PRO A O 1
ATOM 2582 N N . GLY A 1 361 ? 24.931 -9.851 12.461 1.00 23.74 340 GLY A N 1
ATOM 2583 C CA . GLY A 1 361 ? 25.293 -11.249 12.722 1.00 24.91 340 GLY A CA 1
ATOM 2584 C C . GLY A 1 361 ? 25.371 -11.500 14.218 1.00 25.67 340 GLY A C 1
ATOM 2585 O O . GLY A 1 361 ? 24.716 -10.814 15.006 1.00 24.69 340 GLY A O 1
ATOM 2586 N N . GLU A 1 362 ? 26.169 -12.495 14.600 1.00 26.62 341 GLU A N 1
ATOM 2587 C CA . GLU A 1 362 ? 26.330 -12.887 15.992 1.00 27.67 341 GLU A CA 1
ATOM 2588 C C . GLU A 1 362 ? 27.007 -11.767 16.758 1.00 27.61 341 GLU A C 1
ATOM 2589 O O . GLU A 1 362 ? 27.992 -11.227 16.298 1.00 28.55 341 GLU A O 1
ATOM 2591 N N . TYR A 1 363 ? 26.502 -11.430 17.934 1.00 28.03 342 TYR A N 1
ATOM 2592 C CA . TYR A 1 363 ? 27.084 -10.329 18.719 1.00 28.69 342 TYR A CA 1
ATOM 2593 C C . TYR A 1 363 ? 27.318 -10.778 20.158 1.00 29.52 342 TYR A C 1
ATOM 2594 O O . TYR A 1 363 ? 26.747 -11.759 20.595 1.00 29.30 342 TYR A O 1
ATOM 2603 N N . LYS A 1 364 ? 28.191 -10.062 20.870 1.00 30.80 343 LYS A N 1
ATOM 2604 C CA . LYS A 1 364 ? 28.502 -10.335 22.275 1.00 31.34 343 LYS A CA 1
ATOM 2605 C C . LYS A 1 364 ? 27.509 -9.655 23.186 1.00 30.70 343 LYS A C 1
ATOM 2606 O O . LYS A 1 364 ? 27.239 -8.455 23.043 1.00 30.45 343 LYS A O 1
ATOM 2608 N N . LYS A 1 365 ? 26.961 -10.412 24.129 1.00 30.38 344 LYS A N 1
ATOM 2609 C CA . LYS A 1 365 ? 26.117 -9.842 25.160 1.00 29.72 344 LYS A CA 1
ATOM 2610 C C . LYS A 1 365 ? 26.988 -9.746 26.392 1.00 29.96 344 LYS A C 1
ATOM 2611 O O . LYS A 1 365 ? 28.043 -10.357 26.438 1.00 30.33 344 LYS A O 1
ATOM 2613 N N . ASN A 1 366 ? 26.554 -8.956 27.370 1.00 29.13 345 ASN A N 1
ATOM 2614 C CA . ASN A 1 366 ? 27.258 -8.779 28.648 1.00 29.91 345 ASN A CA 1
ATOM 2615 C C . ASN A 1 366 ? 28.519 -7.925 28.562 1.00 29.38 345 ASN A C 1
ATOM 2616 O O . ASN A 1 366 ? 29.304 -7.884 29.504 1.00 29.96 345 ASN A O 1
ATOM 2621 N N . SER A 1 367 ? 28.705 -7.216 27.447 1.00 27.59 346 SER A N 1
ATOM 2622 C CA . SER A 1 367 ? 29.812 -6.256 27.335 1.00 27.22 346 SER A CA 1
ATOM 2623 C C . SER A 1 367 ? 29.491 -4.990 28.152 1.00 27.05 346 SER A C 1
ATOM 2624 O O . SER A 1 367 ? 28.390 -4.426 28.045 1.00 24.72 346 SER A O 1
ATOM 2627 N N . ILE A 1 368 ? 30.463 -4.526 28.927 1.00 27.97 347 ILE A N 1
ATOM 2628 C CA . ILE A 1 368 ? 30.271 -3.399 29.842 1.00 28.90 347 ILE A CA 1
ATOM 2629 C C . ILE A 1 368 ? 30.307 -2.080 29.075 1.00 27.86 347 ILE A C 1
ATOM 2630 O O . ILE A 1 368 ? 31.192 -1.836 28.282 1.00 27.98 347 ILE A O 1
ATOM 2635 N N . ILE A 1 369 ? 29.310 -1.239 29.296 1.00 27.72 348 ILE A N 1
ATOM 2636 C CA . ILE A 1 369 ? 29.171 0.017 28.553 1.00 27.25 348 ILE A CA 1
ATOM 2637 C C . ILE A 1 369 ? 29.400 1.161 29.527 1.00 28.54 348 ILE A C 1
ATOM 2638 O O . ILE A 1 369 ? 28.706 1.256 30.547 1.00 28.68 348 ILE A O 1
ATOM 2643 N N . ASN A 1 370 ? 30.364 2.022 29.216 1.00 29.53 349 ASN A N 1
ATOM 2644 C CA . ASN A 1 370 ? 30.665 3.198 30.053 1.00 30.98 349 ASN A CA 1
ATOM 2645 C C . ASN A 1 370 ? 30.282 4.489 29.328 1.00 30.22 349 ASN A C 1
ATOM 2646 O O . ASN A 1 370 ? 30.311 4.550 28.105 1.00 28.68 349 ASN A O 1
ATOM 2651 N N . GLY A 1 371 ? 29.884 5.502 30.096 1.00 31.32 350 GLY A N 1
ATOM 2652 C CA . GLY A 1 371 ? 29.550 6.826 29.546 1.00 31.14 350 GLY A CA 1
ATOM 2653 C C . GLY A 1 371 ? 28.066 7.164 29.467 1.00 30.26 350 GLY A C 1
ATOM 2654 O O . GLY A 1 371 ? 27.708 8.317 29.192 1.00 30.07 350 GLY A O 1
ATOM 2655 N N . ILE A 1 372 ? 27.195 6.181 29.700 1.00 29.74 351 ILE A N 1
ATOM 2656 C CA . ILE A 1 372 ? 25.757 6.406 29.583 1.00 29.02 351 ILE A CA 1
ATOM 2657 C C . ILE A 1 372 ? 25.314 7.511 30.525 1.00 30.95 351 ILE A C 1
ATOM 2658 O O . ILE A 1 372 ? 24.559 8.398 30.133 1.00 30.21 351 ILE A O 1
ATOM 2663 N N . GLU A 1 373 ? 25.810 7.472 31.754 1.00 33.34 352 GLU A N 1
ATOM 2664 C CA . GLU A 1 373 ? 25.382 8.435 32.775 1.00 35.61 352 GLU A CA 1
ATOM 2665 C C . GLU A 1 373 ? 25.853 9.850 32.376 1.00 35.93 352 GLU A C 1
ATOM 2666 O O . GLU A 1 373 ? 25.090 10.797 32.446 1.00 35.77 352 GLU A O 1
ATOM 2672 N N . ASN A 1 374 ? 27.080 9.976 31.874 1.00 36.94 353 ASN A N 1
ATOM 2673 C CA . ASN A 1 374 ? 27.544 11.271 31.348 1.00 37.26 353 ASN A CA 1
ATOM 2674 C C . ASN A 1 374 ? 26.663 11.834 30.211 1.00 36.11 353 ASN A C 1
ATOM 2675 O O . ASN A 1 374 ? 26.355 13.028 30.203 1.00 36.36 353 ASN A O 1
ATOM 2680 N N . ILE A 1 375 ? 26.216 10.977 29.289 1.00 34.69 354 ILE A N 1
ATOM 2681 C CA . ILE A 1 375 ? 25.371 11.417 28.174 1.00 33.33 354 ILE A CA 1
ATOM 2682 C C . ILE A 1 375 ? 23.976 11.807 28.671 1.00 34.16 354 ILE A C 1
ATOM 2683 O O . ILE A 1 375 ? 23.399 12.804 28.206 1.00 33.32 354 ILE A O 1
ATOM 2688 N N . GLU A 1 376 ? 23.439 11.018 29.605 1.00 35.32 355 GLU A N 1
ATOM 2689 C CA . GLU A 1 376 ? 22.117 11.300 30.206 1.00 36.37 355 GLU A CA 1
ATOM 2690 C C . GLU A 1 376 ? 22.092 12.626 30.993 1.00 38.35 355 GLU A C 1
ATOM 2691 O O . GLU A 1 376 ? 21.014 13.155 31.241 1.00 38.77 355 GLU A O 1
ATOM 2697 N N . LYS A 1 377 ? 23.261 13.142 31.391 1.00 39.96 356 LYS A N 1
ATOM 2698 C CA . LYS A 1 377 ? 23.349 14.453 32.054 1.00 41.60 356 LYS A CA 1
ATOM 2699 C C . LYS A 1 377 ? 23.233 15.618 31.064 1.00 41.76 356 LYS A C 1
ATOM 2700 O O . LYS A 1 377 ? 23.067 16.759 31.476 1.00 42.81 356 LYS A O 1
ATOM 2702 N N . LEU A 1 378 ? 23.369 15.345 29.768 1.00 41.10 357 LEU A N 1
ATOM 2703 C CA . LEU A 1 378 ? 23.314 16.410 28.768 1.00 40.92 357 LEU A CA 1
ATOM 2704 C C . LEU A 1 378 ? 21.858 16.806 28.555 1.00 40.57 357 LEU A C 1
ATOM 2705 O O . LEU A 1 378 ? 20.992 15.939 28.430 1.00 40.71 357 LEU A O 1
ATOM 2710 N N . PRO A 1 379 ? 21.576 18.115 28.529 1.00 41.30 358 PRO A N 1
ATOM 2711 C CA . PRO A 1 379 ? 20.191 18.579 28.415 1.00 40.81 358 PRO A CA 1
ATOM 2712 C C . PRO A 1 379 ? 19.633 18.548 26.980 1.00 39.45 358 PRO A C 1
ATOM 2713 O O . PRO A 1 379 ? 18.443 18.363 26.797 1.00 38.76 358 PRO A O 1
ATOM 2717 N N . ASN A 1 380 ? 20.492 18.721 25.979 1.00 38.87 359 ASN A N 1
ATOM 2718 C CA . ASN A 1 380 ? 20.056 18.809 24.578 1.00 37.75 359 ASN A CA 1
ATOM 2719 C C . ASN A 1 380 ? 19.830 17.461 23.834 1.00 35.97 359 ASN A C 1
ATOM 2720 O O . ASN A 1 380 ? 19.401 17.449 22.669 1.00 35.94 359 ASN A O 1
ATOM 2725 N N . VAL A 1 381 ? 20.116 16.337 24.484 1.00 34.30 360 VAL A N 1
ATOM 2726 C CA . VAL A 1 381 ? 19.989 15.039 23.831 1.00 31.80 360 VAL A CA 1
ATOM 2727 C C . VAL A 1 381 ? 19.253 14.032 24.685 1.00 30.17 360 VAL A C 1
ATOM 2728 O O . VAL A 1 381 ? 19.167 14.167 25.894 1.00 29.91 360 VAL A O 1
ATOM 2732 N N . GLN A 1 382 ? 18.731 12.998 24.046 1.00 28.05 361 GLN A N 1
ATOM 2733 C CA . GLN A 1 382 ? 18.079 11.955 24.782 1.00 27.54 361 GLN A CA 1
ATOM 2734 C C . GLN A 1 382 ? 18.817 10.646 24.508 1.00 26.00 361 GLN A C 1
ATOM 2735 O O . GLN A 1 382 ? 19.120 10.323 23.374 1.00 25.70 361 GLN A O 1
ATOM 2741 N N . LEU A 1 383 ? 19.183 9.932 25.563 1.00 25.37 362 LEU A N 1
ATOM 2742 C CA . LEU A 1 383 ? 19.708 8.579 25.424 1.00 24.26 362 LEU A CA 1
ATOM 2743 C C . LEU A 1 383 ? 18.599 7.579 25.677 1.00 22.37 362 LEU A C 1
ATOM 2744 O O . LEU A 1 383 ? 17.964 7.625 26.706 1.00 22.35 362 LEU A O 1
ATOM 2749 N N . LEU A 1 384 ? 18.385 6.661 24.738 1.00 20.99 363 LEU A N 1
ATOM 2750 C CA . LEU A 1 384 ? 17.373 5.615 24.873 1.00 19.36 363 LEU A CA 1
ATOM 2751 C C . LEU A 1 384 ? 18.007 4.243 25.065 1.00 19.29 363 LEU A C 1
ATOM 2752 O O . LEU A 1 384 ? 19.003 3.905 24.418 1.00 19.42 363 LEU A O 1
ATOM 2757 N N . HIS A 1 385 ? 17.423 3.460 25.966 1.00 18.87 364 HIS A N 1
ATOM 2758 C CA . HIS A 1 385 ? 17.904 2.121 26.292 1.00 18.63 364 HIS A CA 1
ATOM 2759 C C . HIS A 1 385 ? 17.256 1.106 25.383 1.00 18.16 364 HIS A C 1
ATOM 2760 O O . HIS A 1 385 ? 16.223 0.493 25.732 1.00 17.43 364 HIS A O 1
ATOM 2767 N N . ALA A 1 386 ? 17.878 0.937 24.216 1.00 17.39 365 ALA A N 1
ATOM 2768 C CA . ALA A 1 386 ? 17.356 0.079 23.163 1.00 16.77 365 ALA A CA 1
ATOM 2769 C C . ALA A 1 386 ? 17.621 -1.389 23.448 1.00 17.31 365 ALA A C 1
ATOM 2770 O O . ALA A 1 386 ? 16.834 -2.239 23.016 1.00 16.34 365 ALA A O 1
ATOM 2772 N N . GLY A 1 387 ? 18.742 -1.681 24.135 1.00 17.55 366 GLY A N 1
ATOM 2773 C CA . GLY A 1 387 ? 19.149 -3.065 24.371 1.00 18.52 366 GLY A CA 1
ATOM 2774 C C . GLY A 1 387 ? 20.172 -3.296 25.492 1.00 19.88 366 GLY A C 1
ATOM 2775 O O . GLY A 1 387 ? 21.104 -4.097 25.343 1.00 19.97 366 GLY A O 1
ATOM 2776 N N . THR A 1 388 ? 19.949 -2.624 26.617 1.00 20.22 367 THR A N 1
ATOM 2777 C CA . THR A 1 388 ? 20.802 -2.674 27.777 1.00 21.95 367 THR A CA 1
ATOM 2778 C C . THR A 1 388 ? 20.197 -3.526 28.900 1.00 23.21 367 THR A C 1
ATOM 2779 O O . THR A 1 388 ? 19.001 -3.826 28.914 1.00 22.85 367 THR A O 1
ATOM 2783 N N . ARG A 1 389 ? 21.034 -3.892 29.857 1.00 25.16 368 ARG A N 1
ATOM 2784 C CA . ARG A 1 389 ? 20.544 -4.423 31.108 1.00 27.06 368 ARG A CA 1
ATOM 2785 C C . ARG A 1 389 ? 21.552 -4.097 32.186 1.00 28.93 368 ARG A C 1
ATOM 2786 O O . ARG A 1 389 ? 22.694 -3.714 31.878 1.00 28.99 368 ARG A O 1
ATOM 2794 N N . ARG A 1 390 ? 21.134 -4.238 33.441 1.00 30.58 369 ARG A N 1
ATOM 2795 C CA . ARG A 1 390 ? 22.044 -4.059 34.568 1.00 33.47 369 ARG A CA 1
ATOM 2796 C C . ARG A 1 390 ? 22.654 -5.376 35.033 1.00 35.12 369 ARG A C 1
ATOM 2797 O O . ARG A 1 390 ? 21.938 -6.344 35.288 1.00 35.20 369 ARG A O 1
ATOM 2805 N N . GLU A 1 391 ? 23.977 -5.393 35.164 1.00 36.87 370 GLU A N 1
ATOM 2806 C CA . GLU A 1 391 ? 24.689 -6.534 35.753 1.00 38.96 370 GLU A CA 1
ATOM 2807 C C . GLU A 1 391 ? 25.545 -5.900 36.815 1.00 40.53 370 GLU A C 1
ATOM 2808 O O . GLU A 1 391 ? 26.444 -5.126 36.499 1.00 40.61 370 GLU A O 1
ATOM 2814 N N . GLY A 1 392 ? 25.222 -6.181 38.078 1.00 41.85 371 GLY A N 1
ATOM 2815 C CA . GLY A 1 392 ? 25.868 -5.517 39.199 1.00 43.01 371 GLY A CA 1
ATOM 2816 C C . GLY A 1 392 ? 25.662 -4.016 39.097 1.00 42.19 371 GLY A C 1
ATOM 2817 O O . GLY A 1 392 ? 24.521 -3.536 39.000 1.00 41.68 371 GLY A O 1
ATOM 2818 N N . ASN A 1 393 ? 26.778 -3.293 39.073 1.00 42.12 372 ASN A N 1
ATOM 2819 C CA . ASN A 1 393 ? 26.783 -1.841 38.969 1.00 41.54 372 ASN A CA 1
ATOM 2820 C C . ASN A 1 393 ? 27.022 -1.326 37.559 1.00 39.71 372 ASN A C 1
ATOM 2821 O O . ASN A 1 393 ? 27.170 -0.120 37.350 1.00 40.06 372 ASN A O 1
ATOM 2826 N N . ASN A 1 394 ? 27.023 -2.231 36.587 1.00 37.74 373 ASN A N 1
ATOM 2827 C CA . ASN A 1 394 ? 27.230 -1.839 35.206 1.00 35.69 373 ASN A CA 1
ATOM 2828 C C . ASN A 1 394 ? 25.991 -1.907 34.326 1.00 33.29 373 ASN A C 1
ATOM 2829 O O . ASN A 1 394 ? 25.024 -2.643 34.593 1.00 33.20 373 ASN A O 1
ATOM 2834 N N . TRP A 1 395 ? 26.035 -1.097 33.280 1.00 31.36 374 TRP A N 1
ATOM 2835 C CA . TRP A 1 395 ? 25.161 -1.256 32.144 1.00 28.90 374 TRP A CA 1
ATOM 2836 C C . TRP A 1 395 ? 25.935 -2.189 31.233 1.00 27.43 374 TRP A C 1
ATOM 2837 O O . TRP A 1 395 ? 27.108 -1.950 30.996 1.00 26.40 374 TRP A O 1
ATOM 2848 N N . VAL A 1 396 ? 25.286 -3.260 30.768 1.00 25.43 375 VAL A N 1
ATOM 2849 C CA . VAL A 1 396 ? 25.877 -4.166 29.811 1.00 24.76 375 VAL A CA 1
ATOM 2850 C C . VAL A 1 396 ? 24.975 -4.405 28.599 1.00 24.05 375 VAL A C 1
ATOM 2851 O O . VAL A 1 396 ? 23.749 -4.219 28.662 1.00 22.89 375 VAL A O 1
ATOM 2855 N N . SER A 1 397 ? 25.595 -4.861 27.511 1.00 23.65 376 SER A N 1
ATOM 2856 C CA . SER A 1 397 ? 24.889 -5.178 26.285 1.00 23.69 376 SER A CA 1
ATOM 2857 C C . SER A 1 397 ? 23.983 -6.396 26.449 1.00 23.63 376 SER A C 1
ATOM 2858 O O . SER A 1 397 ? 24.340 -7.369 27.123 1.00 25.18 376 SER A O 1
ATOM 2861 N N . ASP A 1 398 ? 22.829 -6.336 25.802 1.00 22.68 377 ASP A N 1
ATOM 2862 C CA . ASP A 1 398 ? 21.768 -7.346 25.957 1.00 22.77 377 ASP A CA 1
ATOM 2863 C C . ASP A 1 398 ? 20.926 -7.547 24.692 1.00 21.65 377 ASP A C 1
ATOM 2864 O O . ASP A 1 398 ? 19.895 -8.230 24.722 1.00 21.48 377 ASP A O 1
ATOM 2869 N N . SER A 1 399 ? 21.347 -6.936 23.589 1.00 20.97 378 SER A N 1
ATOM 2870 C CA . SER A 1 399 ? 20.650 -7.066 22.321 1.00 19.93 378 SER A CA 1
ATOM 2871 C C . SER A 1 399 ? 21.568 -6.567 21.233 1.00 19.56 378 SER A C 1
ATOM 2872 O O . SER A 1 399 ? 22.652 -6.076 21.502 1.00 19.97 378 SER A O 1
ATOM 2875 N N . GLY A 1 400 ? 21.128 -6.699 19.996 1.00 19.20 379 GLY A N 1
ATOM 2876 C CA . GLY A 1 400 ? 21.932 -6.283 18.856 1.00 18.45 379 GLY A CA 1
ATOM 2877 C C . GLY A 1 400 ? 22.058 -4.780 18.796 1.00 17.69 379 GLY A C 1
ATOM 2878 O O . GLY A 1 400 ? 23.149 -4.256 18.589 1.00 18.08 379 GLY A O 1
ATOM 2879 N N . ARG A 1 401 ? 20.939 -4.090 18.994 1.00 17.01 380 ARG A N 1
ATOM 2880 C CA . ARG A 1 401 ? 20.914 -2.633 19.052 1.00 16.94 380 ARG A CA 1
ATOM 2881 C C . ARG A 1 401 ? 20.777 -2.197 20.505 1.00 17.83 380 ARG A C 1
ATOM 2882 O O . ARG A 1 401 ? 19.808 -2.577 21.191 1.00 18.32 380 ARG A O 1
ATOM 2890 N N . VAL A 1 402 ? 21.741 -1.400 20.982 1.00 18.82 381 VAL A N 1
ATOM 2891 C CA . VAL A 1 402 ? 21.938 -1.230 22.432 1.00 19.35 381 VAL A CA 1
ATOM 2892 C C . VAL A 1 402 ? 21.583 0.181 22.989 1.00 20.14 381 VAL A C 1
ATOM 2893 O O . VAL A 1 402 ? 20.906 0.307 24.022 1.00 20.23 381 VAL A O 1
ATOM 2897 N N . ILE A 1 403 ? 22.014 1.223 22.299 1.00 20.07 382 ILE A N 1
ATOM 2898 C CA . ILE A 1 403 ? 21.803 2.596 22.735 1.00 21.34 382 ILE A CA 1
ATOM 2899 C C . ILE A 1 403 ? 21.288 3.389 21.544 1.00 20.34 382 ILE A C 1
ATOM 2900 O O . ILE A 1 403 ? 21.713 3.133 20.419 1.00 20.50 382 ILE A O 1
ATOM 2905 N N . ASN A 1 404 ? 20.405 4.354 21.780 1.00 18.94 383 ASN A N 1
ATOM 2906 C CA . ASN A 1 404 ? 20.146 5.381 20.792 1.00 18.38 383 ASN A CA 1
ATOM 2907 C C . ASN A 1 404 ? 20.555 6.715 21.401 1.00 18.46 383 ASN A C 1
ATOM 2908 O O . ASN A 1 404 ? 20.302 6.940 22.571 1.00 19.17 383 ASN A O 1
ATOM 2913 N N . VAL A 1 405 ? 21.130 7.602 20.605 1.00 18.10 384 VAL A N 1
ATOM 2914 C CA . VAL A 1 405 ? 21.244 9.000 20.976 1.00 19.06 384 VAL A CA 1
ATOM 2915 C C . VAL A 1 405 ? 20.451 9.835 19.980 1.00 18.98 384 VAL A C 1
ATOM 2916 O O . VAL A 1 405 ? 20.642 9.734 18.762 1.00 18.74 384 VAL A O 1
ATOM 2920 N N . VAL A 1 406 ? 19.565 10.664 20.522 1.00 19.17 385 VAL A N 1
ATOM 2921 C CA . VAL A 1 406 ? 18.659 11.462 19.740 1.00 18.96 385 VAL A CA 1
ATOM 2922 C C . VAL A 1 406 ? 18.863 12.940 20.059 1.00 20.63 385 VAL A C 1
ATOM 2923 O O . VAL A 1 406 ? 18.973 13.326 21.248 1.00 21.36 385 VAL A O 1
ATOM 2927 N N . ALA A 1 407 ? 18.900 13.767 19.015 1.00 20.69 386 ALA A N 1
ATOM 2928 C CA . ALA A 1 407 ? 18.962 15.196 19.210 1.00 22.10 386 ALA A CA 1
ATOM 2929 C C . ALA A 1 407 ? 18.070 15.925 18.233 1.00 22.58 386 ALA A C 1
ATOM 2930 O O . ALA A 1 407 ? 17.639 15.377 17.225 1.00 22.23 386 ALA A O 1
ATOM 2932 N N . GLN A 1 408 ? 17.856 17.191 18.532 1.00 24.30 387 GLN A N 1
ATOM 2933 C CA . GLN A 1 408 ? 17.013 18.076 17.770 1.00 25.97 387 GLN A CA 1
ATOM 2934 C C . GLN A 1 408 ? 17.785 19.380 17.562 1.00 26.65 387 GLN A C 1
ATOM 2935 O O . GLN A 1 408 ? 18.588 19.775 18.393 1.00 26.54 387 GLN A O 1
ATOM 2941 N N . GLY A 1 409 ? 17.534 20.039 16.446 1.00 27.05 388 GLY A N 1
ATOM 2942 C CA . GLY A 1 409 ? 18.124 21.333 16.181 1.00 28.37 388 GLY A CA 1
ATOM 2943 C C . GLY A 1 409 ? 17.305 22.175 15.223 1.00 28.55 388 GLY A C 1
ATOM 2944 O O . GLY A 1 409 ? 16.290 21.737 14.686 1.00 27.10 388 GLY A O 1
ATOM 2945 N N . GLU A 1 410 ? 17.779 23.392 14.999 1.00 29.74 389 GLU A N 1
ATOM 2946 C CA . GLU A 1 410 ? 17.138 24.307 14.067 1.00 31.07 389 GLU A CA 1
ATOM 2947 C C . GLU A 1 410 ? 17.355 23.837 12.642 1.00 29.41 389 GLU A C 1
ATOM 2948 O O . GLU A 1 410 ? 16.580 24.173 11.758 1.00 29.74 389 GLU A O 1
ATOM 2954 N N . ASN A 1 411 ? 18.409 23.068 12.422 1.00 28.01 390 ASN A N 1
ATOM 2955 C CA . ASN A 1 411 ? 18.642 22.424 11.139 1.00 27.20 390 ASN A CA 1
ATOM 2956 C C . ASN A 1 411 ? 19.298 21.061 11.368 1.00 25.98 390 ASN A C 1
ATOM 2957 O O . ASN A 1 411 ? 19.711 20.737 12.494 1.00 25.71 390 ASN A O 1
ATOM 2962 N N . LEU A 1 412 ? 19.374 20.259 10.312 1.00 24.73 391 LEU A N 1
ATOM 2963 C CA . LEU A 1 412 ? 19.900 18.902 10.422 1.00 23.71 391 LEU A CA 1
ATOM 2964 C C . LEU A 1 412 ? 21.377 18.880 10.888 1.00 24.46 391 LEU A C 1
ATOM 2965 O O . LEU A 1 412 ? 21.750 18.055 11.728 1.00 23.44 391 LEU A O 1
ATOM 2970 N N . ALA A 1 413 ? 22.208 19.786 10.363 1.00 25.98 392 ALA A N 1
ATOM 2971 C CA . ALA A 1 413 ? 23.630 19.852 10.764 1.00 26.45 392 ALA A CA 1
ATOM 2972 C C . ALA A 1 413 ? 23.789 20.064 12.275 1.00 26.67 392 ALA A C 1
ATOM 2973 O O . ALA A 1 413 ? 24.667 19.471 12.895 1.00 27.13 392 ALA A O 1
ATOM 2975 N N . SER A 1 414 ? 22.928 20.876 12.872 1.00 26.71 393 SER A N 1
ATOM 2976 C CA . SER A 1 414 ? 23.011 21.111 14.300 1.00 27.70 393 SER A CA 1
ATOM 2977 C C . SER A 1 414 ? 22.624 19.854 15.075 1.00 26.57 393 SER A C 1
ATOM 2978 O O . SER A 1 414 ? 23.266 19.500 16.068 1.00 26.10 393 SER A O 1
ATOM 2981 N N . ALA A 1 415 ? 21.570 19.188 14.604 1.00 25.16 394 ALA A N 1
ATOM 2982 C CA . ALA A 1 415 ? 21.062 17.986 15.244 1.00 24.03 394 ALA A CA 1
ATOM 2983 C C . ALA A 1 415 ? 22.131 16.916 15.173 1.00 23.43 394 ALA A C 1
ATOM 2984 O O . ALA A 1 415 ? 22.400 16.242 16.159 1.00 23.03 394 ALA A O 1
ATOM 2986 N N . LYS A 1 416 ? 22.755 16.793 14.004 1.00 24.22 395 LYS A N 1
ATOM 2987 C CA . LYS A 1 416 ? 23.851 15.853 13.785 1.00 24.15 395 LYS A CA 1
ATOM 2988 C C . LYS A 1 416 ? 25.039 16.137 14.710 1.00 25.47 395 LYS A C 1
ATOM 2989 O O . LYS A 1 416 ? 25.522 15.245 15.392 1.00 25.51 395 LYS A O 1
ATOM 2995 N N . HIS A 1 417 ? 25.511 17.374 14.734 1.00 27.19 396 HIS A N 1
ATOM 2996 C CA . HIS A 1 417 ? 26.669 17.733 15.579 1.00 28.60 396 HIS A CA 1
ATOM 2997 C C . HIS A 1 417 ? 26.416 17.330 17.036 1.00 28.34 396 HIS A C 1
ATOM 2998 O O . HIS A 1 417 ? 27.289 16.781 17.700 1.00 28.03 396 HIS A O 1
ATOM 3005 N N . GLN A 1 418 ? 25.204 17.611 17.519 1.00 28.09 397 GLN A N 1
ATOM 3006 C CA . GLN A 1 418 ? 24.864 17.405 18.925 1.00 27.75 397 GLN A CA 1
ATOM 3007 C C . GLN A 1 418 ? 24.821 15.911 19.264 1.00 26.71 397 GLN A C 1
ATOM 3008 O O . GLN A 1 418 ? 25.326 15.495 20.313 1.00 26.99 397 GLN A O 1
ATOM 3014 N N . ALA A 1 419 ? 24.211 15.117 18.383 1.00 24.10 398 ALA A N 1
ATOM 3015 C CA . ALA A 1 419 ? 24.210 13.666 18.530 1.00 23.19 398 ALA A CA 1
ATOM 3016 C C . ALA A 1 419 ? 25.630 13.111 18.624 1.00 23.72 398 ALA A C 1
ATOM 3017 O O . ALA A 1 419 ? 25.954 12.407 19.572 1.00 23.11 398 ALA A O 1
ATOM 3019 N N . TYR A 1 420 ? 26.467 13.440 17.640 1.00 24.32 399 TYR A N 1
ATOM 3020 C CA . TYR A 1 420 ? 27.823 12.930 17.596 1.00 25.30 399 TYR A CA 1
ATOM 3021 C C . TYR A 1 420 ? 28.728 13.494 18.723 1.00 25.94 399 TYR A C 1
ATOM 3022 O O . TYR A 1 420 ? 29.610 12.793 19.202 1.00 25.84 399 TYR A O 1
ATOM 3031 N N . ALA A 1 421 ? 28.506 14.733 19.152 1.00 26.94 400 ALA A N 1
ATOM 3032 C CA . ALA A 1 421 ? 29.255 15.280 20.301 1.00 28.28 400 ALA A CA 1
ATOM 3033 C C . ALA A 1 421 ? 28.935 14.453 21.536 1.00 28.43 400 ALA A C 1
ATOM 3034 O O . ALA A 1 421 ? 29.829 14.064 22.262 1.00 29.14 400 ALA A O 1
ATOM 3036 N N . ALA A 1 422 ? 27.656 14.156 21.751 1.00 27.90 401 ALA A N 1
ATOM 3037 C CA . ALA A 1 422 ? 27.224 13.323 22.887 1.00 28.22 401 ALA A CA 1
ATOM 3038 C C . ALA A 1 422 ? 27.849 11.932 22.836 1.00 28.24 401 ALA A C 1
ATOM 3039 O O . ALA A 1 422 ? 28.340 11.412 23.834 1.00 28.33 401 ALA A O 1
ATOM 3041 N N . LEU A 1 423 ? 27.845 11.343 21.649 1.00 28.24 402 LEU A N 1
ATOM 3042 C CA . LEU A 1 423 ? 28.455 10.022 21.456 1.00 28.50 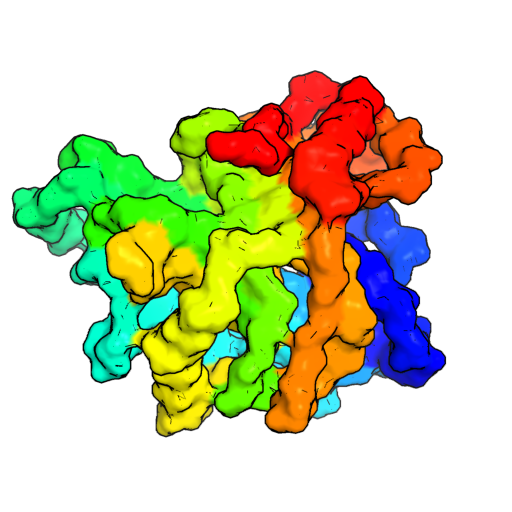402 LEU A CA 1
ATOM 3043 C C . LEU A 1 423 ? 29.964 9.979 21.754 1.00 29.17 402 LEU A C 1
ATOM 3044 O O . LEU A 1 423 ? 30.481 8.905 22.069 1.00 28.71 402 LEU A O 1
ATOM 3049 N N . ASP A 1 424 ? 30.659 11.120 21.673 1.00 29.86 403 ASP A N 1
ATOM 3050 C CA . ASP A 1 424 ? 32.064 11.162 22.083 1.00 31.49 403 ASP A CA 1
ATOM 3051 C C . ASP A 1 424 ? 32.268 10.845 23.575 1.00 31.80 403 ASP A C 1
ATOM 3052 O O . ASP A 1 424 ? 33.346 10.444 23.963 1.00 31.60 403 ASP A O 1
ATOM 3057 N N . LEU A 1 425 ? 31.225 10.984 24.390 1.00 31.50 404 LEU A N 1
ATOM 3058 C CA . LEU A 1 425 ? 31.280 10.579 25.793 1.00 32.32 404 LEU A CA 1
ATOM 3059 C C . LEU A 1 425 ? 31.111 9.087 26.008 1.00 32.13 404 LEU A C 1
ATOM 3060 O O . LEU A 1 425 ? 31.404 8.594 27.098 1.00 33.74 404 LEU A O 1
ATOM 3065 N N . LEU A 1 426 ? 30.657 8.358 24.993 1.00 31.41 405 LEU A N 1
ATOM 3066 C CA . LEU A 1 426 ? 30.491 6.910 25.119 1.00 31.24 405 LEU A CA 1
ATOM 3067 C C . LEU A 1 426 ? 31.870 6.237 25.119 1.00 32.66 405 LEU A C 1
ATOM 3068 O O . LEU A 1 426 ? 32.720 6.562 24.307 1.00 32.93 405 LEU A O 1
ATOM 3073 N N . ASP A 1 427 ? 32.080 5.337 26.074 1.00 33.40 406 ASP A N 1
ATOM 3074 C CA . ASP A 1 427 ? 33.304 4.580 26.232 1.00 34.56 406 ASP A CA 1
ATOM 3075 C C . ASP A 1 427 ? 32.907 3.114 26.217 1.00 33.97 406 ASP A C 1
ATOM 3076 O O . ASP A 1 427 ? 32.727 2.485 27.270 1.00 33.88 406 ASP A O 1
ATOM 3081 N N . TRP A 1 428 ? 32.717 2.591 25.006 1.00 32.98 407 TRP A N 1
ATOM 3082 C CA . TRP A 1 428 ? 32.299 1.218 24.803 1.00 31.63 407 TRP A CA 1
ATOM 3083 C C . TRP A 1 428 ? 32.968 0.665 23.545 1.00 30.80 407 TRP A C 1
ATOM 3084 O O . TRP A 1 428 ? 32.418 0.757 22.432 1.00 29.00 407 TRP A O 1
ATOM 3095 N N . PRO A 1 429 ? 34.153 0.075 23.710 1.00 31.01 408 PRO A N 1
ATOM 3096 C CA . PRO A 1 429 ? 34.875 -0.422 22.541 1.00 31.27 408 PRO A CA 1
ATOM 3097 C C . PRO A 1 429 ? 34.151 -1.498 21.707 1.00 30.46 408 PRO A C 1
ATOM 3098 O O . PRO A 1 429 ? 34.447 -1.631 20.534 1.00 29.89 408 PRO A O 1
ATOM 3102 N N . ASP A 1 430 ? 33.196 -2.239 22.280 1.00 30.72 409 ASP A N 1
ATOM 3103 C CA . ASP A 1 430 ? 32.388 -3.181 21.485 1.00 30.46 409 ASP A CA 1
ATOM 3104 C C . ASP A 1 430 ? 31.192 -2.515 20.784 1.00 29.04 409 ASP A C 1
ATOM 3105 O O . ASP A 1 430 ? 30.446 -3.196 20.082 1.00 28.70 409 ASP A O 1
ATOM 3110 N N . GLY A 1 431 ? 30.989 -1.214 20.986 1.00 28.12 410 GLY A N 1
ATOM 3111 C CA . GLY A 1 431 ? 29.892 -0.504 20.340 1.00 26.76 410 GLY A CA 1
ATOM 3112 C C . GLY A 1 431 ? 30.270 -0.139 18.916 1.00 26.30 410 GLY A C 1
ATOM 3113 O O . GLY A 1 431 ? 31.423 0.182 18.641 1.00 27.27 410 GLY A O 1
ATOM 3114 N N . ILE A 1 432 ? 29.304 -0.232 18.013 1.00 24.83 411 ILE A N 1
ATOM 3115 C CA . ILE A 1 432 ? 29.482 0.106 16.596 1.00 24.38 411 ILE A CA 1
ATOM 3116 C C . ILE A 1 432 ? 28.380 1.080 16.217 1.00 22.23 411 ILE A C 1
ATOM 3117 O O . ILE A 1 432 ? 27.222 0.860 16.580 1.00 20.04 411 ILE A O 1
ATOM 3122 N N . TYR A 1 433 ? 28.745 2.175 15.551 1.00 21.24 412 TYR A N 1
ATOM 3123 C CA . TYR A 1 433 ? 27.773 3.127 15.025 1.00 20.98 412 TYR A CA 1
ATOM 3124 C C . TYR A 1 433 ? 28.258 3.762 13.739 1.00 21.05 412 TYR A C 1
ATOM 3125 O O . TYR A 1 433 ? 29.462 3.875 13.511 1.00 21.44 412 TYR A O 1
ATOM 3134 N N . ARG A 1 434 ? 27.316 4.132 12.871 1.00 20.29 413 ARG A N 1
ATOM 3135 C CA . ARG A 1 434 ? 27.668 4.805 11.628 1.00 20.24 413 ARG A CA 1
ATOM 3136 C C . ARG A 1 434 ? 28.010 6.248 11.968 1.00 21.40 413 ARG A C 1
ATOM 3137 O O . ARG A 1 434 ? 27.480 6.802 12.937 1.00 21.45 413 ARG A O 1
ATOM 3145 N N . TYR A 1 435 ? 28.940 6.827 11.205 1.00 22.68 414 TYR A N 1
ATOM 3146 C CA . TYR A 1 435 ? 29.283 8.239 11.325 1.00 23.97 414 TYR A CA 1
ATOM 3147 C C . TYR A 1 435 ? 28.551 9.118 10.306 1.00 23.42 414 TYR A C 1
ATOM 3148 O O . TYR A 1 435 ? 28.633 10.342 10.399 1.00 24.60 414 TYR A O 1
ATOM 3157 N N . ASP A 1 436 ? 27.834 8.514 9.354 1.00 22.62 415 ASP A N 1
ATOM 3158 C CA . ASP A 1 436 ? 27.182 9.279 8.269 1.00 22.54 415 ASP A CA 1
ATOM 3159 C C . ASP A 1 436 ? 25.669 9.545 8.473 1.00 21.56 415 ASP A C 1
ATOM 3160 O O . ASP A 1 436 ? 24.968 9.908 7.518 1.00 20.75 415 ASP A O 1
ATOM 3165 N N . ILE A 1 437 ? 25.181 9.387 9.699 1.00 20.89 416 ILE A N 1
ATOM 3166 C CA . ILE A 1 437 ? 23.775 9.690 9.979 1.00 21.12 416 ILE A CA 1
ATOM 3167 C C . ILE A 1 437 ? 23.596 11.206 9.871 1.00 22.52 416 ILE A C 1
ATOM 3168 O O . ILE A 1 437 ? 24.217 11.965 10.626 1.00 22.91 416 ILE A O 1
ATOM 3173 N N . GLY A 1 438 ? 22.783 11.626 8.902 1.00 23.66 417 GLY A N 1
ATOM 3174 C CA . GLY A 1 438 ? 22.558 13.033 8.611 1.00 25.98 417 GLY A CA 1
ATOM 3175 C C . GLY A 1 438 ? 23.496 13.687 7.604 1.00 28.49 417 GLY A C 1
ATOM 3176 O O . GLY A 1 438 ? 23.367 14.873 7.349 1.00 29.12 417 GLY A O 1
ATOM 3177 N N . SER A 1 439 ? 24.417 12.928 7.013 1.00 30.72 418 SER A N 1
ATOM 3178 C CA . SER A 1 439 ? 25.353 13.459 5.997 1.00 33.13 418 SER A CA 1
ATOM 3179 C C . SER A 1 439 ? 24.630 13.556 4.651 1.00 34.85 418 SER A C 1
ATOM 3180 O O . SER A 1 439 ? 23.555 12.999 4.498 1.00 33.68 418 SER A O 1
ATOM 3183 N N . CYS A 1 440 ? 25.230 14.242 3.674 1.00 37.61 419 CYS A N 1
ATOM 3184 C CA . CYS A 1 440 ? 24.547 14.519 2.388 1.00 39.21 419 CYS A CA 1
ATOM 3185 C C . CYS A 1 440 ? 24.373 13.300 1.477 1.00 38.90 419 CYS A C 1
ATOM 3186 O O . CYS A 1 440 ? 25.294 12.509 1.328 1.00 40.02 419 CYS A O 1
#

Radius of gyration: 20.58 Å; Cα contacts (8 Å, |Δi|>4): 1047; chains: 1; bounding box: 48×49×56 Å

B-factor: mean 24.82, std 7.85, range [8.29, 57.58]

Nearest PDB structures (foldseek):
  3lp8-assembly1_A  TM=1.002E+00  e=1.438E-98  Ehrlichia chaffeensis str. Arkansas
  2qk4-assembly1_A  TM=9.368E-01  e=2.687E-50  Homo sapiens
  2qk4-assembly2_B  TM=9.279E-01  e=1.982E-50  Homo sapiens
  5vev-assembly1_A  TM=9.093E-01  e=1.025E-49  Neisseria gonorrhoeae NCCP11945
  5vev-assembly2_B  TM=9.115E-01  e=3.067E-49  Neisseria gonorrhoeae NCCP11945